Protein 1FMT (pdb70)

GO terms:
  GO:0004479 methionyl-tRNA formyltransferase activity (F, EXP)
  GO:0005829 cytosol (C, IDA)
  GO:0004479 methionyl-tRNA formyltransferase activity (F, IDA)
  GO:0019988 charged-tRNA amino acid modification (P, IDA)
  GO:0071951 conversion of methionyl-tRNA to N-formyl-methionyl-tRNA (P, IMP)

Organism: Escherichia coli (strain K12) (NCBI:txid83333)

InterPro domains:
  IPR001555 Phosphoribosylglycinamide formyltransferase, active site [PS00373] (136-159)
  IPR002376 Formyl transferase, N-terminal [PF00551] (6-183)
  IPR005793 Formyl transferase, C-terminal [PF02911] (207-304)
  IPR005794 Methionyl-tRNA formyltransferase [MF_00182] (5-307)
  IPR005794 Methionyl-tRNA formyltransferase [TIGR00460] (5-312)
  IPR011034 Formyl transferase-like, C-terminal domain superfamily [SSF50486] (208-309)
  IPR036477 Formyl transferase, N-terminal domain superfamily [SSF53328] (5-207)
  IPR037022 Formyl transferase, C-terminal domain superfamily [G3DSA:3.10.25.10] (210-315)
  IPR041711 Methionyl-tRNA formyltransferase, N-terminal domain [cd08646] (5-208)
  IPR044135 Methionyl-tRNA formyltransferase, C-terminal domain [cd08704] (211-297)

Nearest PDB structures (foldseek):
  1fmt-assembly2_B  TM=1.003E+00  e=1.936E-70  Escherichia coli
  2fmt-assembly2_B  TM=9.522E-01  e=3.456E-62  Escherichia coli
  3r8x-assembly1_A  TM=9.916E-01  e=2.375E-56  Yersinia pestis
  3q0i-assembly1_A  TM=9.857E-01  e=8.146E-49  Vibrio cholerae
  3tqq-assembly1_A  TM=9.354E-01  e=5.168E-44  Coxiella burnetii

Structure (mmCIF, N/CA/C/O backbone):
data_1FMT
#
_entry.id   1FMT
#
_cell.length_a   151.040
_cell.length_b   151.040
_cell.length_c   81.800
_cell.angle_alpha   90.00
_cell.angle_beta   90.00
_cell.angle_gamma   120.00
#
_symmetry.space_group_name_H-M   'P 32 2 1'
#
loop_
_entity.id
_entity.type
_entity.pdbx_description
1 polymer 'METHIONYL-TRNA FMET FORMYLTRANSFERASE'
2 water water
#
loop_
_atom_site.group_PDB
_atom_site.id
_atom_site.type_symbol
_atom_site.label_atom_id
_atom_site.label_alt_id
_atom_site.label_comp_id
_atom_site.label_asym_id
_atom_site.label_entity_id
_atom_site.label_seq_id
_atom_site.pdbx_PDB_ins_code
_atom_site.Cartn_x
_atom_site.Cartn_y
_atom_site.Cartn_z
_atom_site.occupancy
_atom_site.B_iso_or_equiv
_atom_site.auth_seq_id
_atom_site.auth_comp_id
_atom_site.auth_asym_id
_atom_site.auth_atom_id
_atom_site.pdbx_PDB_model_num
ATOM 1 N N . SER A 1 1 ? 22.427 23.573 54.868 1.00 94.93 1 SER A N 1
ATOM 2 C CA . SER A 1 1 ? 21.680 23.667 53.580 1.00 94.62 1 SER A CA 1
ATOM 3 C C . SER A 1 1 ? 20.264 24.264 53.706 1.00 92.63 1 SER A C 1
ATOM 4 O O . SER A 1 1 ? 19.556 24.408 52.699 1.00 93.56 1 SER A O 1
ATOM 7 N N . GLU A 1 2 ? 19.868 24.633 54.927 1.00 88.76 2 GLU A N 1
ATOM 8 C CA . GLU A 1 2 ? 18.554 25.233 55.149 1.00 84.17 2 GLU A CA 1
ATOM 9 C C . GLU A 1 2 ? 18.697 26.738 54.916 1.00 78.53 2 GLU A C 1
ATOM 10 O O . GLU A 1 2 ? 19.556 27.386 55.528 1.00 78.95 2 GLU A O 1
ATOM 16 N N . SER A 1 3 ? 17.888 27.275 54.006 1.00 71.29 3 SER A N 1
ATOM 17 C CA . SER A 1 3 ? 17.926 28.696 53.704 1.00 62.15 3 SER A CA 1
ATOM 18 C C . SER A 1 3 ? 17.057 29.262 54.789 1.00 54.45 3 SER A C 1
ATOM 19 O O . SER A 1 3 ? 15.899 28.884 54.951 1.00 54.02 3 SER A O 1
ATOM 22 N N . LEU A 1 4 ? 17.675 30.097 55.594 1.00 45.82 4 LEU A N 1
ATOM 23 C CA . LEU A 1 4 ? 17.016 30.705 56.720 1.00 37.56 4 LEU A CA 1
ATOM 24 C C . LEU A 1 4 ? 16.415 32.043 56.310 1.00 33.65 4 LEU A C 1
ATOM 25 O O . LEU A 1 4 ? 16.959 32.722 55.430 1.00 32.86 4 LEU A O 1
ATOM 30 N N . ARG A 1 5 ? 15.247 32.369 56.861 1.00 29.66 5 ARG A N 1
ATOM 31 C CA . ARG A 1 5 ? 14.624 33.657 56.595 1.00 27.49 5 ARG A CA 1
ATOM 32 C C . ARG A 1 5 ? 15.295 34.464 57.686 1.00 24.52 5 ARG A C 1
ATOM 33 O O . ARG A 1 5 ? 15.171 34.172 58.872 1.00 23.47 5 ARG A O 1
ATOM 41 N N . ILE A 1 6 ? 15.989 35.494 57.286 1.00 22.47 6 ILE A N 1
ATOM 42 C CA . ILE A 1 6 ? 16.725 36.290 58.225 1.00 21.85 6 ILE A CA 1
ATOM 43 C C . ILE A 1 6 ? 16.197 37.700 58.348 1.00 20.89 6 ILE A C 1
ATOM 44 O O . ILE A 1 6 ? 15.840 38.318 57.352 1.00 20.07 6 ILE A O 1
ATOM 49 N N . ILE A 1 7 ? 16.094 38.192 59.573 1.00 18.83 7 ILE A N 1
ATOM 50 C CA . ILE A 1 7 ? 15.727 39.578 59.758 1.00 18.15 7 ILE A CA 1
ATOM 51 C C . ILE A 1 7 ? 17.086 40.147 60.119 1.00 17.69 7 ILE A C 1
ATOM 52 O O . ILE A 1 7 ? 17.795 39.553 60.914 1.00 16.87 7 ILE A O 1
ATOM 57 N N . PHE A 1 8 ? 17.494 41.228 59.483 1.00 16.79 8 PHE A N 1
ATOM 58 C CA . PHE A 1 8 ? 18.767 41.829 59.820 1.00 17.00 8 PHE A CA 1
ATOM 59 C C . PHE A 1 8 ? 18.473 43.132 60.552 1.00 17.37 8 PHE A C 1
ATOM 60 O O . PHE A 1 8 ? 17.678 43.931 60.081 1.00 19.52 8 PHE A O 1
ATOM 68 N N . ALA A 1 9 ? 19.073 43.338 61.721 1.00 17.74 9 ALA A N 1
ATOM 69 C CA . ALA A 1 9 ? 18.853 44.561 62.487 1.00 14.92 9 ALA A CA 1
ATOM 70 C C . ALA A 1 9 ? 20.209 45.192 62.684 1.00 15.04 9 ALA A C 1
ATOM 71 O O . ALA A 1 9 ? 21.089 44.581 63.252 1.00 17.89 9 ALA A O 1
ATOM 73 N N . GLY A 1 10 ? 20.410 46.399 62.194 1.00 14.18 10 GLY A N 1
ATOM 74 C CA . GLY A 1 10 ? 21.709 47.002 62.368 1.00 16.68 10 GLY A CA 1
ATOM 75 C C . GLY A 1 10 ? 21.648 48.422 61.923 1.00 17.62 10 GLY A C 1
ATOM 76 O O . GLY A 1 10 ? 20.731 48.792 61.222 1.00 18.25 10 GLY A O 1
ATOM 77 N N . THR A 1 11 ? 22.647 49.208 62.258 1.00 18.00 11 THR A N 1
ATOM 78 C CA . THR A 1 11 ? 22.596 50.591 61.877 1.00 18.64 11 THR A CA 1
ATOM 79 C C . THR A 1 11 ? 23.812 51.168 61.145 1.00 20.50 11 THR A C 1
ATOM 80 O O . THR A 1 11 ? 23.706 51.568 59.991 1.00 21.11 11 THR A O 1
ATOM 84 N N . PRO A 1 12 ? 25.000 51.132 61.758 1.00 23.23 12 PRO A N 1
ATOM 85 C CA . PRO A 1 12 ? 26.167 51.697 61.086 1.00 23.02 12 PRO A CA 1
ATOM 86 C C . PRO A 1 12 ? 26.732 50.921 59.924 1.00 23.11 12 PRO A C 1
ATOM 87 O O . PRO A 1 12 ? 26.300 49.820 59.610 1.00 22.93 12 PRO A O 1
ATOM 91 N N . ASP A 1 13 ? 27.775 51.500 59.352 1.00 24.12 13 ASP A N 1
ATOM 92 C CA . ASP A 1 13 ? 28.490 50.927 58.227 1.00 28.90 13 ASP A CA 1
ATOM 93 C C . ASP A 1 13 ? 29.004 49.522 58.574 1.00 25.89 13 ASP A C 1
ATOM 94 O O . ASP A 1 13 ? 28.971 48.609 57.762 1.00 26.59 13 ASP A O 1
ATOM 99 N N . PHE A 1 14 ? 29.433 49.355 59.815 1.00 24.19 14 PHE A N 1
ATOM 100 C CA . PHE A 1 14 ? 29.934 48.084 60.290 1.00 23.63 14 PHE A CA 1
ATOM 101 C C . PHE A 1 14 ? 28.823 47.056 60.086 1.00 22.33 14 PHE A C 1
ATOM 102 O O . PHE A 1 14 ? 29.074 45.943 59.638 1.00 22.96 14 PHE A O 1
ATOM 110 N N . ALA A 1 15 ? 27.600 47.441 60.440 1.00 22.25 15 ALA A N 1
ATOM 111 C CA . ALA A 1 15 ? 26.428 46.589 60.291 1.00 20.47 15 ALA A CA 1
ATOM 112 C C . ALA A 1 15 ? 26.143 46.369 58.800 1.00 21.82 15 ALA A C 1
ATOM 113 O O . ALA A 1 15 ? 25.887 45.239 58.385 1.00 22.33 15 ALA A O 1
ATOM 115 N N . ALA A 1 16 ? 26.245 47.434 57.993 1.00 23.29 16 ALA A N 1
ATOM 116 C CA . ALA A 1 16 ? 26.009 47.354 56.542 1.00 22.14 16 ALA A CA 1
ATOM 117 C C . ALA A 1 16 ? 26.961 46.370 55.866 1.00 22.75 16 ALA A C 1
ATOM 118 O O . ALA A 1 16 ? 26.576 45.663 54.937 1.00 25.09 16 ALA A O 1
ATOM 120 N N . ARG A 1 17 ? 28.201 46.308 56.332 1.00 21.32 17 ARG A N 1
ATOM 121 C CA . ARG A 1 17 ? 29.155 45.368 55.773 1.00 20.38 17 ARG A CA 1
ATOM 122 C C . ARG A 1 17 ? 28.655 43.972 55.976 1.00 17.81 17 ARG A C 1
ATOM 123 O O . ARG A 1 17 ? 28.938 43.115 55.177 1.00 19.30 17 ARG A O 1
ATOM 131 N N . HIS A 1 18 ? 27.978 43.716 57.089 1.00 17.94 18 HIS A N 1
ATOM 132 C CA . HIS A 1 18 ? 27.449 42.387 57.365 1.00 16.25 18 HIS A CA 1
ATOM 133 C C . HIS A 1 18 ? 26.219 42.104 56.544 1.00 17.12 18 HIS A C 1
ATOM 134 O O . HIS A 1 18 ? 26.027 40.981 56.109 1.00 21.22 18 HIS A O 1
ATOM 141 N N . LEU A 1 19 ? 25.366 43.095 56.337 1.00 16.98 19 LEU A N 1
ATOM 142 C CA . LEU A 1 19 ? 24.182 42.860 55.512 1.00 17.29 19 LEU A CA 1
ATOM 143 C C . LEU A 1 19 ? 24.637 42.598 54.094 1.00 17.47 19 LEU A C 1
ATOM 144 O O . LEU A 1 19 ? 24.178 41.683 53.448 1.00 19.48 19 LEU A O 1
ATOM 149 N N . ASP A 1 20 ? 25.558 43.399 53.615 1.00 19.68 20 ASP A N 1
ATOM 150 C CA . ASP A 1 20 ? 26.027 43.208 52.270 1.00 24.62 20 ASP A CA 1
ATOM 151 C C . ASP A 1 20 ? 26.569 41.801 52.075 1.00 24.33 20 ASP A C 1
ATOM 152 O O . ASP A 1 20 ? 26.334 41.171 51.046 1.00 23.54 20 ASP A O 1
ATOM 157 N N . ALA A 1 21 ? 27.236 41.276 53.091 1.00 23.37 21 ALA A N 1
ATOM 158 C CA . ALA A 1 21 ? 27.791 39.934 53.005 1.00 24.18 21 ALA A CA 1
ATOM 159 C C . ALA A 1 21 ? 26.722 38.852 52.958 1.00 24.16 21 ALA A C 1
ATOM 160 O O . ALA A 1 21 ? 26.885 37.832 52.270 1.00 24.60 21 ALA A O 1
ATOM 162 N N . LEU A 1 22 ? 25.658 39.043 53.728 1.00 22.67 22 LEU A N 1
ATOM 163 C CA . LEU A 1 22 ? 24.570 38.087 53.763 1.00 22.41 22 LEU A CA 1
ATOM 164 C C . LEU A 1 22 ? 23.867 38.027 52.429 1.00 23.73 22 LEU A C 1
ATOM 165 O O . LEU A 1 22 ? 23.512 36.954 51.954 1.00 25.02 22 LEU A O 1
ATOM 170 N N . LEU A 1 23 ? 23.664 39.181 51.818 1.00 22.57 23 LEU A N 1
ATOM 171 C CA . LEU A 1 23 ? 22.966 39.215 50.542 1.00 26.67 23 LEU A CA 1
ATOM 172 C C . LEU A 1 23 ? 23.831 38.563 49.482 1.00 31.85 23 LEU A C 1
ATOM 173 O O . LEU A 1 23 ? 23.395 37.625 48.806 1.00 33.72 23 LEU A O 1
ATOM 178 N N . SER A 1 24 ? 25.079 39.032 49.396 1.00 35.77 24 SER A N 1
ATOM 179 C CA . SER A 1 24 ? 26.061 38.542 48.437 1.00 36.04 24 SER A CA 1
ATOM 180 C C . SER A 1 24 ? 26.255 37.049 48.503 1.00 34.88 24 SER A C 1
ATOM 181 O O . SER A 1 24 ? 26.694 36.459 47.535 1.00 39.39 24 SER A O 1
ATOM 184 N N . SER A 1 25 ? 25.995 36.440 49.649 1.00 34.88 25 SER A N 1
ATOM 185 C CA . SER A 1 25 ? 26.158 35.008 49.768 1.00 34.04 25 SER A CA 1
ATOM 186 C C . SER A 1 25 ? 24.816 34.325 49.650 1.00 33.20 25 SER A C 1
ATOM 187 O O . SER A 1 25 ? 24.583 33.263 50.223 1.00 34.83 25 SER A O 1
ATOM 190 N N . GLY A 1 26 ? 23.923 34.982 48.927 1.00 35.04 26 GLY A N 1
ATOM 191 C CA . GLY A 1 26 ? 22.591 34.458 48.686 1.00 37.20 26 GLY A CA 1
ATOM 192 C C . GLY A 1 26 ? 21.734 34.134 49.898 1.00 38.95 26 GLY A C 1
ATOM 193 O O . GLY A 1 26 ? 21.029 33.115 49.911 1.00 41.87 26 GLY A O 1
ATOM 194 N N . HIS A 1 27 ? 21.766 34.986 50.919 1.00 37.68 27 HIS A N 1
ATOM 195 C CA . HIS A 1 27 ? 20.950 34.733 52.103 1.00 34.70 27 HIS A CA 1
ATOM 196 C C . HIS A 1 27 ? 19.573 35.313 51.949 1.00 32.78 27 HIS A C 1
ATOM 197 O O . HIS A 1 27 ? 19.397 36.345 51.290 1.00 32.50 27 HIS A O 1
ATOM 204 N N . ASN A 1 28 ? 18.597 34.655 52.562 1.00 30.81 28 ASN A N 1
ATOM 205 C CA . ASN A 1 28 ? 17.232 35.133 52.501 1.00 31.27 28 ASN A CA 1
ATOM 206 C C . ASN A 1 28 ? 16.893 36.120 53.615 1.00 27.39 28 ASN A C 1
ATOM 207 O O . ASN A 1 28 ? 16.348 35.751 54.648 1.00 26.51 28 ASN A O 1
ATOM 212 N N . VAL A 1 29 ? 17.253 37.374 53.386 1.00 26.22 29 VAL A N 1
ATOM 213 C CA . VAL A 1 29 ? 17.006 38.448 54.326 1.00 25.50 29 VAL A CA 1
ATOM 214 C C . VAL A 1 29 ? 15.602 38.955 54.024 1.00 26.16 29 VAL A C 1
ATOM 215 O O . VAL A 1 29 ? 15.369 39.611 53.006 1.00 28.07 29 VAL A O 1
ATOM 219 N N . VAL A 1 30 ? 14.673 38.614 54.913 1.00 27.36 30 VAL A N 1
ATOM 220 C CA . VAL A 1 30 ? 13.267 38.964 54.777 1.00 27.18 30 VAL A CA 1
ATOM 221 C C . VAL A 1 30 ? 12.859 40.375 55.235 1.00 27.68 30 VAL A C 1
ATOM 222 O O . VAL A 1 30 ? 11.779 40.851 54.918 1.00 29.34 30 VAL A O 1
ATOM 226 N N . GLY A 1 31 ? 13.715 41.050 55.980 1.00 26.18 31 GLY A N 1
ATOM 227 C CA . GLY A 1 31 ? 13.370 42.388 56.432 1.00 23.33 31 GLY A CA 1
ATOM 228 C C . GLY A 1 31 ? 14.571 43.004 57.089 1.00 20.78 31 GLY A C 1
ATOM 229 O O . GLY A 1 31 ? 15.444 42.279 57.555 1.00 19.92 31 GLY A O 1
ATOM 230 N N . VAL A 1 32 ? 14.630 44.324 57.118 1.00 19.53 32 VAL A N 1
ATOM 231 C CA . VAL A 1 32 ? 15.751 44.989 57.724 1.00 18.80 32 VAL A CA 1
ATOM 232 C C . VAL A 1 32 ? 15.255 46.010 58.715 1.00 21.38 32 VAL A C 1
ATOM 233 O O . VAL A 1 32 ? 14.368 46.791 58.400 1.00 22.52 32 VAL A O 1
ATOM 237 N N . PHE A 1 33 ? 15.775 45.957 59.938 1.00 20.43 33 PHE A N 1
ATOM 238 C CA . PHE A 1 33 ? 15.415 46.912 60.979 1.00 19.80 33 PHE A CA 1
ATOM 239 C C . PHE A 1 33 ? 16.613 47.821 61.218 1.00 23.44 33 PHE A C 1
ATOM 240 O O . PHE A 1 33 ? 17.732 47.324 61.362 1.00 25.67 33 PHE A O 1
ATOM 248 N N . THR A 1 34 ? 16.406 49.135 61.176 1.00 23.52 34 THR A N 1
ATOM 249 C CA . THR A 1 34 ? 17.463 50.103 61.449 1.00 24.47 34 THR A CA 1
ATOM 250 C C . THR A 1 34 ? 16.865 51.135 62.371 1.00 28.58 34 THR A C 1
ATOM 251 O O . THR A 1 34 ? 15.646 51.196 62.560 1.00 29.29 34 THR A O 1
ATOM 255 N N . GLN A 1 35 ? 17.722 51.995 62.898 1.00 32.07 35 GLN A N 1
ATOM 256 C CA . GLN A 1 35 ? 17.266 53.056 63.767 1.00 36.77 35 GLN A CA 1
ATOM 257 C C . GLN A 1 35 ? 16.577 54.087 62.863 1.00 38.00 35 GLN A C 1
ATOM 258 O O . GLN A 1 35 ? 16.953 54.233 61.684 1.00 37.41 35 GLN A O 1
ATOM 264 N N . PRO A 1 36 ? 15.543 54.761 63.391 1.00 38.94 36 PRO A N 1
ATOM 265 C CA . PRO A 1 36 ? 14.761 55.797 62.680 1.00 41.25 36 PRO A CA 1
ATOM 266 C C . PRO A 1 36 ? 15.720 56.827 62.057 1.00 44.40 36 PRO A C 1
ATOM 267 O O . PRO A 1 36 ? 16.842 56.950 62.519 1.00 45.21 36 PRO A O 1
ATOM 271 N N . ASP A 1 37 ? 15.306 57.547 61.023 1.00 50.00 37 ASP A N 1
ATOM 272 C CA . ASP A 1 37 ? 16.215 58.534 60.389 1.00 55.72 37 ASP A CA 1
ATOM 273 C C . ASP A 1 37 ? 16.731 59.641 61.338 1.00 59.61 37 ASP A C 1
ATOM 274 O O . ASP A 1 37 ? 15.959 60.225 62.122 1.00 59.97 37 ASP A O 1
ATOM 279 N N . ARG A 1 38 ? 18.015 59.957 61.226 1.00 63.94 38 ARG A N 1
ATOM 280 C CA . ARG A 1 38 ? 18.650 60.925 62.093 1.00 69.10 38 ARG A CA 1
ATOM 281 C C . ARG A 1 38 ? 18.819 62.300 61.481 1.00 71.87 38 ARG A C 1
ATOM 282 O O . ARG A 1 38 ? 18.935 62.402 60.270 1.00 71.43 38 ARG A O 1
ATOM 290 N N . PRO A 1 39 ? 18.809 63.365 62.305 1.00 74.97 39 PRO A N 1
ATOM 291 C CA . PRO A 1 39 ? 19.002 64.695 61.722 1.00 76.66 39 PRO A CA 1
ATOM 292 C C . PRO A 1 39 ? 20.333 64.648 60.951 1.00 78.20 39 PRO A C 1
ATOM 293 O O . PRO A 1 39 ? 21.375 64.312 61.553 1.00 77.47 39 PRO A O 1
ATOM 297 N N . LEU A 1 46 ? 17.857 65.187 57.710 1.00 64.25 46 LEU A N 1
ATOM 298 C CA . LEU A 1 46 ? 17.419 63.862 58.229 1.00 62.65 46 LEU A CA 1
ATOM 299 C C . LEU A 1 46 ? 18.071 62.733 57.433 1.00 61.48 46 LEU A C 1
ATOM 300 O O . LEU A 1 46 ? 17.593 62.342 56.365 1.00 62.38 46 LEU A O 1
ATOM 305 N N . MET A 1 47 ? 19.208 62.285 57.947 1.00 58.84 47 MET A N 1
ATOM 306 C CA . MET A 1 47 ? 20.029 61.230 57.388 1.00 55.58 47 MET A CA 1
ATOM 307 C C . MET A 1 47 ? 19.616 59.784 57.611 1.00 50.74 47 MET A C 1
ATOM 308 O O . MET A 1 47 ? 19.301 59.383 58.734 1.00 50.00 47 MET A O 1
ATOM 313 N N . PRO A 1 48 ? 19.605 58.987 56.527 1.00 46.19 48 PRO A N 1
ATOM 314 C CA . PRO A 1 48 ? 19.264 57.559 56.528 1.00 43.50 48 PRO A CA 1
ATOM 315 C C . PRO A 1 48 ? 20.562 56.785 56.848 1.00 40.44 48 PRO A C 1
ATOM 316 O O . PRO A 1 48 ? 21.661 57.181 56.433 1.00 38.78 48 PRO A O 1
ATOM 320 N N . SER A 1 49 ? 20.440 55.687 57.578 1.00 36.14 49 SER A N 1
ATOM 321 C CA . SER A 1 49 ? 21.611 54.906 57.954 1.00 32.07 49 SER A CA 1
ATOM 322 C C . SER A 1 49 ? 22.213 54.111 56.797 1.00 28.85 49 SER A C 1
ATOM 323 O O . SER A 1 49 ? 21.533 53.820 55.813 1.00 31.54 49 SER A O 1
ATOM 326 N N . PRO A 1 50 ? 23.492 53.725 56.917 1.00 25.29 50 PRO A N 1
ATOM 327 C CA . PRO A 1 50 ? 24.177 52.946 55.882 1.00 22.46 50 PRO A CA 1
ATOM 328 C C . PRO A 1 50 ? 23.454 51.636 55.640 1.00 21.73 50 PRO A C 1
ATOM 329 O O . PRO A 1 50 ? 23.568 51.048 54.573 1.00 23.20 50 PRO A O 1
ATOM 333 N N . VAL A 1 51 ? 22.771 51.133 56.662 1.00 21.90 51 VAL A N 1
ATOM 334 C CA . VAL A 1 51 ? 22.033 49.886 56.528 1.00 19.96 51 VAL A CA 1
ATOM 335 C C . VAL A 1 51 ? 20.756 50.151 55.738 1.00 20.49 51 VAL A C 1
ATOM 336 O O . VAL A 1 51 ? 20.408 49.393 54.845 1.00 20.29 51 VAL A O 1
ATOM 340 N N . LYS A 1 52 ? 20.100 51.269 56.028 1.00 23.06 52 LYS A N 1
ATOM 341 C CA . LYS A 1 52 ? 18.854 51.618 55.354 1.00 25.62 52 LYS A CA 1
ATOM 342 C C . LYS A 1 52 ? 19.133 51.866 53.880 1.00 26.58 52 LYS A C 1
ATOM 343 O O . LYS A 1 52 ? 18.440 51.360 53.002 1.00 29.33 52 LYS A O 1
ATOM 349 N N . VAL A 1 53 ? 20.191 52.607 53.609 1.00 25.99 53 VAL A N 1
ATOM 350 C CA . VAL A 1 53 ? 20.577 52.897 52.243 1.00 26.84 53 VAL A CA 1
ATOM 351 C C . VAL A 1 53 ? 20.801 51.594 51.439 1.00 27.99 53 VAL A C 1
ATOM 352 O O . VAL A 1 53 ? 20.242 51.415 50.351 1.00 29.56 53 VAL A O 1
ATOM 356 N N . LEU A 1 54 ? 21.579 50.666 51.988 1.00 26.88 54 LEU A N 1
ATOM 357 C CA . LEU A 1 54 ? 21.855 49.390 51.325 1.00 25.78 54 LEU A CA 1
ATOM 358 C C . LEU A 1 54 ? 20.596 48.513 51.166 1.00 26.48 54 LEU A C 1
ATOM 359 O O . LEU A 1 54 ? 20.413 47.863 50.141 1.00 27.34 54 LEU A O 1
ATOM 364 N N . ALA A 1 55 ? 19.764 48.440 52.205 1.00 26.21 55 ALA A N 1
ATOM 365 C CA . ALA A 1 55 ? 18.536 47.646 52.144 1.00 25.17 55 ALA A CA 1
ATOM 366 C C . ALA A 1 55 ? 17.709 48.161 50.970 1.00 25.82 55 ALA A C 1
ATOM 367 O O . ALA A 1 55 ? 17.237 47.386 50.148 1.00 26.08 55 ALA A O 1
ATOM 369 N N . GLU A 1 56 ? 17.561 49.480 50.895 1.00 28.17 56 GLU A N 1
ATOM 370 C CA . GLU A 1 56 ? 16.812 50.131 49.828 1.00 30.09 56 GLU A CA 1
ATOM 371 C C . GLU A 1 56 ? 17.372 49.818 48.446 1.00 32.07 56 GLU A C 1
ATOM 372 O O . GLU A 1 56 ? 16.644 49.377 47.557 1.00 34.47 56 GLU A O 1
ATOM 378 N N . GLU A 1 57 ? 18.666 50.041 48.266 1.00 30.96 57 GLU A N 1
ATOM 379 C CA . GLU A 1 57 ? 19.323 49.763 47.003 1.00 29.51 57 GLU A CA 1
ATOM 380 C C . GLU A 1 57 ? 19.075 48.314 46.567 1.00 27.18 57 GLU A C 1
ATOM 381 O O . GLU A 1 57 ? 19.033 48.013 45.378 1.00 28.46 57 GLU A O 1
ATOM 387 N N . LYS A 1 58 ? 18.820 47.439 47.529 1.00 25.46 58 LYS A N 1
ATOM 388 C CA . LYS A 1 58 ? 18.601 46.023 47.262 1.00 25.51 58 LYS A CA 1
ATOM 389 C C . LYS A 1 58 ? 17.134 45.621 47.202 1.00 23.04 58 LYS A C 1
ATOM 390 O O . LYS A 1 58 ? 16.811 44.447 46.994 1.00 22.91 58 LYS A O 1
ATOM 396 N N . GLY A 1 59 ? 16.256 46.593 47.429 1.00 22.11 59 GLY A N 1
ATOM 397 C CA . GLY A 1 59 ? 14.822 46.361 47.387 1.00 19.28 59 GLY A CA 1
ATOM 398 C C . GLY A 1 59 ? 14.290 45.553 48.541 1.00 20.07 59 GLY A C 1
ATOM 399 O O . GLY A 1 59 ? 13.397 44.732 48.352 1.00 20.65 59 GLY A O 1
ATOM 400 N N . LEU A 1 60 ? 14.825 45.786 49.736 1.00 19.36 60 LEU A N 1
ATOM 401 C CA . LEU A 1 60 ? 14.406 45.049 50.925 1.00 18.00 60 LEU A CA 1
ATOM 402 C C . LEU A 1 60 ? 13.482 45.924 51.764 1.00 19.34 60 LEU A C 1
ATOM 403 O O . LEU A 1 60 ? 13.596 47.156 51.754 1.00 21.30 60 LEU A O 1
ATOM 408 N N . PRO A 1 61 ? 12.536 45.305 52.488 1.00 19.36 61 PRO A N 1
ATOM 409 C CA . PRO A 1 61 ? 11.649 46.123 53.303 1.00 20.07 61 PRO A CA 1
ATOM 410 C C . PRO A 1 61 ? 12.419 46.558 54.524 1.00 22.11 61 PRO A C 1
ATOM 411 O O . PRO A 1 61 ? 13.159 45.780 55.126 1.00 22.91 61 PRO A O 1
ATOM 415 N N . VAL A 1 62 ? 12.294 47.832 54.840 1.00 23.76 62 VAL A N 1
ATOM 416 C CA . VAL A 1 62 ? 12.974 48.406 55.969 1.00 23.59 62 VAL A CA 1
ATOM 417 C C . VAL A 1 62 ? 11.942 48.732 57.032 1.00 26.82 62 VAL A C 1
ATOM 418 O O . VAL A 1 62 ? 10.798 49.073 56.716 1.00 29.16 62 VAL A O 1
ATOM 422 N N . PHE A 1 63 ? 12.331 48.559 58.290 1.00 26.95 63 PHE A N 1
ATOM 423 C CA . PHE A 1 63 ? 11.480 48.849 59.433 1.00 25.95 63 PHE A CA 1
ATOM 424 C C . PHE A 1 63 ? 12.331 49.648 60.393 1.00 25.73 63 PHE A C 1
ATOM 425 O O . PHE A 1 63 ? 13.467 49.285 60.686 1.00 25.08 63 PHE A O 1
ATOM 433 N N . GLN A 1 64 ? 11.802 50.769 60.853 1.00 24.96 64 GLN A N 1
ATOM 434 C CA . GLN A 1 64 ? 12.555 51.609 61.751 1.00 24.92 64 GLN A CA 1
ATOM 435 C C . GLN A 1 64 ? 11.801 52.004 63.012 1.00 25.95 64 GLN A C 1
ATOM 436 O O . GLN A 1 64 ? 11.660 53.195 63.300 1.00 27.31 64 GLN A O 1
ATOM 442 N N . PRO A 1 65 ? 11.287 51.019 63.776 1.00 26.99 65 PRO A N 1
ATOM 443 C CA . PRO A 1 65 ? 10.564 51.388 64.994 1.00 27.70 65 PRO A CA 1
ATOM 444 C C . PRO A 1 65 ? 11.471 52.189 65.903 1.00 30.64 65 PRO A C 1
ATOM 445 O O . PRO A 1 65 ? 12.680 51.955 65.963 1.00 32.67 65 PRO A O 1
ATOM 449 N N . VAL A 1 66 ? 10.916 53.203 66.546 1.00 31.51 66 VAL A N 1
ATOM 450 C CA . VAL A 1 66 ? 11.742 53.990 67.432 1.00 33.22 66 VAL A CA 1
ATOM 451 C C . VAL A 1 66 ? 11.971 53.140 68.685 1.00 33.32 66 VAL A C 1
ATOM 452 O O . VAL A 1 66 ? 12.958 53.330 69.389 1.00 34.32 66 VAL A O 1
ATOM 456 N N . SER A 1 67 ? 11.094 52.158 68.915 1.00 32.50 67 SER A N 1
ATOM 457 C CA . SER A 1 67 ? 11.210 51.267 70.063 1.00 31.42 67 SER A CA 1
ATOM 458 C C . SER A 1 67 ? 10.542 49.934 69.802 1.00 31.58 67 SER A C 1
ATOM 459 O O . SER A 1 67 ? 9.627 49.840 68.990 1.00 32.34 67 SER A O 1
ATOM 462 N N . LEU A 1 68 ? 11.038 48.895 70.460 1.00 30.15 68 LEU A N 1
ATOM 463 C CA . LEU A 1 68 ? 10.476 47.562 70.315 1.00 32.51 68 LEU A CA 1
ATOM 464 C C . LEU A 1 68 ? 9.662 47.221 71.553 1.00 34.35 68 LEU A C 1
ATOM 465 O O . LEU A 1 68 ? 9.156 46.113 71.702 1.00 34.31 68 LEU A O 1
ATOM 470 N N . ARG A 1 69 ? 9.549 48.194 72.445 1.00 36.60 69 ARG A N 1
ATOM 471 C CA . ARG A 1 69 ? 8.767 48.042 73.656 1.00 41.13 69 ARG A CA 1
ATOM 472 C C . ARG A 1 69 ? 7.286 47.870 73.245 1.00 41.19 69 ARG A C 1
ATOM 473 O O . ARG A 1 69 ? 6.625 46.909 73.675 1.00 38.86 69 ARG A O 1
ATOM 481 N N . PRO A 1 70 ? 6.773 48.748 72.345 1.00 41.12 70 PRO A N 1
ATOM 482 C CA . PRO A 1 70 ? 5.386 48.657 71.896 1.00 42.95 70 PRO A CA 1
ATOM 483 C C . PRO A 1 70 ? 5.118 47.311 71.267 1.00 46.20 70 PRO A C 1
ATOM 484 O O . PRO A 1 70 ? 5.852 46.909 70.369 1.00 47.03 70 PRO A O 1
ATOM 488 N N . GLN A 1 71 ? 4.044 46.642 71.676 1.00 48.93 71 GLN A N 1
ATOM 489 C CA . GLN A 1 71 ? 3.735 45.333 71.108 1.00 52.89 71 GLN A CA 1
ATOM 490 C C . GLN A 1 71 ? 3.434 45.399 69.624 1.00 51.60 71 GLN A C 1
ATOM 491 O O . GLN A 1 71 ? 3.506 44.393 68.919 1.00 51.25 71 GLN A O 1
ATOM 497 N N . GLU A 1 72 ? 3.104 46.597 69.163 1.00 51.82 72 GLU A N 1
ATOM 498 C CA . GLU A 1 72 ? 2.823 46.849 67.760 1.00 53.34 72 GLU A CA 1
ATOM 499 C C . GLU A 1 72 ? 4.125 46.654 66.965 1.00 50.47 72 GLU A C 1
ATOM 500 O O . GLU A 1 72 ? 4.136 46.046 65.888 1.00 49.86 72 GLU A O 1
ATOM 506 N N . ASN A 1 73 ? 5.215 47.161 67.536 1.00 46.08 73 ASN A N 1
ATOM 507 C CA . ASN A 1 73 ? 6.543 47.085 66.944 1.00 41.57 73 ASN A CA 1
ATOM 508 C C . ASN A 1 73 ? 7.145 45.684 67.057 1.00 39.09 73 ASN A C 1
ATOM 509 O O . ASN A 1 73 ? 7.821 45.220 66.145 1.00 38.65 73 ASN A O 1
ATOM 514 N N . GLN A 1 74 ? 6.895 45.015 68.177 1.00 36.12 74 GLN A N 1
ATOM 515 C CA . GLN A 1 74 ? 7.380 43.656 68.397 1.00 35.84 74 GLN A CA 1
ATOM 516 C C . GLN A 1 74 ? 6.776 42.725 67.373 1.00 36.84 74 GLN A C 1
ATOM 517 O O . GLN A 1 74 ? 7.422 41.808 66.894 1.00 39.21 74 GLN A O 1
ATOM 523 N N . GLN A 1 75 ? 5.522 42.985 67.041 1.00 38.57 75 GLN A N 1
ATOM 524 C CA . GLN A 1 75 ? 4.770 42.204 66.076 1.00 40.71 75 GLN A CA 1
ATOM 525 C C . GLN A 1 75 ? 5.357 42.281 64.664 1.00 36.46 75 GLN A C 1
ATOM 526 O O . GLN A 1 75 ? 5.155 41.373 63.868 1.00 34.38 75 GLN A O 1
ATOM 532 N N . LEU A 1 76 ? 6.066 43.363 64.348 1.00 34.03 76 LEU A N 1
ATOM 533 C CA . LEU A 1 76 ? 6.683 43.507 63.025 1.00 33.28 76 LEU A CA 1
ATOM 534 C C . LEU A 1 76 ? 7.700 42.402 62.804 1.00 32.48 76 LEU A C 1
ATOM 535 O O . LEU A 1 76 ? 7.983 42.018 61.669 1.00 32.87 76 LEU A O 1
ATOM 540 N N . VAL A 1 77 ? 8.300 41.968 63.910 1.00 31.06 77 VAL A N 1
ATOM 541 C CA . VAL A 1 77 ? 9.304 40.914 63.925 1.00 30.53 77 VAL A CA 1
ATOM 542 C C . VAL A 1 77 ? 8.582 39.579 63.777 1.00 32.05 77 VAL A C 1
ATOM 543 O O . VAL A 1 77 ? 9.016 38.706 63.026 1.00 34.01 77 VAL A O 1
ATOM 547 N N . ALA A 1 78 ? 7.461 39.451 64.486 1.00 33.25 78 ALA A N 1
ATOM 548 C CA . ALA A 1 78 ? 6.649 38.237 64.476 1.00 33.80 78 ALA A CA 1
ATOM 549 C C . ALA A 1 78 ? 6.098 37.963 63.092 1.00 32.26 78 ALA A C 1
ATOM 550 O O . ALA A 1 78 ? 6.188 36.851 62.578 1.00 32.76 78 ALA A O 1
ATOM 552 N N . GLU A 1 79 ? 5.548 39.001 62.489 1.00 34.06 79 GLU A N 1
ATOM 553 C CA . GLU A 1 79 ? 4.963 38.911 61.166 1.00 38.84 79 GLU A CA 1
ATOM 554 C C . GLU A 1 79 ? 5.919 38.361 60.107 1.00 38.40 79 GLU A C 1
ATOM 555 O O . GLU A 1 79 ? 5.521 37.547 59.280 1.00 38.92 79 GLU A O 1
ATOM 561 N N . LEU A 1 80 ? 7.181 38.787 60.149 1.00 37.54 80 LEU A N 1
ATOM 562 C CA . LEU A 1 80 ? 8.169 38.353 59.168 1.00 34.64 80 LEU A CA 1
ATOM 563 C C . LEU A 1 80 ? 8.488 36.878 59.231 1.00 34.34 80 LEU A C 1
ATOM 564 O O . LEU A 1 80 ? 9.253 36.397 58.411 1.00 34.18 80 LEU A O 1
ATOM 569 N N . GLN A 1 81 ? 7.969 36.188 60.247 1.00 34.44 81 GLN A N 1
ATOM 570 C CA . GLN A 1 81 ? 8.165 34.754 60.404 1.00 37.59 81 GLN A CA 1
ATOM 571 C C . GLN A 1 81 ? 9.593 34.296 60.102 1.00 36.44 81 GLN A C 1
ATOM 572 O O . GLN A 1 81 ? 9.818 33.340 59.338 1.00 35.65 81 GLN A O 1
ATOM 578 N N . ALA A 1 82 ? 10.544 34.954 60.754 1.00 33.87 82 ALA A N 1
ATOM 579 C CA . ALA A 1 82 ? 11.965 34.663 60.583 1.00 30.49 82 ALA A CA 1
ATOM 580 C C . ALA A 1 82 ? 12.509 33.442 61.330 1.00 27.38 82 ALA A C 1
ATOM 581 O O . ALA A 1 82 ? 12.001 33.049 62.387 1.00 27.58 82 ALA A O 1
ATOM 583 N N . ASP A 1 83 ? 13.566 32.857 60.781 1.00 26.62 83 ASP A N 1
ATOM 584 C CA . ASP A 1 83 ? 14.234 31.720 61.423 1.00 26.22 83 ASP A CA 1
ATOM 585 C C . ASP A 1 83 ? 15.234 32.247 62.431 1.00 23.38 83 ASP A C 1
ATOM 586 O O . ASP A 1 83 ? 15.413 31.672 63.476 1.00 24.08 83 ASP A O 1
ATOM 591 N N . VAL A 1 84 ? 15.833 33.386 62.139 1.00 23.10 84 VAL A N 1
ATOM 592 C CA . VAL A 1 84 ? 16.804 33.954 63.049 1.00 21.03 84 VAL A CA 1
ATOM 593 C C . VAL A 1 84 ? 16.899 35.469 62.793 1.00 21.88 84 VAL A C 1
ATOM 594 O O . VAL A 1 84 ? 16.596 35.954 61.692 1.00 22.14 84 VAL A O 1
ATOM 598 N N . MET A 1 85 ? 17.177 36.231 63.841 1.00 20.84 85 MET A N 1
ATOM 599 C CA . MET A 1 85 ? 17.347 37.655 63.670 1.00 18.67 85 MET A CA 1
ATOM 600 C C . MET A 1 85 ? 18.803 37.935 63.963 1.00 18.67 85 MET A C 1
ATOM 601 O O . MET A 1 85 ? 19.307 37.537 65.005 1.00 20.39 85 MET A O 1
ATOM 606 N N . VAL A 1 86 ? 19.483 38.536 62.994 1.00 17.93 86 VAL A N 1
ATOM 607 C CA . VAL A 1 86 ? 20.889 38.899 63.104 1.00 16.23 86 VAL A CA 1
ATOM 608 C C . VAL A 1 86 ? 20.947 40.360 63.508 1.00 17.45 86 VAL A C 1
ATOM 609 O O . VAL A 1 86 ? 20.429 41.241 62.820 1.00 18.26 86 VAL A O 1
ATOM 613 N N . VAL A 1 87 ? 21.606 40.610 64.623 1.00 16.47 87 VAL A N 1
ATOM 614 C CA . VAL A 1 87 ? 21.720 41.940 65.157 1.00 15.51 87 VAL A CA 1
ATOM 615 C C . VAL A 1 87 ? 23.171 42.379 65.163 1.00 16.21 87 VAL A C 1
ATOM 616 O O . VAL A 1 87 ? 24.016 41.759 65.799 1.00 19.03 87 VAL A O 1
ATOM 620 N N . VAL A 1 88 ? 23.466 43.441 64.434 1.00 15.87 88 VAL A N 1
ATOM 621 C CA . VAL A 1 88 ? 24.813 43.962 64.362 1.00 15.88 88 VAL A CA 1
ATOM 622 C C . VAL A 1 88 ? 24.721 45.465 64.522 1.00 17.50 88 VAL A C 1
ATOM 623 O O . VAL A 1 88 ? 24.184 46.149 63.672 1.00 19.83 88 VAL A O 1
ATOM 627 N N . ALA A 1 89 ? 25.221 45.970 65.638 1.00 18.99 89 ALA A N 1
ATOM 628 C CA . ALA A 1 89 ? 25.244 47.394 65.917 1.00 18.55 89 ALA A CA 1
ATOM 629 C C . ALA A 1 89 ? 23.902 48.078 65.687 1.00 20.77 89 ALA A C 1
ATOM 630 O O . ALA A 1 89 ? 23.821 49.096 65.007 1.00 22.84 89 ALA A O 1
ATOM 632 N N . TYR A 1 90 ? 22.846 47.470 66.216 1.00 20.89 90 TYR A N 1
ATOM 633 C CA . TYR A 1 90 ? 21.495 48.003 66.134 1.00 21.74 90 TYR A CA 1
ATOM 634 C C . TYR A 1 90 ? 21.355 48.694 67.476 1.00 26.65 90 TYR A C 1
ATOM 635 O O . TYR A 1 90 ? 21.578 48.079 68.532 1.00 34.02 90 TYR A O 1
ATOM 644 N N . GLY A 1 91 ? 20.951 49.944 67.473 1.00 27.35 91 GLY A N 1
ATOM 645 C CA . GLY A 1 91 ? 20.877 50.633 68.750 1.00 27.98 91 GLY A CA 1
ATOM 646 C C . GLY A 1 91 ? 19.684 50.443 69.667 1.00 28.10 91 GLY A C 1
ATOM 647 O O . GLY A 1 91 ? 19.574 51.161 70.650 1.00 32.82 91 GLY A O 1
ATOM 648 N N . LEU A 1 92 ? 18.800 49.496 69.396 1.00 24.80 92 LEU A N 1
ATOM 649 C CA . LEU A 1 92 ? 17.639 49.343 70.253 1.00 24.44 92 LEU A CA 1
ATOM 650 C C . LEU A 1 92 ? 17.744 48.099 71.096 1.00 25.55 92 LEU A C 1
ATOM 651 O O . LEU A 1 92 ? 18.350 47.103 70.685 1.00 26.15 92 LEU A O 1
ATOM 656 N N . ILE A 1 93 ? 17.157 48.158 72.284 1.00 24.35 93 ILE A N 1
ATOM 657 C CA . ILE A 1 93 ? 17.154 47.011 73.172 1.00 26.60 93 ILE A CA 1
ATOM 658 C C . ILE A 1 93 ? 16.076 46.057 72.700 1.00 27.10 93 ILE A C 1
ATOM 659 O O . ILE A 1 93 ? 14.968 46.475 72.358 1.00 31.55 93 ILE A O 1
ATOM 664 N N . LEU A 1 94 ? 16.390 44.772 72.669 1.00 26.39 94 LEU A N 1
ATOM 665 C CA . LEU A 1 94 ? 15.414 43.795 72.234 1.00 26.59 94 LEU A CA 1
ATOM 666 C C . LEU A 1 94 ? 14.793 43.208 73.481 1.00 26.29 94 LEU A C 1
ATOM 667 O O . LEU A 1 94 ? 15.507 42.816 74.402 1.00 28.52 94 LEU A O 1
ATOM 672 N N . PRO A 1 95 ? 13.462 43.273 73.584 1.00 26.03 95 PRO A N 1
ATOM 673 C CA . PRO A 1 95 ? 12.712 42.736 74.717 1.00 26.64 95 PRO A CA 1
ATOM 674 C C . PRO A 1 95 ? 12.773 41.202 74.609 1.00 28.06 95 PRO A C 1
ATOM 675 O 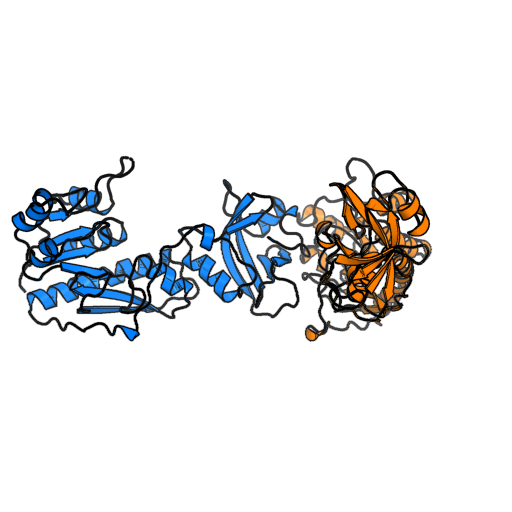O . PRO A 1 95 ? 12.832 40.667 73.501 1.00 29.42 95 PRO A O 1
ATOM 679 N N . LYS A 1 96 ? 12.701 40.489 75.728 1.00 30.13 96 LYS A N 1
ATOM 680 C CA . LYS A 1 96 ? 12.789 39.020 75.700 1.00 35.77 96 LYS A CA 1
ATOM 681 C C . LYS A 1 96 ? 11.811 38.422 74.709 1.00 34.20 96 LYS A C 1
ATOM 682 O O . LYS A 1 96 ? 12.088 37.413 74.068 1.00 34.80 96 LYS A O 1
ATOM 688 N N . ALA A 1 97 ? 10.674 39.078 74.565 1.00 32.41 97 ALA A N 1
ATOM 689 C CA . ALA A 1 97 ? 9.654 38.615 73.649 1.00 33.52 97 ALA A CA 1
ATOM 690 C C . ALA A 1 97 ? 10.184 38.533 72.225 1.00 31.96 97 ALA A C 1
ATOM 691 O O . ALA A 1 97 ? 9.912 37.559 71.530 1.00 34.21 97 ALA A O 1
ATOM 693 N N . VAL A 1 98 ? 10.920 39.562 71.799 1.00 29.20 98 VAL A N 1
ATOM 694 C CA . VAL A 1 98 ? 11.469 39.613 70.443 1.00 27.29 98 VAL A CA 1
ATOM 695 C C . VAL A 1 98 ? 12.595 38.599 70.313 1.00 26.34 98 VAL A C 1
ATOM 696 O O . VAL A 1 98 ? 12.700 37.914 69.306 1.00 26.91 98 VAL A O 1
ATOM 700 N N . LEU A 1 99 ? 13.347 38.421 71.392 1.00 26.66 99 LEU A N 1
ATOM 701 C CA . LEU A 1 99 ? 14.445 37.469 71.426 1.00 28.43 99 LEU A CA 1
ATOM 702 C C . LEU A 1 99 ? 13.933 36.070 71.121 1.00 30.36 99 LEU A C 1
ATOM 703 O O . LEU A 1 99 ? 14.600 35.291 70.445 1.00 29.85 99 LEU A O 1
ATOM 708 N N . GLU A 1 100 ? 12.739 35.770 71.611 1.00 33.43 100 GLU A N 1
ATOM 709 C CA . GLU A 1 100 ? 12.146 34.450 71.411 1.00 36.44 100 GLU A CA 1
ATOM 710 C C . GLU A 1 100 ? 11.438 34.259 70.103 1.00 34.32 100 GLU A C 1
ATOM 711 O O . GLU A 1 100 ? 11.166 33.147 69.707 1.00 37.87 100 GLU A O 1
ATOM 717 N N . MET A 1 101 ? 11.124 35.349 69.431 1.00 32.93 101 MET A N 1
ATOM 718 C CA . MET A 1 101 ? 10.396 35.265 68.181 1.00 30.99 101 MET A CA 1
ATOM 719 C C . MET A 1 101 ? 11.018 34.501 67.008 1.00 31.32 101 MET A C 1
ATOM 720 O O . MET A 1 101 ? 10.335 33.670 66.414 1.00 32.90 101 MET A O 1
ATOM 725 N N . PRO A 1 102 ? 12.266 34.830 66.578 1.00 29.99 102 PRO A N 1
ATOM 726 C CA . PRO A 1 102 ? 12.768 34.030 65.459 1.00 28.25 102 PRO A CA 1
ATOM 727 C C . PRO A 1 102 ? 12.961 32.597 65.936 1.00 28.07 102 PRO A C 1
ATOM 728 O O . PRO A 1 102 ? 13.249 32.366 67.110 1.00 27.27 102 PRO A O 1
ATOM 732 N N . ARG A 1 103 ? 12.821 31.643 65.027 1.00 28.89 103 ARG A N 1
ATOM 733 C CA . ARG A 1 103 ? 12.955 30.224 65.345 1.00 28.64 103 ARG A CA 1
ATOM 734 C C . ARG A 1 103 ? 14.227 29.860 66.096 1.00 27.84 103 ARG A C 1
ATOM 735 O O . ARG A 1 103 ? 14.201 29.158 67.109 1.00 29.95 103 ARG A O 1
ATOM 743 N N . LEU A 1 104 ? 15.343 30.374 65.625 1.00 24.75 104 LEU A N 1
ATOM 744 C CA . LEU A 1 104 ? 16.624 30.070 66.224 1.00 23.64 104 LEU A CA 1
ATOM 745 C C . LEU A 1 104 ? 17.082 31.232 67.095 1.00 23.76 104 LEU A C 1
ATOM 746 O O . LEU A 1 104 ? 18.246 31.317 67.469 1.00 25.68 104 LEU A O 1
ATOM 751 N N . GLY A 1 105 ? 16.155 32.139 67.381 1.00 23.48 105 GLY A N 1
ATOM 752 C CA . GLY A 1 105 ? 16.444 33.284 68.208 1.00 19.11 105 GLY A CA 1
ATOM 753 C C . GLY A 1 105 ? 17.152 34.395 67.486 1.00 19.07 105 GLY A C 1
ATOM 754 O O . GLY A 1 105 ? 17.005 34.572 66.280 1.00 19.70 105 GLY A O 1
ATOM 755 N N . CYS A 1 106 ? 17.914 35.160 68.256 1.00 21.19 106 CYS A N 1
ATOM 756 C CA . CYS A 1 106 ? 18.665 36.292 67.756 1.00 19.87 106 CYS A CA 1
ATOM 757 C C . CYS A 1 106 ? 20.142 36.063 67.977 1.00 18.32 106 CYS A C 1
ATOM 758 O O . CYS A 1 106 ? 20.579 35.683 69.049 1.00 18.26 106 CYS A O 1
ATOM 761 N N . ILE A 1 107 ? 20.903 36.394 66.955 1.00 17.92 107 ILE A N 1
ATOM 762 C CA . ILE A 1 107 ? 22.329 36.202 66.932 1.00 20.87 107 ILE A CA 1
ATOM 763 C C . ILE A 1 107 ? 22.952 37.604 66.800 1.00 20.60 107 ILE A C 1
ATOM 764 O O . ILE A 1 107 ? 22.478 38.432 66.014 1.00 20.13 107 ILE A O 1
ATOM 769 N N . ASN A 1 108 ? 23.972 37.891 67.605 1.00 17.33 108 ASN A N 1
ATOM 770 C CA . ASN A 1 108 ? 24.610 39.197 67.590 1.00 16.31 108 ASN A CA 1
ATOM 771 C C . ASN A 1 108 ? 26.081 39.095 67.239 1.00 14.75 108 ASN A C 1
ATOM 772 O O . ASN A 1 108 ? 26.723 38.131 67.579 1.00 14.88 108 ASN A O 1
ATOM 777 N N . VAL A 1 109 ? 26.587 40.056 66.484 1.00 14.83 109 VAL A N 1
ATOM 778 C CA . VAL A 1 109 ? 27.996 40.090 66.141 1.00 14.35 109 VAL A CA 1
ATOM 779 C C . VAL A 1 109 ? 28.582 41.143 67.068 1.00 14.18 109 VAL A C 1
ATOM 780 O O . VAL A 1 109 ? 28.319 42.326 66.893 1.00 16.82 109 VAL A O 1
ATOM 784 N N . HIS A 1 110 ? 29.376 40.720 68.041 1.00 13.44 110 HIS A N 1
ATOM 785 C CA . HIS A 1 110 ? 29.963 41.641 68.995 1.00 12.62 110 HIS A CA 1
ATOM 786 C C . HIS A 1 110 ? 31.436 41.837 68.705 1.00 11.34 110 HIS A C 1
ATOM 787 O O . HIS A 1 110 ? 32.158 40.876 68.504 1.00 12.43 110 HIS A O 1
ATOM 794 N N . GLY A 1 111 ? 31.886 43.081 68.767 1.00 11.08 111 GLY A N 1
ATOM 795 C CA . GLY A 1 111 ? 33.263 43.408 68.457 1.00 10.95 111 GLY A CA 1
ATOM 796 C C . GLY A 1 111 ? 34.349 43.161 69.490 1.00 12.25 111 GLY A C 1
ATOM 797 O O . GLY A 1 111 ? 35.185 44.024 69.715 1.00 13.82 111 GLY A O 1
ATOM 798 N N . SER A 1 112 ? 34.359 41.994 70.112 1.00 11.98 112 SER A N 1
ATOM 799 C CA . SER A 1 112 ? 35.404 41.656 71.067 1.00 12.23 112 SER A CA 1
ATOM 800 C C . SER A 1 112 ? 35.417 40.154 71.192 1.00 14.01 112 SER A C 1
ATOM 801 O O . SER A 1 112 ? 34.564 39.461 70.631 1.00 14.87 112 SER A O 1
ATOM 804 N N . LEU A 1 113 ? 36.409 39.651 71.912 1.00 14.87 113 LEU A N 1
ATOM 805 C CA . LEU A 1 113 ? 36.528 38.233 72.186 1.00 15.10 113 LEU A CA 1
ATOM 806 C C . LEU A 1 113 ? 35.930 38.112 73.573 1.00 13.72 113 LEU A C 1
ATOM 807 O O . LEU A 1 113 ? 36.590 38.390 74.550 1.00 16.21 113 LEU A O 1
ATOM 812 N N . LEU A 1 114 ? 34.627 37.868 73.619 1.00 14.32 114 LEU A N 1
ATOM 813 C CA . LEU A 1 114 ? 33.884 37.732 74.863 1.00 15.12 114 LEU A CA 1
ATOM 814 C C . LEU A 1 114 ? 34.488 36.587 75.697 1.00 16.74 114 LEU A C 1
ATOM 815 O O . LEU A 1 114 ? 35.070 35.670 75.154 1.00 16.99 114 LEU A O 1
ATOM 820 N N . PRO A 1 115 ? 34.284 36.589 77.020 1.00 18.09 115 PRO A N 1
ATOM 821 C CA . PRO A 1 115 ? 33.528 37.574 77.789 1.00 17.58 115 PRO A CA 1
ATOM 822 C C . PRO A 1 115 ? 34.196 38.925 78.009 1.00 19.00 115 PRO A C 1
ATOM 823 O O . PRO A 1 115 ? 33.619 39.799 78.646 1.00 19.56 115 PRO A O 1
ATOM 827 N N . ARG A 1 116 ? 35.380 39.119 77.443 1.00 17.85 116 ARG A N 1
ATOM 828 C CA . ARG A 1 116 ? 36.083 40.384 77.568 1.00 16.69 116 ARG A CA 1
ATOM 829 C C . ARG A 1 116 ? 35.422 41.464 76.720 1.00 16.65 116 ARG A C 1
ATOM 830 O O . ARG A 1 116 ? 34.996 41.205 75.598 1.00 17.09 116 ARG A O 1
ATOM 838 N N . TRP A 1 117 ? 35.333 42.669 77.278 1.00 15.13 117 TRP A N 1
ATOM 839 C CA . TRP A 1 117 ? 34.749 43.837 76.630 1.00 13.37 117 TRP A CA 1
ATOM 840 C C . TRP A 1 117 ? 33.292 43.743 76.246 1.00 14.91 117 TRP A C 1
ATOM 841 O O . TRP A 1 117 ? 32.915 44.024 75.097 1.00 16.94 117 TRP A O 1
ATOM 852 N N . ARG A 1 118 ? 32.482 43.297 77.198 1.00 15.12 118 ARG A N 1
ATOM 853 C CA . ARG A 1 118 ? 31.054 43.262 77.009 1.00 14.54 118 ARG A CA 1
ATOM 854 C C . ARG A 1 118 ? 30.731 44.758 76.970 1.00 14.88 118 ARG A C 1
ATOM 855 O O . ARG A 1 118 ? 31.517 45.575 77.417 1.00 17.22 118 ARG A O 1
ATOM 863 N N . GLY A 1 119 ? 29.644 45.156 76.355 1.00 16.18 119 GLY A N 1
ATOM 864 C CA . GLY A 1 119 ? 29.372 46.567 76.354 1.00 15.49 119 GLY A CA 1
ATOM 865 C C . GLY A 1 119 ? 29.510 47.316 75.049 1.00 16.16 119 GLY A C 1
ATOM 866 O O . GLY A 1 119 ? 29.753 46.742 73.989 1.00 17.99 119 GLY A O 1
ATOM 867 N N . ALA A 1 120 ? 29.501 48.633 75.188 1.00 16.69 120 ALA A N 1
ATOM 868 C CA . ALA A 1 120 ? 29.479 49.565 74.076 1.00 16.82 120 ALA A CA 1
ATOM 869 C C . ALA A 1 120 ? 30.689 49.931 73.271 1.00 16.79 120 ALA A C 1
ATOM 870 O O . ALA A 1 120 ? 30.543 50.278 72.105 1.00 18.84 120 ALA A O 1
ATOM 872 N N . ALA A 1 121 ? 31.871 49.922 73.864 1.00 16.51 121 ALA A N 1
ATOM 873 C CA . ALA A 1 121 ? 33.021 50.317 73.089 1.00 15.91 121 ALA A CA 1
ATOM 874 C C . ALA A 1 121 ? 34.111 49.247 73.146 1.00 15.16 121 ALA A C 1
ATOM 875 O O . ALA A 1 121 ? 35.239 49.538 73.471 1.00 16.56 121 ALA A O 1
ATOM 877 N N . PRO A 1 122 ? 33.794 48.003 72.755 1.00 13.91 122 PRO A N 1
ATOM 878 C CA . PRO A 1 122 ? 34.793 46.938 72.802 1.00 13.19 122 PRO A CA 1
ATOM 879 C C . PRO A 1 122 ? 36.018 47.146 71.934 1.00 14.13 122 PRO A C 1
ATOM 880 O O . PRO A 1 122 ? 37.122 46.863 72.382 1.00 15.49 122 PRO A O 1
ATOM 884 N N . ILE A 1 123 ? 35.837 47.649 70.714 1.00 14.60 123 ILE A N 1
ATOM 885 C CA . ILE A 1 123 ? 36.954 47.872 69.792 1.00 15.41 123 ILE A CA 1
ATOM 886 C C . ILE A 1 123 ? 37.949 48.908 70.324 1.00 16.50 123 ILE A C 1
ATOM 887 O O . ILE A 1 123 ? 39.138 48.648 70.424 1.00 17.62 123 ILE A O 1
ATOM 892 N N . GLN A 1 124 ? 37.444 50.059 70.730 1.00 16.58 124 GLN A N 1
ATOM 893 C CA . GLN A 1 124 ? 38.280 51.128 71.247 1.00 16.96 124 GLN A CA 1
ATOM 894 C C . GLN A 1 124 ? 38.933 50.760 72.579 1.00 16.46 124 GLN A C 1
ATOM 895 O O . GLN A 1 124 ? 40.098 51.046 72.839 1.00 17.62 124 GLN A O 1
ATOM 901 N N . ARG A 1 125 ? 38.185 50.084 73.419 1.00 17.49 125 ARG A N 1
ATOM 902 C CA . ARG A 1 125 ? 38.693 49.692 74.703 1.00 16.93 125 ARG A CA 1
ATOM 903 C C . ARG A 1 125 ? 39.762 48.599 74.635 1.00 18.00 125 ARG A C 1
ATOM 904 O O . ARG A 1 125 ? 40.686 48.594 75.450 1.00 20.19 125 ARG A O 1
ATOM 912 N N . SER A 1 126 ? 39.665 47.672 73.689 1.00 15.83 126 SER A N 1
ATOM 913 C CA . SER A 1 126 ? 40.688 46.642 73.614 1.00 16.94 126 SER A CA 1
ATOM 914 C C . SER A 1 126 ? 42.001 47.303 73.178 1.00 17.32 126 SER A C 1
ATOM 915 O O . SER A 1 126 ? 43.072 46.940 73.640 1.00 18.23 126 SER A O 1
ATOM 918 N N . LEU A 1 127 ? 41.918 48.286 72.293 1.00 17.61 127 LEU A N 1
ATOM 919 C CA . LEU A 1 127 ? 43.112 48.973 71.837 1.00 18.85 127 LEU A CA 1
ATOM 920 C C . LEU A 1 127 ? 43.667 49.798 72.994 1.00 21.37 127 LEU A C 1
ATOM 921 O O . LEU A 1 127 ? 44.840 49.702 73.340 1.00 23.60 127 LEU A O 1
ATOM 926 N N . TRP A 1 128 ? 42.797 50.578 73.614 1.00 21.12 128 TRP A N 1
ATOM 927 C CA . TRP A 1 128 ? 43.142 51.420 74.753 1.00 20.20 128 TRP A CA 1
ATOM 928 C C . TRP A 1 128 ? 43.733 50.632 75.922 1.00 18.64 128 TRP A C 1
ATOM 929 O O . TRP A 1 128 ? 44.656 51.088 76.578 1.00 20.55 128 TRP A O 1
ATOM 940 N N . ALA A 1 129 ? 43.161 49.472 76.207 1.00 18.27 129 ALA A N 1
ATOM 941 C CA . ALA A 1 129 ? 43.614 48.635 77.300 1.00 17.55 129 ALA A CA 1
ATOM 942 C C . ALA A 1 129 ? 44.973 48.023 77.032 1.00 20.39 129 ALA A C 1
ATOM 943 O O . ALA A 1 129 ? 45.654 47.571 77.954 1.00 22.90 129 ALA A O 1
ATOM 945 N N . GLY A 1 130 ? 45.360 47.983 75.765 1.00 21.36 130 GLY A N 1
ATOM 946 C CA . GLY A 1 130 ? 46.634 47.401 75.412 1.00 22.71 130 GLY A CA 1
ATOM 947 C C . GLY A 1 130 ? 46.542 45.924 75.069 1.00 24.21 130 GLY A C 1
ATOM 948 O O . GLY A 1 130 ? 47.531 45.196 75.163 1.00 24.32 130 GLY A O 1
ATOM 949 N N . ASP A 1 131 ? 45.358 45.464 74.687 1.00 22.35 131 ASP A N 1
ATOM 950 C CA . ASP A 1 131 ? 45.185 44.066 74.336 1.00 21.56 131 ASP A CA 1
ATOM 951 C C . ASP A 1 131 ? 46.030 43.723 73.122 1.00 20.99 131 ASP A C 1
ATOM 952 O O . ASP A 1 131 ? 46.233 44.564 72.260 1.00 22.03 131 ASP A O 1
ATOM 957 N N . ALA A 1 132 ? 46.524 42.493 73.049 1.00 21.14 132 ALA A N 1
ATOM 958 C CA . ALA A 1 132 ? 47.363 42.110 71.923 1.00 22.54 132 ALA A CA 1
ATOM 959 C C . ALA A 1 132 ? 46.523 41.793 70.722 1.00 23.12 132 ALA A C 1
ATOM 960 O O . ALA A 1 132 ? 47.003 41.849 69.593 1.00 24.67 132 ALA A O 1
ATOM 962 N N . GLU A 1 133 ? 45.264 41.458 70.970 1.00 23.78 133 GLU A N 1
ATOM 963 C CA . GLU A 1 133 ? 44.338 41.149 69.896 1.00 24.62 133 GLU A CA 1
ATOM 964 C C . GLU A 1 133 ? 42.880 41.377 70.255 1.00 22.96 133 GLU A C 1
ATOM 965 O O . GLU A 1 133 ? 42.530 41.556 71.412 1.00 23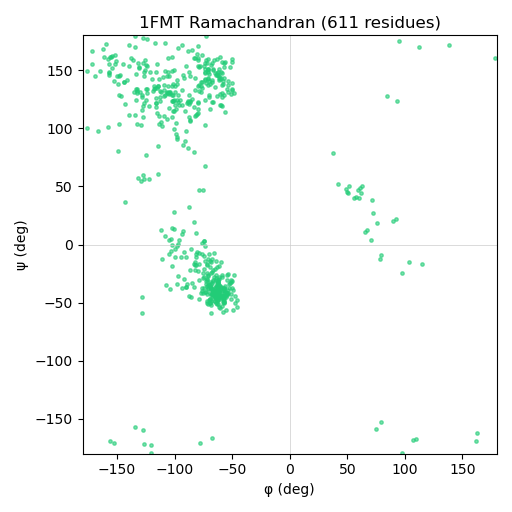.66 133 GLU A O 1
ATOM 971 N N . THR A 1 134 ? 42.056 41.476 69.228 1.00 22.31 134 THR A N 1
ATOM 972 C CA . THR A 1 134 ? 40.622 41.646 69.364 1.00 22.15 134 THR A CA 1
ATOM 973 C C . THR A 1 134 ? 40.022 40.555 68.521 1.00 19.16 134 THR A C 1
ATOM 974 O O . THR A 1 134 ? 40.686 39.601 68.158 1.00 19.60 134 THR A O 1
ATOM 978 N N . GLY A 1 135 ? 38.772 40.746 68.145 1.00 14.81 135 GLY A N 1
ATOM 979 C CA . GLY A 1 135 ? 38.134 39.785 67.302 1.00 13.55 135 GLY A CA 1
ATOM 980 C C . GLY A 1 135 ? 36.670 40.025 67.416 1.00 14.19 135 GLY A C 1
ATOM 981 O O . GLY A 1 135 ? 36.244 41.035 67.969 1.00 15.26 135 GLY A O 1
ATOM 982 N N . VAL A 1 136 ? 35.897 39.098 66.892 1.00 13.31 136 VAL A N 1
ATOM 983 C CA . VAL A 1 136 ? 34.466 39.208 66.951 1.00 14.18 136 VAL A CA 1
ATOM 984 C C . VAL A 1 136 ? 33.966 37.921 67.571 1.00 14.88 136 VAL A C 1
ATOM 985 O O . VAL A 1 136 ? 34.627 36.889 67.489 1.00 15.55 136 VAL A O 1
ATOM 989 N N . THR A 1 137 ? 32.841 38.020 68.273 1.00 15.33 137 THR A N 1
ATOM 990 C CA . THR A 1 137 ? 32.190 36.876 68.873 1.00 14.33 137 THR A CA 1
ATOM 991 C C . THR A 1 137 ? 30.789 36.909 68.320 1.00 14.52 137 THR A C 1
ATOM 992 O O . THR A 1 137 ? 30.188 37.970 68.226 1.00 14.67 137 THR A O 1
ATOM 996 N N . ILE A 1 138 ? 30.332 35.776 67.810 1.00 15.30 138 ILE A N 1
ATOM 997 C CA . ILE A 1 138 ? 28.986 35.671 67.302 1.00 15.40 138 ILE A CA 1
ATOM 998 C C . ILE A 1 138 ? 28.278 35.002 68.468 1.00 16.33 138 ILE A C 1
ATOM 999 O O . ILE A 1 138 ? 28.686 33.952 68.922 1.00 16.86 138 ILE A O 1
ATOM 1004 N N . MET A 1 139 ? 27.271 35.648 69.017 1.00 17.72 139 MET A N 1
ATOM 1005 C CA . MET A 1 139 ? 26.617 35.064 70.149 1.00 19.47 139 MET A CA 1
ATOM 1006 C C . MET A 1 139 ? 25.116 34.937 70.046 1.00 19.94 139 MET A C 1
ATOM 1007 O O . MET A 1 139 ? 24.458 35.628 69.278 1.00 20.89 139 MET A O 1
ATOM 1012 N N . GLN A 1 140 ? 24.594 33.995 70.805 1.00 21.22 140 GLN A N 1
ATOM 1013 C CA . GLN A 1 140 ? 23.179 33.753 70.876 1.00 22.19 140 GLN A CA 1
ATOM 1014 C C . GLN A 1 140 ? 22.733 34.810 71.887 1.00 22.78 140 GLN A C 1
ATOM 1015 O O . GLN A 1 140 ? 23.079 34.741 73.065 1.00 24.50 140 GLN A O 1
ATOM 1021 N N . MET A 1 141 ? 22.003 35.814 71.438 1.00 21.60 141 MET A N 1
ATOM 1022 C CA . MET A 1 141 ? 21.566 36.862 72.350 1.00 21.13 141 MET A CA 1
ATOM 1023 C C . MET A 1 141 ? 20.668 36.389 73.489 1.00 23.13 141 MET A C 1
ATOM 1024 O O . MET A 1 141 ? 19.808 35.536 73.325 1.00 22.97 141 MET A O 1
ATOM 1029 N N . ASP A 1 142 ? 20.887 36.988 74.646 1.00 27.23 142 ASP A N 1
ATOM 1030 C CA . ASP A 1 142 ? 20.156 36.700 75.860 1.00 32.00 142 ASP A CA 1
ATOM 1031 C C . ASP A 1 142 ? 19.807 38.065 76.431 1.00 32.95 142 ASP A C 1
ATOM 1032 O O . ASP A 1 142 ? 20.243 39.086 75.895 1.00 34.14 142 ASP A O 1
ATOM 1037 N N . VAL A 1 143 ? 19.109 38.092 77.563 1.00 35.47 143 VAL A N 1
ATOM 1038 C CA . VAL A 1 143 ? 18.696 39.366 78.157 1.00 37.49 143 VAL A CA 1
ATOM 1039 C C . VAL A 1 143 ? 19.710 40.340 78.750 1.00 38.15 143 VAL A C 1
ATOM 1040 O O . VAL A 1 143 ? 19.507 41.557 78.659 1.00 43.60 143 VAL A O 1
ATOM 1044 N N . GLY A 1 144 ? 20.791 39.862 79.342 1.00 34.07 144 GLY A N 1
ATOM 1045 C CA . GLY A 1 144 ? 21.724 40.833 79.893 1.00 34.18 144 GLY A CA 1
ATOM 1046 C C . GLY A 1 144 ? 22.457 41.687 78.857 1.00 32.16 144 GLY A C 1
ATOM 1047 O O . GLY A 1 144 ? 22.074 41.774 77.693 1.00 33.49 144 GLY A O 1
ATOM 1048 N N . LEU A 1 145 ? 23.506 42.366 79.304 1.00 30.41 145 LEU A N 1
ATOM 1049 C CA . LEU A 1 145 ? 24.328 43.163 78.411 1.00 26.15 145 LEU A CA 1
ATOM 1050 C C . LEU A 1 145 ? 25.431 42.201 77.913 1.00 25.12 145 LEU A C 1
ATOM 1051 O O . LEU A 1 145 ? 26.363 41.879 78.659 1.00 24.93 145 LEU A O 1
ATOM 1056 N N . ASP A 1 146 ? 25.224 41.638 76.721 1.00 20.25 146 ASP A N 1
ATOM 1057 C CA . ASP A 1 146 ? 26.184 40.749 76.079 1.00 18.55 146 ASP A CA 1
ATOM 1058 C C . ASP A 1 146 ? 26.524 39.505 76.880 1.00 19.38 146 ASP A C 1
ATOM 1059 O O . ASP A 1 146 ? 27.680 39.108 76.938 1.00 20.69 146 ASP A O 1
ATOM 1064 N N . THR A 1 147 ? 25.506 38.836 77.400 1.00 19.15 147 THR A N 1
ATOM 1065 C CA . THR A 1 147 ? 25.699 37.644 78.207 1.00 21.87 147 THR A CA 1
ATOM 1066 C C . THR A 1 147 ? 25.498 36.327 77.469 1.00 20.83 147 THR A C 1
ATOM 1067 O O . THR A 1 147 ? 25.756 35.253 78.027 1.00 24.00 147 THR A O 1
ATOM 1071 N N . GLY A 1 148 ? 24.967 36.411 76.258 1.00 19.16 148 GLY A N 1
ATOM 1072 C CA . GLY A 1 148 ? 24.668 35.222 75.486 1.00 17.73 148 GLY A CA 1
ATOM 1073 C C . GLY A 1 148 ? 25.801 34.264 75.219 1.00 19.08 148 GLY A C 1
ATOM 1074 O O . GLY A 1 148 ? 26.961 34.647 75.214 1.00 20.76 148 GLY A O 1
ATOM 1075 N N . ASP A 1 149 ? 25.460 33.011 74.956 1.00 18.55 149 ASP A N 1
ATOM 1076 C CA . ASP A 1 149 ? 26.459 32.010 74.673 1.00 17.08 149 ASP A CA 1
ATOM 1077 C C . ASP A 1 149 ? 27.183 32.36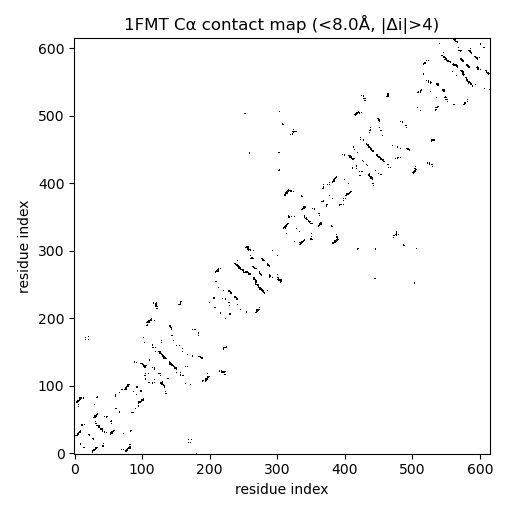2 73.417 1.00 16.32 149 ASP A C 1
ATOM 1078 O O . ASP A 1 149 ? 26.588 32.863 72.467 1.00 15.81 149 ASP A O 1
ATOM 1083 N N . MET A 1 150 ? 28.458 32.020 73.394 1.00 16.12 150 MET A N 1
ATOM 1084 C CA . MET A 1 150 ? 29.310 32.290 72.259 1.00 16.76 150 MET A CA 1
ATOM 1085 C C . MET A 1 150 ? 29.190 31.142 71.276 1.00 18.51 150 MET A C 1
ATOM 1086 O O . MET A 1 150 ? 29.356 29.995 71.642 1.00 21.79 150 MET A O 1
ATOM 1091 N N . LEU A 1 151 ? 28.810 31.451 70.052 1.00 16.27 151 LEU A N 1
ATOM 1092 C CA . LEU A 1 151 ? 28.654 30.447 69.020 1.00 17.75 151 LEU A CA 1
ATOM 1093 C C . LEU A 1 151 ? 29.906 30.376 68.148 1.00 20.29 151 LEU A C 1
ATOM 1094 O O . LEU A 1 151 ? 30.221 29.328 67.588 1.00 19.95 151 LEU A O 1
ATOM 1099 N N . TYR A 1 152 ? 30.641 31.482 68.058 1.00 19.08 152 TYR A N 1
ATOM 1100 C CA . TYR A 1 152 ? 31.810 31.526 67.205 1.00 18.27 152 TYR A CA 1
ATOM 1101 C C . TYR A 1 152 ? 32.642 32.730 67.587 1.00 18.70 152 TYR A C 1
ATOM 1102 O O . TYR A 1 152 ? 32.104 33.735 68.029 1.00 21.16 152 TYR A O 1
ATOM 1111 N N . LYS A 1 153 ? 33.954 32.622 67.419 1.00 19.14 153 LYS A N 1
ATOM 1112 C CA . LYS A 1 153 ? 34.888 33.699 67.724 1.00 20.41 153 LYS A CA 1
ATOM 1113 C C . LYS A 1 153 ? 36.018 33.698 66.715 1.00 22.28 153 LYS A C 1
ATOM 1114 O O . LYS A 1 153 ? 36.520 32.633 66.339 1.00 25.54 153 LYS A O 1
ATOM 1120 N N . LEU A 1 154 ? 36.430 34.880 66.286 1.00 20.32 154 LEU A N 1
ATOM 1121 C CA . LEU A 1 154 ? 37.527 35.017 65.343 1.00 19.61 154 LEU A CA 1
ATOM 1122 C C . LEU A 1 154 ? 38.372 36.115 65.948 1.00 20.57 154 LEU A C 1
ATOM 1123 O O . LEU A 1 154 ? 37.824 37.100 66.421 1.00 19.47 154 LEU A O 1
ATOM 1128 N N . SER A 1 155 ? 39.685 35.909 66.010 1.00 20.95 155 SER A N 1
ATOM 1129 C CA . SER A 1 155 ? 40.572 36.891 66.588 1.00 20.49 155 SER A CA 1
ATOM 1130 C C . SER A 1 155 ? 41.343 37.600 65.504 1.00 22.46 155 SER A C 1
ATOM 1131 O O . SER A 1 155 ? 41.443 37.117 64.376 1.00 22.31 155 SER A O 1
ATOM 1134 N N . CYS A 1 156 ? 41.862 38.767 65.852 1.00 22.50 156 CYS A N 1
ATOM 1135 C CA . CYS A 1 156 ? 42.616 39.584 64.939 1.00 23.15 156 CYS A CA 1
ATOM 1136 C C . CYS A 1 156 ? 43.603 40.289 65.839 1.00 25.11 156 CYS A C 1
ATOM 1137 O O . CYS A 1 156 ? 43.235 40.796 66.887 1.00 24.95 156 CYS A O 1
ATOM 1140 N N . PRO A 1 157 ? 44.891 40.249 65.504 1.00 25.48 157 PRO A N 1
ATOM 1141 C CA . PRO A 1 157 ? 45.816 40.947 66.394 1.00 24.18 157 PRO A CA 1
ATOM 1142 C C . PRO A 1 157 ? 45.739 42.454 66.223 1.00 22.28 157 PRO A C 1
ATOM 1143 O O . PRO A 1 157 ? 45.323 42.971 65.181 1.00 22.22 157 PRO A O 1
ATOM 1147 N N . ILE A 1 158 ? 46.079 43.148 67.291 1.00 20.79 158 ILE A N 1
ATOM 1148 C CA . ILE A 1 158 ? 46.089 44.590 67.301 1.00 23.21 158 ILE A CA 1
ATOM 1149 C C . ILE A 1 158 ? 47.557 44.962 67.088 1.00 24.66 158 ILE A C 1
ATOM 1150 O O . ILE A 1 158 ? 48.414 44.552 67.868 1.00 27.51 158 ILE A O 1
ATOM 1155 N N . THR A 1 159 ? 47.849 45.632 65.976 1.00 25.83 159 THR A N 1
ATOM 1156 C CA . THR A 1 159 ? 49.210 46.061 65.661 1.00 26.29 159 THR A CA 1
ATOM 1157 C C . THR A 1 159 ? 49.491 47.430 66.270 1.00 27.77 159 THR A C 1
ATOM 1158 O O . THR A 1 159 ? 48.581 48.162 66.652 1.00 28.49 159 THR A O 1
ATOM 1162 N N . ALA A 1 160 ? 50.760 47.801 66.298 1.00 30.29 160 ALA A N 1
ATOM 1163 C CA . ALA A 1 160 ? 51.160 49.073 66.868 1.00 30.53 160 ALA A CA 1
ATOM 1164 C C . ALA A 1 160 ? 50.700 50.255 66.038 1.00 29.78 160 ALA A C 1
ATOM 1165 O O . ALA A 1 160 ? 50.725 51.383 66.493 1.00 32.22 160 ALA A O 1
ATOM 1167 N N . GLU A 1 161 ? 50.286 50.008 64.814 1.00 30.79 161 GLU A N 1
ATOM 1168 C CA . GLU A 1 161 ? 49.849 51.106 63.986 1.00 34.86 161 GLU A CA 1
ATOM 1169 C C . GLU A 1 161 ? 48.330 51.180 63.918 1.00 32.65 161 GLU A C 1
ATOM 1170 O O . GLU A 1 161 ? 47.783 52.068 63.269 1.00 33.49 161 GLU A O 1
ATOM 1176 N N . ASP A 1 162 ? 47.645 50.264 64.594 1.00 30.10 162 ASP A N 1
ATOM 1177 C CA . ASP A 1 162 ? 46.188 50.238 64.542 1.00 26.18 162 ASP A CA 1
ATOM 1178 C C . ASP A 1 162 ? 45.541 51.336 65.334 1.00 25.02 162 ASP A C 1
ATOM 1179 O O . ASP A 1 162 ? 46.023 51.691 66.401 1.00 25.00 162 ASP A O 1
ATOM 1184 N N . THR A 1 163 ? 44.461 51.885 64.788 1.00 23.65 163 THR A N 1
ATOM 1185 C CA . THR A 1 163 ? 43.657 52.886 65.479 1.00 22.83 163 THR A CA 1
ATOM 1186 C C . THR A 1 163 ? 42.302 52.177 65.608 1.00 22.01 163 THR A C 1
ATOM 1187 O O . THR A 1 163 ? 42.123 51.090 65.063 1.00 22.17 163 THR A O 1
ATOM 1191 N N . SER A 1 164 ? 41.344 52.756 66.316 1.00 21.34 164 SER A N 1
ATOM 1192 C CA . SER A 1 164 ? 40.047 52.106 66.398 1.00 20.82 164 SER A CA 1
ATOM 1193 C C . SER A 1 164 ? 39.475 52.021 64.994 1.00 20.93 164 SER A C 1
ATOM 1194 O O . SER A 1 164 ? 38.793 51.070 64.653 1.00 22.24 164 SER A O 1
ATOM 1197 N N . GLY A 1 165 ? 39.844 52.980 64.153 1.00 22.75 165 GLY A N 1
ATOM 1198 C CA . GLY A 1 165 ? 39.357 53.009 62.787 1.00 21.61 165 GLY A CA 1
ATOM 1199 C C . GLY A 1 165 ? 39.830 51.837 61.954 1.00 22.05 165 GLY A C 1
ATOM 1200 O O . GLY A 1 165 ? 39.039 51.253 61.219 1.00 24.91 165 GLY A O 1
ATOM 1201 N N . THR A 1 166 ? 41.110 51.504 62.037 1.00 20.83 166 THR A N 1
ATOM 1202 C CA . THR A 1 166 ? 41.624 50.386 61.266 1.00 19.93 166 THR A CA 1
ATOM 1203 C C . THR A 1 166 ? 41.110 49.071 61.825 1.00 21.04 166 THR A C 1
ATOM 1204 O O . THR A 1 166 ? 40.837 48.148 61.069 1.00 22.27 166 THR A O 1
ATOM 1208 N N . LEU A 1 167 ? 40.990 48.971 63.149 1.00 20.41 167 LEU A N 1
ATOM 1209 C CA . LEU A 1 167 ? 40.457 47.749 63.749 1.00 19.21 167 LEU A CA 1
ATOM 1210 C C . LEU A 1 167 ? 39.016 47.542 63.300 1.00 19.73 167 LEU A C 1
ATOM 1211 O O . LEU A 1 167 ? 38.604 46.420 63.028 1.00 20.53 167 LEU A O 1
ATOM 1216 N N . TYR A 1 168 ? 38.249 48.624 63.212 1.00 21.94 168 TYR A N 1
ATOM 1217 C CA . TYR A 1 168 ? 36.872 48.524 62.744 1.00 25.89 168 TYR A CA 1
ATOM 1218 C C . TYR A 1 168 ? 36.881 47.876 61.383 1.00 25.85 168 TYR A C 1
ATOM 1219 O O . TYR A 1 168 ? 36.051 47.010 61.117 1.00 24.64 168 TYR A O 1
ATOM 1228 N N . ASP A 1 169 ? 37.811 48.328 60.531 1.00 26.86 169 ASP A N 1
ATOM 1229 C CA . ASP A 1 169 ? 37.988 47.821 59.160 1.00 28.23 169 ASP A CA 1
ATOM 1230 C C . ASP A 1 169 ? 38.255 46.339 59.194 1.00 25.46 169 ASP A C 1
ATOM 1231 O O . ASP A 1 169 ? 37.681 45.579 58.422 1.00 25.39 169 ASP A O 1
ATOM 1236 N N . LYS A 1 170 ? 39.201 45.961 60.046 1.00 22.24 170 LYS A N 1
ATOM 1237 C CA . LYS A 1 170 ? 39.612 44.586 60.187 1.00 23.06 170 LYS A CA 1
ATOM 1238 C C . LYS A 1 170 ? 38.467 43.701 60.650 1.00 22.81 170 LYS A C 1
ATOM 1239 O O . LYS A 1 170 ? 38.245 42.614 60.105 1.00 21.15 170 LYS A O 1
ATOM 1245 N N . LEU A 1 171 ? 37.736 44.171 61.655 1.00 20.93 171 LEU A N 1
ATOM 1246 C CA . LEU A 1 171 ? 36.631 43.408 62.193 1.00 19.55 171 LEU A CA 1
ATOM 1247 C C . LEU A 1 171 ? 35.441 43.354 61.251 1.00 18.66 171 LEU A C 1
ATOM 1248 O O . LEU A 1 171 ? 34.690 42.387 61.273 1.00 17.96 171 LEU A O 1
ATOM 1253 N N . ALA A 1 172 ? 35.274 44.395 60.435 1.00 19.46 172 ALA A N 1
ATOM 1254 C CA . ALA A 1 172 ? 34.188 44.475 59.454 1.00 20.28 172 ALA A CA 1
ATOM 1255 C C . ALA A 1 172 ? 34.410 43.429 58.384 1.00 19.98 172 ALA A C 1
ATOM 1256 O O . ALA A 1 172 ? 33.485 43.004 57.727 1.00 22.77 172 ALA A O 1
ATOM 1258 N N . GLU A 1 173 ? 35.657 43.025 58.218 1.00 22.85 173 GLU A N 1
ATOM 1259 C CA . GLU A 1 173 ? 36.029 41.992 57.261 1.00 22.05 173 GLU A CA 1
ATOM 1260 C C . GLU A 1 173 ? 35.970 40.609 57.916 1.00 19.63 173 GLU A C 1
ATOM 1261 O O . GLU A 1 173 ? 35.605 39.626 57.293 1.00 19.65 173 GLU A O 1
ATOM 1267 N N . LEU A 1 174 ? 36.354 40.529 59.178 1.00 18.72 174 LEU A N 1
ATOM 1268 C CA . LEU A 1 174 ? 36.285 39.269 59.896 1.00 19.50 174 LEU A CA 1
ATOM 1269 C C . LEU A 1 174 ? 34.834 38.871 60.229 1.00 17.77 174 LEU A C 1
ATOM 1270 O O . LEU A 1 174 ? 34.421 37.726 60.036 1.00 15.98 174 LEU A O 1
ATOM 1275 N N . GLY A 1 175 ? 34.097 39.812 60.810 1.00 16.86 175 GLY A N 1
ATOM 1276 C CA . GLY A 1 175 ? 32.733 39.554 61.227 1.00 15.51 175 GLY A CA 1
ATOM 1277 C C . GLY A 1 175 ? 31.817 38.828 60.254 1.00 17.42 175 GLY A C 1
ATOM 1278 O O . GLY A 1 175 ? 31.200 37.835 60.644 1.00 17.61 175 GLY A O 1
ATOM 1279 N N . PRO A 1 176 ? 31.675 39.313 58.999 1.00 17.65 176 PRO A N 1
ATOM 1280 C CA . PRO A 1 176 ? 30.797 38.663 58.026 1.00 18.32 176 PRO A CA 1
ATOM 1281 C C . PRO A 1 176 ? 31.083 37.202 57.810 1.00 20.18 176 PRO A C 1
ATOM 1282 O O . PRO A 1 176 ? 30.175 36.392 57.810 1.00 23.37 176 PRO A O 1
ATOM 1286 N N . GLN A 1 177 ? 32.349 36.841 57.701 1.00 24.59 177 GLN A N 1
ATOM 1287 C CA . GLN A 1 177 ? 32.673 35.438 57.495 1.00 25.47 177 GLN A CA 1
ATOM 1288 C C . GLN A 1 177 ? 32.282 34.605 58.717 1.00 22.74 177 GLN A C 1
ATOM 1289 O O . GLN A 1 177 ? 31.719 33.525 58.568 1.00 23.32 177 GLN A O 1
ATOM 1295 N N . GLY A 1 178 ? 32.545 35.121 59.919 1.00 21.08 178 GLY A N 1
ATOM 1296 C CA . GLY A 1 178 ? 32.189 34.401 61.134 1.00 17.84 178 GLY A CA 1
ATOM 1297 C C . GLY A 1 178 ? 30.681 34.229 61.217 1.00 17.52 178 GLY A C 1
ATOM 1298 O O . GLY A 1 178 ? 30.187 33.184 61.620 1.00 17.95 178 GLY A O 1
ATOM 1299 N N . LEU A 1 179 ? 29.950 35.271 60.828 1.00 18.78 179 LEU A N 1
ATOM 1300 C CA . LEU A 1 179 ? 28.490 35.261 60.827 1.00 18.65 179 LEU A CA 1
ATOM 1301 C C . LEU A 1 179 ? 27.940 34.227 59.829 1.00 19.38 179 LEU A C 1
ATOM 1302 O O . LEU A 1 179 ? 27.083 33.428 60.185 1.00 20.61 179 LEU A O 1
ATOM 1307 N N . ILE A 1 180 ? 28.421 34.254 58.589 1.00 17.63 180 ILE A N 1
ATOM 1308 C CA . ILE A 1 180 ? 27.975 33.303 57.576 1.00 17.37 180 ILE A CA 1
ATOM 1309 C C . ILE A 1 180 ? 28.241 31.866 58.071 1.00 18.36 180 ILE A C 1
ATOM 1310 O O . ILE A 1 180 ? 27.371 31.011 58.012 1.00 20.31 180 ILE A O 1
ATOM 1315 N N . THR A 1 181 ? 29.435 31.616 58.596 1.00 18.41 181 THR A N 1
ATOM 1316 C CA . THR A 1 181 ? 29.805 30.299 59.111 1.00 19.10 181 THR A CA 1
ATOM 1317 C C . THR A 1 181 ? 28.821 29.848 60.193 1.00 20.41 181 THR A C 1
ATOM 1318 O O . THR A 1 181 ? 28.299 28.725 60.171 1.00 22.47 181 THR A O 1
ATOM 1322 N N . THR A 1 182 ? 28.586 30.726 61.152 1.00 18.73 182 THR A N 1
ATOM 1323 C CA . THR A 1 182 ? 27.670 30.458 62.244 1.00 20.20 182 THR A CA 1
ATOM 1324 C C . THR A 1 182 ? 26.229 30.214 61.745 1.00 21.07 182 THR A C 1
ATOM 1325 O O . THR A 1 182 ? 25.544 29.331 62.252 1.00 21.18 182 THR A O 1
ATOM 1329 N N . LEU A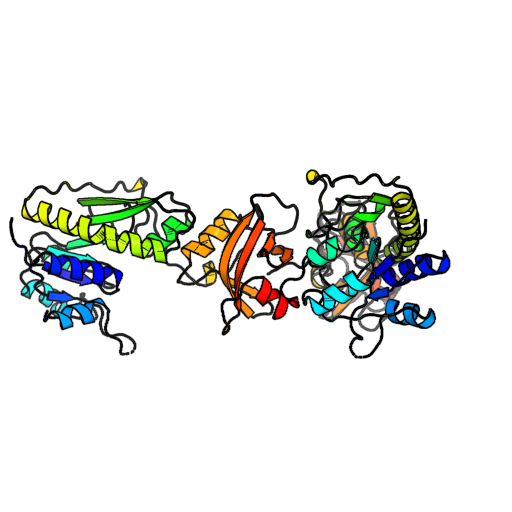 1 183 ? 25.783 30.979 60.748 1.00 20.51 183 LEU A N 1
ATOM 1330 C CA . LEU A 1 183 ? 24.443 30.812 60.190 1.00 22.40 183 LEU A CA 1
ATOM 1331 C C . LEU A 1 183 ? 24.331 29.420 59.588 1.00 24.78 183 LEU A C 1
ATOM 1332 O O . LEU A 1 183 ? 23.304 28.763 59.713 1.00 26.58 183 LEU A O 1
ATOM 1337 N N . LYS A 1 184 ? 25.410 28.968 58.960 1.00 28.09 184 LYS A N 1
ATOM 1338 C CA . LYS A 1 184 ? 25.479 27.644 58.354 1.00 28.81 184 LYS A CA 1
ATOM 1339 C C . LYS A 1 184 ? 25.305 26.576 59.442 1.00 27.86 184 LYS A C 1
ATOM 1340 O O . LYS A 1 184 ? 24.490 25.669 59.303 1.00 28.46 184 LYS A O 1
ATOM 1346 N N . GLN A 1 185 ? 26.029 26.724 60.549 1.00 28.21 185 GLN A N 1
ATOM 1347 C CA . GLN A 1 185 ? 25.950 25.791 61.669 1.00 28.64 185 GLN A CA 1
ATOM 1348 C C . GLN A 1 185 ? 24.562 25.730 62.276 1.00 30.21 185 GLN A C 1
ATOM 1349 O O . GLN A 1 185 ? 24.122 24.663 62.684 1.00 31.51 185 GLN A O 1
ATOM 1355 N N . LEU A 1 186 ? 23.901 26.880 62.405 1.00 30.87 186 LEU A N 1
ATOM 1356 C CA . LEU A 1 186 ? 22.539 26.947 62.964 1.00 31.63 186 LEU A CA 1
ATOM 1357 C C . LEU A 1 186 ? 21.543 26.251 62.034 1.00 32.34 186 LEU A C 1
ATOM 1358 O O . LEU A 1 186 ? 20.596 25.611 62.486 1.00 32.69 186 LEU A O 1
ATOM 1363 N N . ALA A 1 187 ? 21.743 26.438 60.734 1.00 33.09 187 ALA A N 1
ATOM 1364 C CA . ALA A 1 187 ? 20.913 25.818 59.725 1.00 33.74 187 ALA A CA 1
ATOM 1365 C C . ALA A 1 187 ? 21.222 24.319 59.701 1.00 35.06 187 ALA A C 1
ATOM 1366 O O . ALA A 1 187 ? 20.376 23.526 59.330 1.00 39.33 187 ALA A O 1
ATOM 1368 N N . ASP A 1 188 ? 22.432 23.932 60.082 1.00 35.22 188 ASP A N 1
ATOM 1369 C CA . ASP A 1 188 ? 22.815 22.519 60.082 1.00 36.59 188 ASP A CA 1
ATOM 1370 C C . ASP A 1 188 ? 22.630 21.812 61.414 1.00 38.16 188 ASP A C 1
ATOM 1371 O O . ASP A 1 188 ? 22.750 20.584 61.494 1.00 39.14 188 ASP A O 1
ATOM 1376 N N . GLY A 1 189 ? 22.358 22.583 62.461 1.00 38.65 189 GLY A N 1
ATOM 1377 C CA . GLY A 1 189 ? 22.202 22.011 63.784 1.00 37.20 189 GLY A CA 1
ATOM 1378 C C . GLY A 1 189 ? 23.556 21.576 64.317 1.00 37.30 189 GLY A C 1
ATOM 1379 O O . GLY A 1 189 ? 23.636 20.673 65.132 1.00 39.44 189 GLY A O 1
ATOM 1380 N N . THR A 1 190 ? 24.625 22.220 63.860 1.00 37.21 190 THR A N 1
ATOM 1381 C CA . THR A 1 190 ? 25.968 21.877 64.295 1.00 36.07 190 THR A CA 1
ATOM 1382 C C . THR A 1 190 ? 26.642 22.964 65.146 1.00 38.04 190 THR A C 1
ATOM 1383 O O . THR A 1 190 ? 27.853 22.910 65.381 1.00 39.60 190 THR A O 1
ATOM 1387 N N . ALA A 1 191 ? 25.874 23.953 65.594 1.00 36.65 191 ALA A N 1
ATOM 1388 C CA . ALA A 1 191 ? 26.434 25.022 66.408 1.00 36.34 191 ALA A CA 1
ATOM 1389 C C . ALA A 1 191 ? 26.803 24.498 67.794 1.00 38.18 191 ALA A C 1
ATOM 1390 O O . ALA A 1 191 ? 26.066 23.711 68.396 1.00 37.64 191 ALA A O 1
ATOM 1392 N N . LYS A 1 192 ? 27.970 24.907 68.282 1.00 39.65 192 LYS A N 1
ATOM 1393 C CA . LYS A 1 192 ? 28.437 24.498 69.605 1.00 41.67 192 LYS A CA 1
ATOM 1394 C C . LYS A 1 192 ? 28.520 25.707 70.545 1.00 39.24 192 LYS A C 1
ATOM 1395 O O . LYS A 1 192 ? 29.576 26.342 70.662 1.00 41.87 192 LYS A O 1
ATOM 1401 N N . PRO A 1 193 ? 27.396 26.069 71.190 1.00 34.85 193 PRO A N 1
ATOM 1402 C CA . PRO A 1 193 ? 27.318 27.197 72.123 1.00 31.79 193 PRO A CA 1
ATOM 1403 C C . PRO A 1 193 ? 28.243 27.045 73.304 1.00 29.26 193 PRO A C 1
ATOM 1404 O O . PRO A 1 193 ? 28.234 26.022 73.977 1.00 30.60 193 PRO A O 1
ATOM 1408 N N . GLU A 1 194 ? 29.027 28.076 73.567 1.00 27.70 194 GLU A N 1
ATOM 1409 C CA . GLU A 1 194 ? 29.925 28.063 74.697 1.00 29.38 194 GLU A CA 1
ATOM 1410 C C . GLU A 1 194 ? 29.448 29.106 75.703 1.00 27.31 194 GLU A C 1
ATOM 1411 O O . GLU A 1 194 ? 29.244 30.266 75.358 1.00 26.50 194 GLU A O 1
ATOM 1417 N N . VAL A 1 195 ? 29.270 28.692 76.947 1.00 25.74 195 VAL A N 1
ATOM 1418 C CA . VAL A 1 195 ? 28.811 29.602 77.974 1.00 27.40 195 VAL A CA 1
ATOM 1419 C C . VAL A 1 195 ? 29.931 30.532 78.343 1.00 27.23 195 VAL A C 1
ATOM 1420 O O . VAL A 1 195 ? 31.093 30.133 78.333 1.00 29.23 195 VAL A O 1
ATOM 1424 N N . GLN A 1 196 ? 29.586 31.785 78.610 1.00 24.50 196 GLN A N 1
ATOM 1425 C CA . GLN A 1 196 ? 30.578 32.766 78.990 1.00 23.08 196 GLN A CA 1
ATOM 1426 C C . GLN A 1 196 ? 30.996 32.557 80.432 1.00 23.28 196 GLN A C 1
ATOM 1427 O O . GLN A 1 196 ? 30.171 32.272 81.291 1.00 23.90 196 GLN A O 1
ATOM 1433 N N . ASP A 1 197 ? 32.285 32.711 80.694 1.00 25.39 197 ASP A N 1
ATOM 1434 C CA . ASP A 1 197 ? 32.816 32.601 82.048 1.00 24.96 197 ASP A CA 1
ATOM 1435 C C . ASP A 1 197 ? 32.677 33.987 82.634 1.00 22.74 197 ASP A C 1
ATOM 1436 O O . ASP A 1 197 ? 33.395 34.905 82.253 1.00 23.78 197 ASP A O 1
ATOM 1441 N N . GLU A 1 198 ? 31.734 34.136 83.547 1.00 22.43 198 GLU A N 1
ATOM 1442 C CA . GLU A 1 198 ? 31.477 35.421 84.179 1.00 24.75 198 GLU A CA 1
ATOM 1443 C C . GLU A 1 198 ? 32.693 36.132 84.734 1.00 25.75 198 GLU A C 1
ATOM 1444 O O . GLU A 1 198 ? 32.809 37.351 84.624 1.00 27.03 198 GLU A O 1
ATOM 1450 N N . THR A 1 199 ? 33.615 35.360 85.297 1.00 26.41 199 THR A N 1
ATOM 1451 C CA . THR A 1 199 ? 34.807 35.904 85.929 1.00 26.57 199 THR A CA 1
ATOM 1452 C C . THR A 1 199 ? 35.790 36.540 84.978 1.00 26.12 199 THR A C 1
ATOM 1453 O O . THR A 1 199 ? 36.676 37.248 85.417 1.00 28.11 199 THR A O 1
ATOM 1457 N N . LEU A 1 200 ? 35.657 36.281 83.682 1.00 24.38 200 LEU A N 1
ATOM 1458 C CA . LEU A 1 200 ? 36.579 36.867 82.713 1.00 24.24 200 LEU A CA 1
ATOM 1459 C C . LEU A 1 200 ? 35.995 38.126 82.086 1.00 24.24 200 LEU A C 1
ATOM 1460 O O . LEU A 1 200 ? 36.629 38.778 81.254 1.00 25.72 200 LEU A O 1
ATOM 1465 N N . VAL A 1 201 ? 34.791 38.478 82.503 1.00 20.98 201 VAL A N 1
ATOM 1466 C CA . VAL A 1 201 ? 34.115 39.641 81.972 1.00 20.81 201 VAL A CA 1
ATOM 1467 C C . VAL A 1 201 ? 34.737 41.008 82.319 1.00 22.14 201 VAL A C 1
ATOM 1468 O O . VAL A 1 201 ? 35.265 41.202 83.417 1.00 25.84 201 VAL A O 1
ATOM 1472 N N . THR A 1 202 ? 34.760 41.919 81.344 1.00 19.73 202 THR A N 1
ATOM 1473 C CA . THR A 1 202 ? 35.197 43.292 81.572 1.00 17.13 202 THR A CA 1
ATOM 1474 C C . THR A 1 202 ? 34.191 44.070 80.745 1.00 18.09 202 THR A C 1
ATOM 1475 O O . THR A 1 202 ? 33.617 43.536 79.800 1.00 18.11 202 THR A O 1
ATOM 1479 N N . TYR A 1 203 ? 33.933 45.313 81.109 1.00 19.07 203 TYR A N 1
ATOM 1480 C CA . TYR A 1 203 ? 32.977 46.093 80.372 1.00 17.78 203 TYR A CA 1
ATOM 1481 C C . TYR A 1 203 ? 33.663 47.212 79.652 1.00 17.61 203 TYR A C 1
ATOM 1482 O O . TYR A 1 203 ? 34.510 47.886 80.207 1.00 20.91 203 TYR A O 1
ATOM 1491 N N . ALA A 1 204 ? 33.353 47.353 78.376 1.00 18.35 204 ALA A N 1
ATOM 1492 C CA . ALA A 1 204 ? 33.951 48.377 77.555 1.00 19.66 204 ALA A CA 1
ATOM 1493 C C . ALA A 1 204 ? 33.070 49.609 77.583 1.00 22.67 204 ALA A C 1
ATOM 1494 O O . ALA A 1 204 ? 32.191 49.774 76.732 1.00 23.61 204 ALA A O 1
ATOM 1496 N N . GLU A 1 205 ? 33.278 50.452 78.591 1.00 27.33 205 GLU A N 1
ATOM 1497 C CA . GLU A 1 205 ? 32.517 51.697 78.759 1.00 31.28 205 GLU A CA 1
ATOM 1498 C C . GLU A 1 205 ? 32.706 52.679 77.618 1.00 28.16 205 GLU A C 1
ATOM 1499 O O . GLU A 1 205 ? 33.763 52.736 76.997 1.00 25.64 205 GLU A O 1
ATOM 1505 N N . LYS A 1 206 ? 31.655 53.438 77.355 1.00 27.59 206 LYS A N 1
ATOM 1506 C CA . LYS A 1 206 ? 31.644 54.449 76.312 1.00 30.20 206 LYS A CA 1
ATOM 1507 C C . LYS A 1 206 ? 32.830 55.374 76.454 1.00 27.14 206 LYS A C 1
ATOM 1508 O O . LYS A 1 206 ? 33.323 55.588 77.554 1.00 25.77 206 LYS A O 1
ATOM 1514 N N . LEU A 1 207 ? 33.264 55.952 75.344 1.00 28.17 207 LEU A N 1
ATOM 1515 C CA . LEU A 1 207 ? 34.360 56.918 75.370 1.00 29.43 207 LEU A CA 1
ATOM 1516 C C . LEU A 1 207 ? 33.729 58.317 75.566 1.00 30.21 207 LEU A C 1
ATOM 1517 O O . LEU A 1 207 ? 32.566 58.549 75.203 1.00 31.25 207 LEU A O 1
ATOM 1522 N N . SER A 1 208 ? 34.484 59.242 76.144 1.00 29.34 208 SER A N 1
ATOM 1523 C CA . SER A 1 208 ? 33.998 60.593 76.355 1.00 27.41 208 SER A CA 1
ATOM 1524 C C . SER A 1 208 ? 35.136 61.527 76.000 1.00 28.22 208 SER A C 1
ATOM 1525 O O . SER A 1 208 ? 36.302 61.115 75.971 1.00 26.62 208 SER A O 1
ATOM 1528 N N . LYS A 1 209 ? 34.805 62.781 75.728 1.00 27.51 209 LYS A N 1
ATOM 1529 C CA . LYS A 1 209 ? 35.821 63.757 75.362 1.00 30.50 209 LYS A CA 1
ATOM 1530 C C . LYS A 1 209 ? 36.589 64.138 76.623 1.00 29.62 209 LYS A C 1
ATOM 1531 O O . LYS A 1 209 ? 37.766 64.450 76.582 1.00 31.43 209 LYS A O 1
ATOM 1537 N N . GLU A 1 210 ? 35.920 64.034 77.758 1.00 30.16 210 GLU A N 1
ATOM 1538 C CA . GLU A 1 210 ? 36.523 64.350 79.039 1.00 33.35 210 GLU A CA 1
ATOM 1539 C C . GLU A 1 210 ? 37.680 63.376 79.255 1.00 31.86 210 GLU A C 1
ATOM 1540 O O . GLU A 1 210 ? 38.768 63.754 79.673 1.00 33.05 210 GLU A O 1
ATOM 1546 N N . GLU A 1 211 ? 37.432 62.111 78.963 1.00 28.39 211 GLU A N 1
ATOM 1547 C CA . GLU A 1 211 ? 38.447 61.093 79.126 1.00 25.54 211 GLU A CA 1
ATOM 1548 C C . GLU A 1 211 ? 39.565 61.202 78.097 1.00 22.47 211 GLU A C 1
ATOM 1549 O O . GLU A 1 211 ? 40.670 60.747 78.319 1.00 23.12 211 GLU A O 1
ATOM 1555 N N . ALA A 1 212 ? 39.266 61.775 76.948 1.00 21.12 212 ALA A N 1
ATOM 1556 C CA . ALA A 1 212 ? 40.263 61.890 75.909 1.00 21.49 212 ALA A CA 1
ATOM 1557 C C . ALA A 1 212 ? 41.248 63.024 76.134 1.00 22.88 212 ALA A C 1
ATOM 1558 O O . ALA A 1 212 ? 42.209 63.165 75.375 1.00 23.88 212 ALA A O 1
ATOM 1560 N N . ARG A 1 213 ? 41.008 63.863 77.137 1.00 22.31 213 ARG A N 1
ATOM 1561 C CA . ARG A 1 213 ? 41.927 64.957 77.365 1.00 23.71 213 ARG A CA 1
ATOM 1562 C C . ARG A 1 213 ? 43.206 64.358 77.893 1.00 22.64 213 ARG A C 1
ATOM 1563 O O . ARG A 1 213 ? 43.164 63.585 78.843 1.00 22.89 213 ARG A O 1
ATOM 1571 N N . ILE A 1 214 ? 44.339 64.700 77.283 1.00 22.63 214 ILE A N 1
ATOM 1572 C CA . ILE A 1 214 ? 45.631 64.167 77.713 1.00 22.18 214 ILE A CA 1
ATOM 1573 C C . ILE A 1 214 ? 46.041 64.438 79.165 1.00 23.30 214 ILE A C 1
ATOM 1574 O O . ILE A 1 214 ? 45.983 65.573 79.667 1.00 24.23 214 ILE A O 1
ATOM 1579 N N . ASP A 1 215 ? 46.380 63.352 79.849 1.00 22.77 215 ASP A N 1
ATOM 1580 C CA . ASP A 1 215 ? 46.846 63.396 81.220 1.00 23.93 215 ASP A CA 1
ATOM 1581 C C . ASP A 1 215 ? 48.317 63.012 81.117 1.00 22.20 215 ASP A C 1
ATOM 1582 O O . ASP A 1 215 ? 48.659 61.849 81.003 1.00 23.60 215 ASP A O 1
ATOM 1587 N N . TRP A 1 216 ? 49.180 64.010 81.192 1.00 22.09 216 TRP A N 1
ATOM 1588 C CA . TRP A 1 216 ? 50.607 63.810 81.080 1.00 20.59 216 TRP A CA 1
ATOM 1589 C C . TRP A 1 216 ? 51.213 62.926 82.145 1.00 20.78 216 TRP A C 1
ATOM 1590 O O . TRP A 1 216 ? 52.310 62.417 81.955 1.00 21.74 216 TRP A O 1
ATOM 1601 N N . SER A 1 217 ? 50.513 62.737 83.259 1.00 21.21 217 SER A N 1
ATOM 1602 C CA . SER A 1 217 ? 51.036 61.907 84.327 1.00 22.20 217 SER A CA 1
ATOM 1603 C C . SER A 1 217 ? 50.953 60.432 83.983 1.00 23.71 217 SER A C 1
ATOM 1604 O O . SER A 1 217 ? 51.491 59.595 84.694 1.00 26.58 217 SER A O 1
ATOM 1607 N N . LEU A 1 218 ? 50.263 60.093 82.910 1.00 22.74 218 LEU A N 1
ATOM 1608 C CA . LEU A 1 218 ? 50.174 58.693 82.526 1.00 22.98 218 LEU A CA 1
ATOM 1609 C C . LEU A 1 218 ? 51.469 58.328 81.797 1.00 23.19 218 LEU A C 1
ATOM 1610 O O . LEU A 1 218 ? 52.262 59.208 81.467 1.00 24.04 218 LEU A O 1
ATOM 1615 N N . SER A 1 219 ? 51.687 57.048 81.525 1.00 22.00 219 SER A N 1
ATOM 1616 C CA . SER A 1 219 ? 52.890 56.648 80.819 1.00 21.30 219 SER A CA 1
ATOM 1617 C C . SER A 1 219 ? 52.746 57.051 79.365 1.00 21.46 219 SER A C 1
ATOM 1618 O O . SER A 1 219 ? 51.631 57.166 78.864 1.00 23.74 219 SER A O 1
ATOM 1621 N N . ALA A 1 220 ? 53.863 57.231 78.673 1.00 20.83 220 ALA A N 1
ATOM 1622 C CA . ALA A 1 220 ? 53.833 57.606 77.274 1.00 20.81 220 ALA A CA 1
ATOM 1623 C C . ALA A 1 220 ? 53.157 56.497 76.458 1.00 23.07 220 ALA A C 1
ATOM 1624 O O . ALA A 1 220 ? 52.462 56.761 75.463 1.00 22.62 220 ALA A O 1
ATOM 1626 N N . ALA A 1 221 ? 53.352 55.256 76.893 1.00 23.70 221 ALA A N 1
ATOM 1627 C CA . ALA A 1 221 ? 52.764 54.091 76.214 1.00 24.92 221 ALA A CA 1
ATOM 1628 C C . ALA A 1 221 ? 51.233 54.124 76.222 1.00 23.84 221 ALA A C 1
ATOM 1629 O O . ALA A 1 221 ? 50.582 53.864 75.199 1.00 24.91 221 ALA A O 1
ATOM 1631 N N . GLN A 1 222 ? 50.662 54.437 77.382 1.00 23.14 222 GLN A N 1
ATOM 1632 C CA . GLN A 1 222 ? 49.217 54.521 77.502 1.00 23.97 222 GLN A CA 1
ATOM 1633 C C . GLN A 1 222 ? 48.691 55.749 76.760 1.00 24.59 222 GLN A C 1
ATOM 1634 O O . GLN A 1 222 ? 47.644 55.682 76.121 1.00 25.51 222 GLN A O 1
ATOM 1640 N N . LEU A 1 223 ? 49.411 56.867 76.822 1.00 22.18 223 LEU A N 1
ATOM 1641 C CA . LEU A 1 223 ? 48.959 58.055 76.134 1.00 20.91 223 LEU A CA 1
ATOM 1642 C C . LEU A 1 223 ? 48.958 57.759 74.637 1.00 22.26 223 LEU A C 1
ATOM 1643 O O . LEU A 1 223 ? 47.993 58.081 73.933 1.00 22.50 223 LEU A O 1
ATOM 1648 N N . GLU A 1 224 ? 50.008 57.098 74.157 1.00 21.67 224 GLU A N 1
ATOM 1649 C CA . GLU A 1 224 ? 50.114 56.765 72.744 1.00 19.94 224 GLU A CA 1
ATOM 1650 C C . GLU A 1 224 ? 48.958 55.829 72.359 1.00 20.63 224 GLU A C 1
ATOM 1651 O O . GLU A 1 224 ? 48.355 55.977 71.296 1.00 19.53 224 GLU A O 1
ATOM 1657 N N . ARG A 1 225 ? 48.637 54.884 73.236 1.00 19.18 225 ARG A N 1
ATOM 1658 C CA . ARG A 1 225 ? 47.517 53.995 72.995 1.00 21.20 225 ARG A CA 1
ATOM 1659 C C . ARG A 1 225 ? 46.195 54.750 72.961 1.00 21.20 225 ARG A C 1
ATOM 1660 O O . ARG A 1 225 ? 45.341 54.462 72.122 1.00 21.59 225 ARG A O 1
ATOM 1668 N N . CYS A 1 226 ? 46.010 55.705 73.869 1.00 20.14 226 CYS A N 1
ATOM 1669 C CA . CYS A 1 226 ? 44.787 56.497 73.874 1.00 19.94 226 CYS A CA 1
ATOM 1670 C C . CYS A 1 226 ? 44.696 57.253 72.569 1.00 19.04 226 CYS A C 1
ATOM 1671 O O . CYS A 1 226 ? 43.637 57.320 71.972 1.00 20.61 226 CYS A O 1
ATOM 1674 N N . ILE A 1 227 ? 45.809 57.813 72.109 1.00 18.84 227 ILE A N 1
ATOM 1675 C CA . ILE A 1 227 ? 45.817 58.575 70.861 1.00 19.26 227 ILE A CA 1
ATOM 1676 C C . ILE A 1 227 ? 45.305 57.721 69.710 1.00 20.26 227 ILE A C 1
ATOM 1677 O O . ILE A 1 227 ? 44.571 58.205 68.849 1.00 21.61 227 ILE A O 1
ATOM 1682 N N . ARG A 1 228 ? 45.664 56.439 69.712 1.00 21.59 228 ARG A N 1
ATOM 1683 C CA . ARG A 1 228 ? 45.204 55.534 68.669 1.00 19.53 228 ARG A CA 1
ATOM 1684 C C . ARG A 1 228 ? 43.781 55.056 68.886 1.00 17.84 228 ARG A C 1
ATOM 1685 O O . ARG A 1 228 ? 42.957 55.147 67.991 1.00 18.91 228 ARG A O 1
ATOM 1693 N N . ALA A 1 229 ? 43.470 54.635 70.100 1.00 16.96 229 ALA A N 1
ATOM 1694 C CA . ALA A 1 229 ? 42.135 54.139 70.419 1.00 15.96 229 ALA A CA 1
ATOM 1695 C C . ALA A 1 229 ? 41.037 55.183 70.285 1.00 17.43 229 ALA A C 1
ATOM 1696 O O . ALA A 1 229 ? 39.884 54.867 70.011 1.00 17.27 229 ALA A O 1
ATOM 1698 N N . PHE A 1 230 ? 41.395 56.437 70.491 1.00 18.26 230 PHE A N 1
ATOM 1699 C CA . PHE A 1 230 ? 40.420 57.505 70.444 1.00 17.65 230 PHE A CA 1
ATOM 1700 C C . PHE A 1 230 ? 40.358 58.114 69.091 1.00 18.23 230 PHE A C 1
ATOM 1701 O O . PHE A 1 230 ? 39.755 59.139 68.907 1.00 19.37 230 PHE A O 1
ATOM 1709 N N . ASN A 1 231 ? 41.025 57.497 68.138 1.00 20.06 231 ASN A N 1
ATOM 1710 C CA . ASN A 1 231 ? 40.979 57.966 66.768 1.00 20.84 231 ASN A CA 1
ATOM 1711 C C . ASN A 1 231 ? 40.052 56.934 66.111 1.00 25.07 231 ASN A C 1
ATOM 1712 O O . ASN A 1 231 ? 40.354 55.730 66.134 1.00 24.07 231 ASN A O 1
ATOM 1717 N N . PRO A 1 232 ? 39.013 57.378 65.377 1.00 25.57 232 PRO A N 1
ATOM 1718 C CA . PRO A 1 232 ? 38.518 58.723 65.050 1.00 25.51 232 PRO A CA 1
ATOM 1719 C C . PRO A 1 232 ? 37.667 59.532 66.015 1.00 25.10 232 PRO A C 1
ATOM 1720 O O . PRO A 1 232 ? 37.380 60.697 65.735 1.00 29.14 232 PRO A O 1
ATOM 1724 N N . TRP A 1 233 ? 37.253 58.954 67.134 1.00 23.71 233 TRP A N 1
ATOM 1725 C CA . TRP A 1 233 ? 36.426 59.696 68.070 1.00 26.27 233 TRP A CA 1
ATOM 1726 C C . TRP A 1 233 ? 36.721 59.194 69.482 1.00 24.93 233 TRP A C 1
ATOM 1727 O O . TRP A 1 233 ? 36.785 57.994 69.704 1.00 28.67 233 TRP A O 1
ATOM 1738 N N . PRO A 1 234 ? 36.827 60.104 70.473 1.00 25.46 234 PRO A N 1
ATOM 1739 C CA . PRO A 1 234 ? 36.684 61.537 70.321 1.00 25.08 234 PRO A CA 1
ATOM 1740 C C . PRO A 1 234 ? 37.935 62.268 69.906 1.00 27.18 234 PRO A C 1
ATOM 1741 O O . PRO A 1 234 ? 37.870 63.443 69.614 1.00 29.99 234 PRO A O 1
ATOM 1745 N N . MET A 1 235 ? 39.049 61.542 69.809 1.00 27.20 235 MET A N 1
ATOM 1746 C CA . MET A 1 235 ? 40.375 62.076 69.454 1.00 27.45 235 MET A CA 1
ATOM 1747 C C . MET A 1 235 ? 41.002 62.601 70.755 1.00 26.50 235 MET A C 1
ATOM 1748 O O . MET A 1 235 ? 40.318 63.279 71.529 1.00 27.86 235 MET A O 1
ATOM 1753 N N . SER A 1 236 ? 42.226 62.182 71.072 1.00 25.24 236 SER A N 1
ATOM 1754 C CA . SER A 1 236 ? 42.890 62.681 72.280 1.00 24.90 236 SER A CA 1
ATOM 1755 C C . SER A 1 236 ? 43.152 64.159 72.037 1.00 22.94 236 SER A C 1
ATOM 1756 O O . SER A 1 236 ? 43.372 64.575 70.904 1.00 20.41 236 SER A O 1
ATOM 1759 N N . TRP A 1 237 ? 43.172 64.943 73.098 1.00 22.09 237 TRP A N 1
ATOM 1760 C CA . TRP A 1 237 ? 43.389 66.345 72.926 1.00 21.69 237 TRP A CA 1
ATOM 1761 C C . TRP A 1 237 ? 43.952 66.948 74.193 1.00 24.53 237 TRP A C 1
ATOM 1762 O O . TRP A 1 237 ? 43.924 66.336 75.259 1.00 24.96 237 TRP A O 1
ATOM 1773 N N . LEU A 1 238 ? 44.548 68.118 74.055 1.00 27.98 238 LEU A N 1
ATOM 1774 C CA . LEU A 1 238 ? 45.084 68.848 75.201 1.00 30.31 238 LEU A CA 1
ATOM 1775 C C . LEU A 1 238 ? 44.643 70.301 74.983 1.00 31.98 238 LEU A C 1
ATOM 1776 O O . LEU A 1 238 ? 44.231 70.678 73.868 1.00 30.40 238 LEU A O 1
ATOM 1781 N N . GLU A 1 239 ? 44.617 71.097 76.044 1.00 33.99 239 GLU A N 1
ATOM 1782 C CA . GLU A 1 239 ? 44.236 72.484 75.862 1.00 35.62 239 GLU A CA 1
ATOM 1783 C C . GLU A 1 239 ? 45.490 73.365 75.983 1.00 34.12 239 GLU A C 1
ATOM 1784 O O . GLU A 1 239 ? 46.337 73.137 76.853 1.00 33.43 239 GLU A O 1
ATOM 1790 N N . ILE A 1 240 ? 45.675 74.255 75.009 1.00 33.27 240 ILE A N 1
ATOM 1791 C CA . ILE A 1 240 ? 46.805 75.189 74.982 1.00 33.32 240 ILE A CA 1
ATOM 1792 C C . ILE A 1 240 ? 46.203 76.568 74.776 1.00 34.66 240 ILE A C 1
ATOM 1793 O O . ILE A 1 240 ? 45.561 76.816 73.753 1.00 32.47 240 ILE A O 1
ATOM 1798 N N . GLU A 1 241 ? 46.361 77.449 75.761 1.00 36.89 241 GLU A N 1
ATOM 1799 C CA . GLU A 1 241 ? 45.812 78.800 75.655 1.00 40.73 241 GLU A CA 1
ATOM 1800 C C . GLU A 1 241 ? 44.303 78.733 75.500 1.00 41.71 241 GLU A C 1
ATOM 1801 O O . GLU A 1 241 ? 43.729 79.480 74.694 1.00 43.13 241 GLU A O 1
ATOM 1807 N N . GLY A 1 242 ? 43.671 77.817 76.238 1.00 41.19 242 GLY A N 1
ATOM 1808 C CA . GLY A 1 242 ? 42.230 77.646 76.139 1.00 40.74 242 GLY A CA 1
ATOM 1809 C C . GLY A 1 242 ? 41.804 77.132 74.766 1.00 40.44 242 GLY A C 1
ATOM 1810 O O . GLY A 1 242 ? 40.621 77.123 74.443 1.00 39.73 242 GLY A O 1
ATOM 1811 N N . GLN A 1 243 ? 42.775 76.705 73.959 1.00 39.86 243 GLN A N 1
ATOM 1812 C CA . GLN A 1 243 ? 42.523 76.184 72.625 1.00 38.66 243 GLN A CA 1
ATOM 1813 C C . GLN A 1 243 ? 42.614 74.684 72.661 1.00 36.34 243 GLN A C 1
ATOM 1814 O O . GLN A 1 243 ? 43.596 74.139 73.131 1.00 33.16 243 GLN A O 1
ATOM 1820 N N . PRO A 1 244 ? 41.552 73.995 72.247 1.00 36.27 244 PRO A N 1
ATOM 1821 C CA . PRO A 1 244 ? 41.573 72.533 72.244 1.00 34.93 244 PRO A CA 1
ATOM 1822 C C . PRO A 1 244 ? 42.402 72.149 71.032 1.00 33.24 244 PRO A C 1
ATOM 1823 O O . PRO A 1 244 ? 42.225 72.720 69.951 1.00 32.66 244 PRO A O 1
ATOM 1827 N N . VAL A 1 245 ? 43.353 71.248 71.231 1.00 31.27 245 VAL A N 1
ATOM 1828 C CA . VAL A 1 245 ? 44.223 70.795 70.152 1.00 28.79 245 VAL A CA 1
ATOM 1829 C C . VAL A 1 245 ? 44.135 69.261 70.153 1.00 29.87 245 VAL A C 1
ATOM 1830 O O . VAL A 1 245 ? 44.421 68.614 71.174 1.00 27.07 245 VAL A O 1
ATOM 1834 N N . LYS A 1 246 ? 43.669 68.693 69.038 1.00 27.91 246 LYS A N 1
ATOM 1835 C CA . LYS A 1 246 ? 43.538 67.243 68.905 1.00 26.74 246 LYS A CA 1
ATOM 1836 C C . LYS A 1 246 ? 44.880 66.651 68.528 1.00 25.40 246 LYS A C 1
ATOM 1837 O O . LYS A 1 246 ? 45.632 67.263 67.771 1.00 24.49 246 LYS A O 1
ATOM 1843 N N . VAL A 1 247 ? 45.191 65.472 69.058 1.00 24.04 247 VAL A N 1
ATOM 1844 C CA . VAL A 1 247 ? 46.457 64.827 68.750 1.00 23.46 247 VAL A CA 1
ATOM 1845 C C . VAL A 1 247 ? 46.156 63.703 67.778 1.00 22.32 247 VAL A C 1
ATOM 1846 O O . VAL A 1 247 ? 45.413 62.789 68.105 1.00 22.32 247 VAL A O 1
ATOM 1850 N N . TRP A 1 248 ? 46.704 63.793 66.573 1.00 23.63 248 TRP A N 1
ATOM 1851 C CA . TRP A 1 248 ? 46.484 62.774 65.547 1.00 24.81 248 TRP A CA 1
ATOM 1852 C C . TRP A 1 248 ? 47.484 61.658 65.544 1.00 25.65 248 TRP A C 1
ATOM 1853 O O . TRP A 1 248 ? 47.127 60.521 65.244 1.00 26.33 248 TRP A O 1
ATOM 1864 N N . LYS A 1 249 ? 48.744 61.982 65.835 1.00 26.25 249 LYS A N 1
ATOM 1865 C CA . LYS A 1 249 ? 49.830 61.000 65.864 1.00 28.53 249 LYS A CA 1
ATOM 1866 C C . LYS A 1 249 ? 50.914 61.389 66.851 1.00 25.61 249 LYS A C 1
ATOM 1867 O O . LYS A 1 249 ? 51.247 62.555 66.994 1.00 25.74 249 LYS A O 1
ATOM 1873 N N . ALA A 1 250 ? 51.500 60.389 67.473 1.00 24.31 250 ALA A N 1
ATOM 1874 C CA . ALA A 1 250 ? 52.569 60.584 68.424 1.00 23.24 250 ALA A CA 1
ATOM 1875 C C . ALA A 1 250 ? 53.306 59.268 68.439 1.00 24.74 250 ALA A C 1
ATOM 1876 O O . ALA A 1 250 ? 52.754 58.256 68.036 1.00 26.29 250 ALA A O 1
ATOM 1878 N N . SER A 1 251 ? 54.576 59.281 68.801 1.00 25.46 251 SER A N 1
ATOM 1879 C CA . SER A 1 251 ? 55.320 58.044 68.920 1.00 26.11 251 SER A CA 1
ATOM 1880 C C . SER A 1 251 ? 55.896 58.050 70.333 1.00 26.22 251 SER A C 1
ATOM 1881 O O . SER A 1 251 ? 55.946 59.086 70.992 1.00 24.65 251 SER A O 1
ATOM 1884 N N . VAL A 1 252 ? 56.242 56.883 70.844 1.00 26.93 252 VAL A N 1
ATOM 1885 C CA . VAL A 1 252 ? 56.773 56.818 72.187 1.00 27.04 252 VAL A CA 1
ATOM 1886 C C . VAL A 1 252 ? 58.274 56.726 72.148 1.00 28.20 252 VAL A C 1
ATOM 1887 O O . VAL A 1 252 ? 58.833 56.028 71.305 1.00 30.21 252 VAL A O 1
ATOM 1891 N N . ILE A 1 253 ? 58.924 57.484 73.017 1.00 28.21 253 ILE A N 1
ATOM 1892 C CA . ILE A 1 253 ? 60.367 57.440 73.134 1.00 28.96 253 ILE A CA 1
ATOM 1893 C C . ILE A 1 253 ? 60.595 56.821 74.493 1.00 30.42 253 ILE A C 1
ATOM 1894 O O . ILE A 1 253 ? 60.311 57.429 75.518 1.00 30.59 253 ILE A O 1
ATOM 1899 N N . ASP A 1 254 ? 60.995 55.558 74.481 1.00 35.87 254 ASP A N 1
ATOM 1900 C CA . ASP A 1 254 ? 61.226 54.803 75.700 1.00 42.71 254 ASP A CA 1
ATOM 1901 C C . ASP A 1 254 ? 62.499 55.214 76.407 1.00 42.77 254 ASP A C 1
ATOM 1902 O O . ASP A 1 254 ? 63.458 54.447 76.486 1.00 46.48 254 ASP A O 1
ATOM 1907 N N . THR A 1 255 ? 62.506 56.432 76.916 1.00 39.58 255 THR A N 1
ATOM 1908 C CA . THR A 1 255 ? 63.657 56.947 77.610 1.00 35.57 255 THR A CA 1
ATOM 1909 C C . THR A 1 255 ? 63.059 57.590 78.809 1.00 33.74 255 THR A C 1
ATOM 1910 O O . THR A 1 255 ? 62.065 58.294 78.693 1.00 33.54 255 THR A O 1
ATOM 1914 N N . ALA A 1 256 ? 63.605 57.284 79.971 1.00 31.92 256 ALA A N 1
ATOM 1915 C CA . ALA A 1 256 ? 63.093 57.874 81.191 1.00 32.95 256 ALA A CA 1
ATOM 1916 C C . ALA A 1 256 ? 63.464 59.353 81.237 1.00 32.54 256 ALA A C 1
ATOM 1917 O O . ALA A 1 256 ? 64.493 59.752 80.675 1.00 33.41 256 ALA A O 1
ATOM 1919 N N . THR A 1 257 ? 62.627 60.155 81.899 1.00 31.82 257 THR A N 1
ATOM 1920 C CA . THR A 1 257 ? 62.850 61.590 82.036 1.00 31.83 257 THR A CA 1
ATOM 1921 C C . THR A 1 257 ? 62.625 61.961 83.474 1.00 31.60 257 THR A C 1
ATOM 1922 O O . THR A 1 257 ? 61.720 61.436 84.103 1.00 32.57 257 THR A O 1
ATOM 1926 N N . ASN A 1 258 ? 63.373 62.950 83.939 1.00 31.24 258 ASN A N 1
ATOM 1927 C CA . ASN A 1 258 ? 63.233 63.461 85.291 1.00 30.49 258 ASN A CA 1
ATOM 1928 C C . ASN A 1 258 ? 62.410 64.719 85.185 1.00 27.05 258 ASN A C 1
ATOM 1929 O O . ASN A 1 258 ? 62.089 65.337 86.184 1.00 29.11 258 ASN A O 1
ATOM 1934 N N . ALA A 1 259 ? 62.084 65.111 83.958 1.00 23.01 259 ALA A N 1
ATOM 1935 C CA . ALA A 1 259 ? 61.286 66.299 83.742 1.00 20.74 259 ALA A CA 1
ATOM 1936 C C . ALA A 1 259 ? 59.858 66.040 84.183 1.00 22.20 259 ALA A C 1
ATOM 1937 O O . ALA A 1 259 ? 59.350 64.936 84.029 1.00 24.23 259 ALA A O 1
ATOM 1939 N N . ALA A 1 260 ? 59.227 67.046 84.771 1.00 21.54 260 ALA A N 1
ATOM 1940 C CA . ALA A 1 260 ? 57.839 66.925 85.199 1.00 21.67 260 ALA A CA 1
ATOM 1941 C C . ALA A 1 260 ? 56.933 66.679 83.990 1.00 21.25 260 ALA A C 1
ATOM 1942 O O . ALA A 1 260 ? 57.175 67.207 82.904 1.00 21.13 260 ALA A O 1
ATOM 1944 N N . PRO A 1 261 ? 55.864 65.888 84.174 1.00 22.20 261 PRO A N 1
ATOM 1945 C CA . PRO A 1 261 ? 54.917 65.571 83.103 1.00 20.12 261 PRO A CA 1
ATOM 1946 C C . PRO A 1 261 ? 54.425 66.829 82.414 1.00 20.60 261 PRO A C 1
ATOM 1947 O O . PRO A 1 261 ? 54.044 67.791 83.067 1.00 22.71 261 PRO A O 1
ATOM 1951 N N . GLY A 1 262 ? 54.495 66.853 81.091 1.00 18.83 262 GLY A N 1
ATOM 1952 C CA . GLY A 1 262 ? 54.020 68.016 80.385 1.00 16.25 262 GLY A CA 1
ATOM 1953 C C . GLY A 1 262 ? 55.136 68.888 79.900 1.00 17.10 262 GLY A C 1
ATOM 1954 O O . GLY A 1 262 ? 54.904 69.732 79.062 1.00 20.20 262 GLY A O 1
ATOM 1955 N N . THR A 1 263 ? 56.347 68.691 80.403 1.00 19.71 263 THR A N 1
ATOM 1956 C CA . THR A 1 263 ? 57.495 69.497 79.983 1.00 17.11 263 THR A CA 1
ATOM 1957 C C . THR A 1 263 ? 57.916 69.198 78.568 1.00 17.72 263 THR A C 1
ATOM 1958 O O . THR A 1 263 ? 58.177 68.040 78.228 1.00 17.58 263 THR A O 1
ATOM 1962 N N . ILE A 1 264 ? 58.012 70.247 77.754 1.00 17.07 264 ILE A N 1
ATOM 1963 C CA . ILE A 1 264 ? 58.426 70.117 76.365 1.00 15.69 264 ILE A CA 1
ATOM 1964 C C . ILE A 1 264 ? 59.932 70.002 76.410 1.00 18.99 264 ILE A C 1
ATOM 1965 O O . ILE A 1 264 ? 60.620 70.867 76.964 1.00 18.72 264 ILE A O 1
ATOM 1970 N N . LEU A 1 265 ? 60.444 68.903 75.872 1.00 19.70 265 LEU A N 1
ATOM 1971 C CA . LEU A 1 265 ? 61.873 68.632 75.899 1.00 18.29 265 LEU A CA 1
ATOM 1972 C C . LEU A 1 265 ? 62.567 68.916 74.603 1.00 17.96 265 LEU A C 1
ATOM 1973 O O . LEU A 1 265 ? 63.772 69.124 74.557 1.00 20.91 265 LEU A O 1
ATOM 1978 N N . GLU A 1 266 ? 61.802 69.004 73.546 1.00 17.82 266 GLU A N 1
ATOM 1979 C CA . GLU A 1 266 ? 62.410 69.214 72.262 1.00 20.30 266 GLU A CA 1
ATOM 1980 C C . GLU A 1 266 ? 61.290 69.543 71.314 1.00 20.94 266 GLU A C 1
ATOM 1981 O O . GLU A 1 266 ? 60.186 69.031 71.460 1.00 23.70 266 GLU A O 1
ATOM 1987 N N . ALA A 1 267 ? 61.547 70.414 70.362 1.00 20.60 267 ALA A N 1
ATOM 1988 C CA . ALA A 1 267 ? 60.513 70.793 69.429 1.00 22.65 267 ALA A CA 1
ATOM 1989 C C . ALA A 1 267 ? 61.193 71.097 68.136 1.00 24.50 267 ALA A C 1
ATOM 1990 O O . ALA A 1 267 ? 61.836 72.133 67.984 1.00 26.88 267 ALA A O 1
ATOM 1992 N N . ASN A 1 268 ? 61.089 70.161 67.212 1.00 23.53 268 ASN A N 1
ATOM 1993 C CA . ASN A 1 268 ? 61.701 70.328 65.921 1.00 24.70 268 ASN A CA 1
ATOM 1994 C C . ASN A 1 268 ? 60.934 69.534 64.875 1.00 27.08 268 ASN A C 1
ATOM 1995 O O . ASN A 1 268 ? 59.867 68.988 65.155 1.00 26.50 268 ASN A O 1
ATOM 2000 N N . LYS A 1 269 ? 61.503 69.454 63.682 1.00 27.36 269 LYS A N 1
ATOM 2001 C CA . LYS A 1 269 ? 60.911 68.735 62.567 1.00 30.32 269 LYS A CA 1
ATOM 2002 C C . LYS A 1 269 ? 60.547 67.298 62.964 1.00 29.24 269 LYS A C 1
ATOM 2003 O O . LYS A 1 269 ? 59.559 66.751 62.495 1.00 29.48 269 LYS A O 1
ATOM 2009 N N . GLN A 1 270 ? 61.350 66.710 63.843 1.00 28.70 270 GLN A N 1
ATOM 2010 C CA . GLN A 1 270 ? 61.157 65.335 64.299 1.00 31.25 270 GLN A CA 1
ATOM 2011 C C . GLN A 1 270 ? 59.979 65.101 65.223 1.00 30.02 270 GLN A C 1
ATOM 2012 O O . GLN A 1 270 ? 59.621 63.955 65.475 1.00 31.54 270 GLN A O 1
ATOM 2018 N N . GLY A 1 271 ? 59.444 66.168 65.800 1.00 28.25 271 GLY A N 1
ATOM 2019 C CA . GLY A 1 271 ? 58.310 66.032 66.688 1.00 22.94 271 GLY A CA 1
ATOM 2020 C C . GLY A 1 271 ? 58.513 66.938 67.861 1.00 21.00 271 GLY A C 1
ATOM 2021 O O . GLY A 1 271 ? 59.549 67.576 67.988 1.00 22.28 271 GLY A O 1
ATOM 2022 N N . ILE A 1 272 ? 57.483 67.052 68.676 1.00 19.36 272 ILE A N 1
ATOM 2023 C CA . ILE A 1 272 ? 57.520 67.861 69.876 1.00 18.66 272 ILE A CA 1
ATOM 2024 C C . ILE A 1 272 ? 57.517 66.834 70.996 1.00 19.18 272 ILE A C 1
ATOM 2025 O O . ILE A 1 272 ? 56.540 66.095 71.183 1.00 19.65 272 ILE A O 1
ATOM 2030 N N . GLN A 1 273 ? 58.641 66.721 71.688 1.00 18.23 273 GLN A N 1
ATOM 2031 C CA . GLN A 1 273 ? 58.763 65.742 72.754 1.00 19.03 273 GLN A CA 1
ATOM 2032 C C . GLN A 1 273 ? 58.285 66.260 74.072 1.00 19.58 273 GLN A C 1
ATOM 2033 O O . GLN A 1 273 ? 58.712 67.319 74.518 1.00 20.41 273 GLN A O 1
ATOM 2039 N N . VAL A 1 274 ? 57.410 65.498 74.702 1.00 17.69 274 VAL A N 1
ATOM 2040 C CA . VAL A 1 274 ? 56.852 65.904 75.966 1.00 20.25 274 VAL A CA 1
ATOM 2041 C C . VAL A 1 274 ? 57.109 64.820 77.005 1.00 21.87 274 VAL A C 1
ATOM 2042 O O . VAL A 1 274 ? 56.949 63.630 76.724 1.00 23.09 274 VAL A O 1
ATOM 2046 N N . ALA A 1 275 ? 57.569 65.233 78.182 1.00 20.62 275 ALA A N 1
ATOM 2047 C CA . ALA A 1 275 ? 57.816 64.306 79.268 1.00 20.5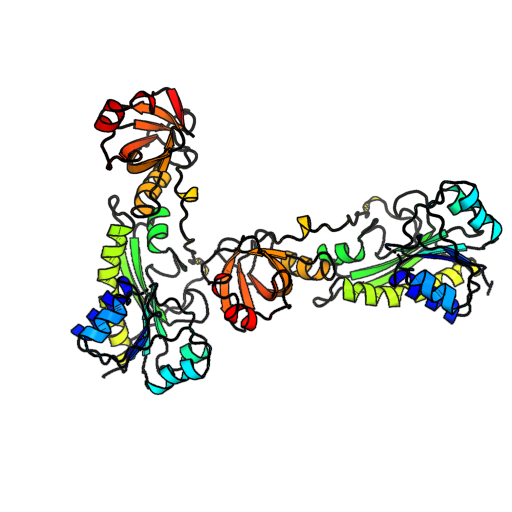9 275 ALA A CA 1
ATOM 2048 C C . ALA A 1 275 ? 56.455 63.830 79.786 1.00 21.84 275 ALA A C 1
ATOM 2049 O O . ALA A 1 275 ? 55.477 64.584 79.807 1.00 19.74 275 ALA A O 1
ATOM 2051 N N . THR A 1 276 ? 56.380 62.566 80.168 1.00 23.41 276 THR A N 1
ATOM 2052 C CA . THR A 1 276 ? 55.142 62.024 80.695 1.00 23.72 276 THR A CA 1
ATOM 2053 C C . THR A 1 276 ? 55.512 61.411 82.031 1.00 23.86 276 THR A C 1
ATOM 2054 O O . THR A 1 276 ? 56.640 61.585 82.504 1.00 24.07 276 THR A O 1
ATOM 2058 N N . GLY A 1 277 ? 54.566 60.691 82.628 1.00 23.18 277 GLY A N 1
ATOM 2059 C CA . GLY A 1 277 ? 54.806 60.047 83.907 1.00 22.90 277 GLY A CA 1
ATOM 2060 C C . GLY A 1 277 ? 55.763 58.884 83.767 1.00 22.66 277 GLY A C 1
ATOM 2061 O O . GLY A 1 277 ? 56.287 58.372 84.751 1.00 25.42 277 GLY A O 1
ATOM 2062 N N . ASP A 1 278 ? 56.011 58.475 82.533 1.00 23.13 278 ASP A N 1
ATOM 2063 C CA . ASP A 1 278 ? 56.904 57.376 82.281 1.00 23.57 278 ASP A CA 1
ATOM 2064 C C . ASP A 1 278 ? 57.252 57.356 80.808 1.00 24.81 278 ASP A C 1
ATOM 2065 O O . ASP A 1 278 ? 56.491 56.832 79.984 1.00 26.91 278 ASP A O 1
ATOM 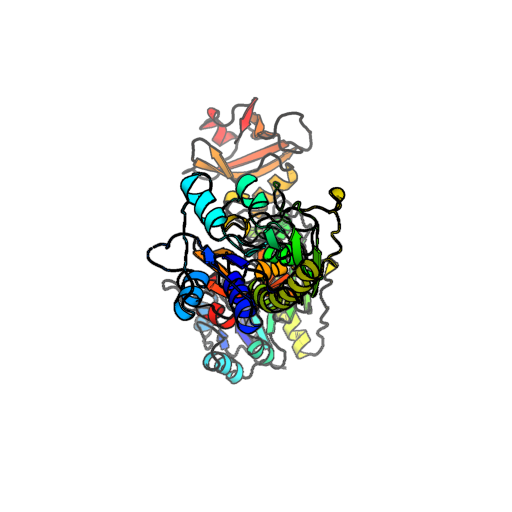2070 N N . GLY A 1 279 ? 58.407 57.920 80.474 1.00 21.41 279 GLY A N 1
ATOM 2071 C CA . GLY A 1 279 ? 58.840 57.930 79.091 1.00 19.29 279 GLY A CA 1
ATOM 2072 C C . GLY A 1 279 ? 58.504 59.247 78.448 1.00 19.56 279 GLY A C 1
ATOM 2073 O O . GLY A 1 279 ? 57.917 60.132 79.081 1.00 20.75 279 GLY A O 1
ATOM 2074 N N . ILE A 1 280 ? 58.843 59.370 77.176 1.00 18.74 280 ILE A N 1
ATOM 2075 C CA . ILE A 1 280 ? 58.608 60.595 76.445 1.00 17.90 280 ILE A CA 1
ATOM 2076 C C . ILE A 1 280 ? 57.634 60.352 75.303 1.00 20.52 280 ILE A C 1
ATOM 2077 O O . ILE A 1 280 ? 57.753 59.368 74.579 1.00 20.52 280 ILE A O 1
ATOM 2082 N N . LEU A 1 281 ? 56.660 61.244 75.152 1.00 20.13 281 LEU A N 1
ATOM 2083 C CA . LEU A 1 281 ? 55.711 61.142 74.056 1.00 19.64 281 LEU A CA 1
ATOM 2084 C C . LEU A 1 281 ? 56.143 62.141 73.003 1.00 18.69 281 LEU A C 1
ATOM 2085 O O . LEU A 1 281 ? 56.304 63.328 73.298 1.00 19.07 281 LEU A O 1
ATOM 2090 N N . ASN A 1 282 ? 56.371 61.658 71.793 1.00 17.66 282 ASN A N 1
ATOM 2091 C CA . ASN A 1 282 ? 56.772 62.514 70.697 1.00 19.77 282 ASN A CA 1
ATOM 2092 C C . ASN A 1 282 ? 55.544 62.832 69.863 1.00 21.06 282 ASN A C 1
ATOM 2093 O O . ASN A 1 282 ? 55.058 61.983 69.125 1.00 22.75 282 ASN A O 1
ATOM 2098 N N . LEU A 1 283 ? 55.022 64.047 70.003 1.00 21.46 283 LEU A N 1
ATOM 2099 C CA . LEU A 1 283 ? 53.834 64.479 69.263 1.00 21.12 283 LEU A CA 1
ATOM 2100 C C . LEU A 1 283 ? 54.203 64.725 67.800 1.00 22.15 283 LEU A C 1
ATOM 2101 O O . LEU A 1 283 ? 55.094 65.527 67.500 1.00 20.93 283 LEU A O 1
ATOM 2106 N N . LEU A 1 284 ? 53.508 64.061 66.883 1.00 21.20 284 LEU A N 1
ATOM 2107 C CA . LEU A 1 284 ? 53.831 64.193 65.468 1.00 22.16 284 LEU A CA 1
ATOM 2108 C C . LEU A 1 284 ? 52.860 64.992 64.618 1.00 22.60 284 LEU A C 1
ATOM 2109 O O . LEU A 1 284 ? 53.276 65.712 63.715 1.00 24.18 284 LEU A O 1
ATOM 2114 N N . SER A 1 285 ? 51.579 64.906 64.934 1.00 21.59 285 SER A N 1
ATOM 2115 C CA . SER A 1 285 ? 50.563 65.618 64.183 1.00 21.92 285 SER A CA 1
ATOM 2116 C C . SER A 1 285 ? 49.512 66.092 65.175 1.00 23.38 285 SER A C 1
ATOM 2117 O O . SER A 1 285 ? 48.954 65.302 65.934 1.00 22.62 285 SER A O 1
ATOM 2120 N N . LEU A 1 286 ? 49.307 67.397 65.223 1.00 23.35 286 LEU A N 1
ATOM 2121 C CA . LEU A 1 286 ? 48.347 67.981 66.134 1.00 24.38 286 LEU A CA 1
ATOM 2122 C C . LEU A 1 286 ? 47.389 68.812 65.310 1.00 25.14 286 LEU A C 1
ATOM 2123 O O . LEU A 1 286 ? 47.747 69.336 64.255 1.00 24.81 286 LEU A O 1
ATOM 2128 N N . GLN A 1 287 ? 46.188 68.998 65.819 1.00 24.72 287 GLN A N 1
ATOM 2129 C CA . GLN A 1 287 ? 45.235 69.775 65.083 1.00 26.33 287 GLN A CA 1
ATOM 2130 C C . GLN A 1 287 ? 44.567 70.798 65.961 1.00 25.80 287 GLN A C 1
ATOM 2131 O O . GLN A 1 287 ? 43.726 70.458 66.802 1.00 25.93 287 GLN A O 1
ATOM 2137 N N . PRO A 1 288 ? 44.978 72.063 65.826 1.00 26.35 288 PRO A N 1
ATOM 2138 C CA . PRO A 1 288 ? 44.390 73.135 66.621 1.00 28.89 288 PRO A CA 1
ATOM 2139 C C . PRO A 1 288 ? 42.936 73.243 66.195 1.00 31.77 288 PRO A C 1
ATOM 2140 O O . PRO A 1 288 ? 42.594 72.941 65.053 1.00 32.17 288 PRO A O 1
ATOM 2144 N N . ALA A 1 289 ? 42.078 73.610 67.130 1.00 35.74 289 ALA A N 1
ATOM 2145 C CA . ALA A 1 289 ? 40.663 73.736 66.846 1.00 38.94 289 ALA A CA 1
ATOM 2146 C C . ALA A 1 289 ? 40.390 74.588 65.603 1.00 41.45 289 ALA A C 1
ATOM 2147 O O . ALA A 1 289 ? 40.989 75.660 65.402 1.00 41.74 289 ALA A O 1
ATOM 2149 N N . GLY A 1 290 ? 39.520 74.057 64.746 1.00 43.08 290 GLY A N 1
ATOM 2150 C CA . GLY A 1 290 ? 39.137 74.732 63.524 1.00 44.35 290 GLY A CA 1
ATOM 2151 C C . GLY A 1 290 ? 40.249 74.868 62.512 1.00 46.81 290 GLY A C 1
ATOM 2152 O O . GLY A 1 290 ? 40.099 75.634 61.561 1.00 49.31 290 GLY A O 1
ATOM 2153 N N . LYS A 1 291 ? 41.360 74.158 62.709 1.00 46.59 291 LYS A N 1
ATOM 2154 C CA . LYS A 1 291 ? 42.482 74.230 61.783 1.00 47.24 291 LYS A CA 1
ATOM 2155 C C . LYS A 1 291 ? 42.784 72.877 61.206 1.00 47.08 291 LYS A C 1
ATOM 2156 O O . LYS A 1 291 ? 42.124 71.885 61.513 1.00 45.53 291 LYS A O 1
ATOM 2162 N N . LYS A 1 292 ? 43.806 72.860 60.364 1.00 49.56 292 LYS A N 1
ATOM 2163 C CA . LYS A 1 292 ? 44.261 71.658 59.693 1.00 50.81 292 LYS A CA 1
ATOM 2164 C C . LYS A 1 292 ? 45.103 70.849 60.661 1.00 46.56 292 LYS A C 1
ATOM 2165 O O . LYS A 1 292 ? 45.545 71.371 61.684 1.00 45.56 292 LYS A O 1
ATOM 2171 N N . ALA A 1 293 ? 45.263 69.565 60.371 1.00 42.22 293 ALA A N 1
ATOM 2172 C CA . ALA A 1 293 ? 46.112 68.716 61.190 1.00 41.32 293 ALA A CA 1
ATOM 2173 C C . ALA A 1 293 ? 47.515 69.053 60.694 1.00 40.88 293 ALA A C 1
ATOM 2174 O O . ALA A 1 293 ? 47.838 68.833 59.528 1.00 42.74 293 ALA A O 1
ATOM 2176 N N . MET A 1 294 ? 48.329 69.608 61.585 1.00 39.75 294 MET A N 1
ATOM 2177 C CA . MET A 1 294 ? 49.682 70.044 61.272 1.00 36.39 294 MET A CA 1
ATOM 2178 C C . MET A 1 294 ? 50.808 69.183 61.817 1.00 33.37 294 MET A C 1
ATOM 2179 O O . MET A 1 294 ? 50.737 68.643 62.915 1.00 29.86 294 MET A O 1
ATOM 2184 N N . SER A 1 295 ? 51.865 69.083 61.033 1.00 32.60 295 SER A N 1
ATOM 2185 C CA . SER A 1 295 ? 53.040 68.335 61.428 1.00 34.17 295 SER A CA 1
ATOM 2186 C C . SER A 1 295 ? 53.765 69.217 62.444 1.00 34.60 295 SER A C 1
ATOM 2187 O O . SER A 1 295 ? 53.513 70.430 62.513 1.00 35.78 295 SER A O 1
ATOM 2190 N N . ALA A 1 296 ? 54.679 68.622 63.204 1.00 32.61 296 ALA A N 1
ATOM 2191 C CA . ALA A 1 296 ? 55.436 69.364 64.194 1.00 32.10 296 ALA A CA 1
ATOM 2192 C C . ALA A 1 296 ? 56.120 70.579 63.550 1.00 32.81 296 ALA A C 1
ATOM 2193 O O . ALA A 1 296 ? 56.130 71.669 64.121 1.00 31.88 296 ALA A O 1
ATOM 2195 N N . GLN A 1 297 ? 56.637 70.420 62.341 1.00 34.18 297 GLN A N 1
ATOM 2196 C CA . GLN A 1 297 ? 57.302 71.530 61.688 1.00 36.60 297 GLN A CA 1
ATOM 2197 C C . GLN A 1 297 ? 56.350 72.668 61.377 1.00 33.66 297 GLN A C 1
ATOM 2198 O O . GLN A 1 297 ? 56.705 73.828 61.558 1.00 32.98 297 GLN A O 1
ATOM 2204 N N . ASP A 1 298 ? 55.148 72.337 60.913 1.00 32.44 298 ASP A N 1
ATOM 2205 C CA . ASP A 1 298 ? 54.136 73.344 60.596 1.00 31.37 298 ASP A CA 1
ATOM 2206 C C . ASP A 1 298 ? 53.738 74.073 61.848 1.00 30.19 298 ASP A C 1
ATOM 2207 O O . ASP A 1 298 ? 53.557 75.282 61.844 1.00 30.49 298 ASP A O 1
ATOM 2212 N N . LEU A 1 299 ? 53.616 73.319 62.928 1.00 28.74 299 LEU A N 1
ATOM 2213 C CA . LEU A 1 299 ? 53.256 73.860 64.224 1.00 29.29 299 LEU A CA 1
ATOM 2214 C C . LEU A 1 299 ? 54.323 74.832 64.721 1.00 29.04 299 LEU A C 1
ATOM 2215 O O . LEU A 1 299 ? 54.026 75.828 65.368 1.00 30.71 299 LEU A O 1
ATOM 2220 N N . LEU A 1 300 ? 55.579 74.538 64.450 1.00 28.74 300 LEU A N 1
ATOM 2221 C CA . LEU A 1 300 ? 56.627 75.424 64.914 1.00 29.03 300 LEU A CA 1
ATOM 2222 C C . LEU A 1 300 ? 56.646 76.729 64.122 1.00 28.82 300 LEU A C 1
ATOM 2223 O O . LEU A 1 300 ? 57.247 77.714 64.537 1.00 28.28 300 LEU A O 1
ATOM 2228 N N . ASN A 1 301 ? 56.010 76.720 62.962 1.00 29.01 301 ASN A N 1
ATOM 2229 C CA . ASN A 1 301 ? 55.961 77.901 62.122 1.00 29.65 301 ASN A CA 1
ATOM 2230 C C . ASN A 1 301 ? 54.764 78.777 62.459 1.00 29.66 301 ASN A C 1
ATOM 2231 O O . ASN A 1 301 ? 54.836 80.012 62.371 1.00 29.27 301 ASN A O 1
ATOM 2236 N N . SER A 1 302 ? 53.667 78.137 62.845 1.00 26.73 302 SER A N 1
ATOM 2237 C CA . SER A 1 302 ? 52.460 78.864 63.152 1.00 26.06 302 SER A CA 1
ATOM 2238 C C . SER A 1 302 ? 52.001 78.914 64.590 1.00 21.69 302 SER A C 1
ATOM 2239 O O . SER A 1 302 ? 51.133 79.708 64.897 1.00 22.16 302 SER A O 1
ATOM 2242 N N . ARG A 1 303 ? 52.571 78.083 65.459 1.00 21.65 303 ARG A N 1
ATOM 2243 C CA . ARG A 1 303 ? 52.199 78.020 66.883 1.00 20.28 303 ARG A CA 1
ATOM 2244 C C . ARG A 1 303 ? 53.432 77.775 67.725 1.00 20.45 303 ARG A C 1
ATOM 2245 O O . ARG A 1 303 ? 53.385 77.086 68.735 1.00 19.83 303 ARG A O 1
ATOM 2253 N N . ARG A 1 304 ? 54.530 78.377 67.300 1.00 21.53 304 ARG A N 1
ATOM 2254 C CA . ARG A 1 304 ? 55.810 78.259 67.976 1.00 22.20 304 ARG A CA 1
ATOM 2255 C C . ARG A 1 304 ? 55.741 78.469 69.490 1.00 23.93 304 ARG A C 1
ATOM 2256 O O . ARG A 1 304 ? 56.269 77.675 70.273 1.00 23.53 304 ARG A O 1
ATOM 2264 N N . GLU A 1 305 ? 55.110 79.563 69.900 1.00 22.84 305 GLU A N 1
ATOM 2265 C CA . GLU A 1 305 ? 54.996 79.920 71.315 1.00 22.54 305 GLU A CA 1
ATOM 2266 C C . GLU A 1 305 ? 54.282 78.910 72.209 1.00 23.49 305 GLU A C 1
ATOM 2267 O O . GLU A 1 305 ? 54.360 78.988 73.446 1.00 24.55 305 GLU A O 1
ATOM 2273 N N . TRP A 1 306 ? 53.569 77.982 71.576 1.00 24.95 306 TRP A N 1
ATOM 2274 C CA . TRP A 1 306 ? 52.822 76.944 72.276 1.00 21.89 306 TRP A CA 1
ATOM 2275 C C . TRP A 1 306 ? 53.724 75.786 72.677 1.00 20.13 306 TRP A C 1
ATOM 2276 O O . TRP A 1 306 ? 53.394 75.029 73.576 1.00 20.13 306 TRP A O 1
ATOM 2287 N N . PHE A 1 307 ? 54.850 75.642 71.990 1.00 20.99 307 PHE A N 1
ATOM 2288 C CA . PHE A 1 307 ? 55.757 74.515 72.216 1.00 20.85 307 PHE A CA 1
ATOM 2289 C C . PHE A 1 307 ? 57.204 74.904 72.382 1.00 19.47 307 PHE A C 1
ATOM 2290 O O . PHE A 1 307 ? 58.071 74.443 71.662 1.00 21.07 307 PHE A O 1
ATOM 2298 N N . VAL A 1 308 ? 57.461 75.752 73.351 1.00 19.64 308 VAL A N 1
ATOM 2299 C CA . VAL A 1 308 ? 58.810 76.177 73.634 1.00 20.79 308 VAL A CA 1
ATOM 2300 C C . VAL A 1 308 ? 59.428 75.173 74.633 1.00 20.08 308 VAL A C 1
ATOM 2301 O O . VAL A 1 308 ? 58.853 74.910 75.703 1.00 19.22 308 VAL A O 1
ATOM 2305 N N . PRO A 1 309 ? 60.565 74.541 74.261 1.00 19.26 309 PRO A N 1
ATOM 2306 C CA . PRO A 1 309 ? 61.203 73.582 75.167 1.00 18.80 309 PRO A CA 1
ATOM 2307 C C . PRO A 1 309 ? 61.438 74.224 76.528 1.00 19.82 309 PRO A C 1
ATOM 2308 O O . PRO A 1 309 ? 61.775 75.412 76.619 1.00 20.46 309 PRO A O 1
ATOM 2312 N N . GLY A 1 310 ? 61.224 73.459 77.587 1.00 18.03 310 GLY A N 1
ATOM 2313 C CA . GLY A 1 310 ? 61.412 74.005 78.905 1.00 18.17 310 GLY A CA 1
ATOM 2314 C C . GLY A 1 310 ? 60.080 74.432 79.466 1.00 20.74 310 GLY A C 1
ATOM 2315 O O . GLY A 1 310 ? 59.949 74.543 80.684 1.00 22.23 310 GLY A O 1
ATOM 2316 N N . ASN A 1 311 ? 59.107 74.721 78.601 1.00 20.61 311 ASN A N 1
ATOM 2317 C CA . ASN A 1 311 ? 57.777 75.095 79.080 1.00 21.32 311 ASN A CA 1
ATOM 2318 C C . ASN A 1 311 ? 57.040 73.816 79.395 1.00 22.88 311 ASN A C 1
ATOM 2319 O O . ASN A 1 311 ? 57.412 72.748 78.921 1.00 23.05 311 ASN A O 1
ATOM 2324 N N . ARG A 1 312 ? 55.990 73.920 80.192 1.00 24.77 312 ARG A N 1
ATOM 2325 C CA . ARG A 1 312 ? 55.202 72.757 80.577 1.00 27.28 312 ARG A CA 1
ATOM 2326 C C . ARG A 1 312 ? 53.772 72.859 80.057 1.00 27.59 312 ARG A C 1
ATOM 2327 O O . ARG A 1 312 ? 53.117 73.880 80.239 1.00 29.06 312 ARG A O 1
ATOM 2335 N N . LEU A 1 313 ? 53.329 71.838 79.333 1.00 28.94 313 LEU A N 1
ATOM 2336 C CA . LEU A 1 313 ? 51.975 71.802 78.807 1.00 31.70 313 LEU A CA 1
ATOM 2337 C C . LEU A 1 313 ? 51.002 71.421 79.919 1.00 36.25 313 LEU A C 1
ATOM 2338 O O . LEU A 1 313 ? 51.366 70.737 80.888 1.00 36.85 313 LEU A O 1
ATOM 2343 N N . VAL A 1 314 ? 49.766 71.879 79.740 1.00 44.37 314 VAL A N 1
ATOM 2344 C CA . VAL A 1 314 ? 48.627 71.652 80.637 1.00 48.50 314 VAL A CA 1
ATOM 2345 C C . VAL A 1 314 ? 48.716 72.347 81.990 1.00 52.04 314 VAL A C 1
ATOM 2346 O O . VAL A 1 314 ? 47.721 73.025 82.335 1.00 53.64 314 VAL A O 1
ATOM 2351 N N . GLU B 1 2 ? 95.391 81.264 68.229 1.00 63.08 2 GLU B N 1
ATOM 2352 C CA . GLU B 1 2 ? 94.602 81.272 66.942 1.00 61.01 2 GLU B CA 1
ATOM 2353 C C . GLU B 1 2 ? 93.409 82.202 67.100 1.00 57.23 2 GLU B C 1
ATOM 2354 O O . GLU B 1 2 ? 92.871 82.315 68.202 1.00 57.98 2 GLU B O 1
ATOM 2360 N N . SER B 1 3 ? 92.997 82.877 66.034 1.00 50.86 3 SER B N 1
ATOM 2361 C CA . SER B 1 3 ? 91.844 83.750 66.143 1.00 44.61 3 SER B CA 1
ATOM 2362 C C . SER B 1 3 ? 90.601 82.982 65.677 1.00 40.03 3 SER B C 1
ATOM 2363 O O . SER B 1 3 ? 90.576 82.467 64.560 1.00 39.64 3 SER B O 1
ATOM 2366 N N . LEU B 1 4 ? 89.609 82.825 66.552 1.00 32.92 4 LEU B N 1
ATOM 2367 C CA . LEU B 1 4 ? 88.393 82.108 66.175 1.00 25.93 4 LEU B CA 1
ATOM 2368 C C . LEU B 1 4 ? 87.372 83.116 65.700 1.00 22.22 4 LEU B C 1
ATOM 2369 O O . LEU B 1 4 ? 87.218 84.162 66.317 1.00 22.54 4 LEU B O 1
ATOM 2374 N N . ARG B 1 5 ? 86.738 82.849 64.565 1.00 20.68 5 ARG B N 1
ATOM 2375 C CA . ARG B 1 5 ? 85.697 83.735 64.064 1.00 22.09 5 ARG B CA 1
ATOM 2376 C C . ARG B 1 5 ? 84.519 83.294 64.921 1.00 21.65 5 ARG B C 1
ATOM 2377 O O . ARG B 1 5 ? 84.134 82.127 64.903 1.00 21.86 5 ARG B O 1
ATOM 2385 N N . ILE B 1 6 ? 83.940 84.218 65.650 1.00 20.71 6 ILE B N 1
ATOM 2386 C CA . ILE B 1 6 ? 82.862 83.876 66.552 1.00 21.67 6 ILE B CA 1
ATOM 2387 C C . ILE B 1 6 ? 81.578 84.567 66.212 1.00 20.47 6 ILE B C 1
ATOM 2388 O O . ILE B 1 6 ? 81.574 85.758 65.960 1.00 23.01 6 ILE B O 1
ATOM 2393 N N . ILE B 1 7 ? 80.489 83.817 66.164 1.00 20.84 7 ILE B N 1
ATOM 2394 C CA . ILE B 1 7 ? 79.191 84.438 65.966 1.00 19.77 7 ILE B CA 1
ATOM 2395 C C . ILE B 1 7 ? 78.618 84.448 67.382 1.00 18.61 7 ILE B C 1
ATOM 2396 O O . ILE B 1 7 ? 78.716 83.447 68.090 1.00 19.24 7 ILE B O 1
ATOM 2401 N N . PHE B 1 8 ? 78.156 85.594 67.855 1.00 17.59 8 PHE B N 1
ATOM 2402 C CA . PHE B 1 8 ? 77.556 85.632 69.175 1.00 18.02 8 PHE B CA 1
ATOM 2403 C C . PHE B 1 8 ? 76.051 85.785 69.008 1.00 18.44 8 PHE B C 1
ATOM 2404 O O . PHE B 1 8 ? 75.594 86.625 68.251 1.00 19.89 8 PHE B O 1
ATOM 2412 N N . ALA B 1 9 ? 75.289 84.950 69.699 1.00 18.62 9 ALA B N 1
ATOM 2413 C CA . ALA B 1 9 ? 73.850 85.001 69.641 1.00 16.22 9 ALA B CA 1
ATOM 2414 C C . ALA B 1 9 ? 73.361 85.098 71.077 1.00 16.55 9 ALA B C 1
ATOM 2415 O O . ALA B 1 9 ? 73.646 84.236 71.893 1.00 17.94 9 ALA B O 1
ATOM 2417 N N . GLY B 1 10 ? 72.622 86.147 71.389 1.00 16.48 10 GLY B N 1
ATOM 2418 C CA . GLY B 1 10 ? 72.115 86.314 72.733 1.00 18.09 10 GLY B CA 1
ATOM 2419 C C . GLY B 1 10 ? 71.340 87.604 72.832 1.00 21.10 10 GLY B C 1
ATOM 2420 O O . GLY B 1 10 ? 71.502 88.502 71.996 1.00 20.18 10 GLY B O 1
ATOM 2421 N N . THR B 1 11 ? 70.485 87.736 73.831 1.00 21.76 11 THR B N 1
ATOM 2422 C CA . THR B 1 11 ? 69.750 88.974 73.882 1.00 21.78 11 THR B CA 1
ATOM 2423 C C . THR B 1 11 ? 69.704 89.823 75.153 1.00 19.78 11 THR B C 1
ATOM 2424 O O . THR B 1 11 ? 69.953 91.016 75.090 1.00 20.26 11 THR B O 1
ATOM 2428 N N . PRO B 1 12 ? 69.487 89.225 76.321 1.00 20.45 12 PRO B N 1
ATOM 2429 C CA . PRO B 1 12 ? 69.432 90.029 77.543 1.00 21.03 12 PRO B CA 1
ATOM 2430 C C . PRO B 1 12 ? 70.778 90.475 78.118 1.00 24.58 12 PRO B C 1
ATOM 2431 O O . PRO B 1 12 ? 71.833 90.266 77.515 1.00 25.51 12 PRO B O 1
ATOM 2435 N N . ASP B 1 13 ? 70.726 91.040 79.329 1.00 26.69 13 ASP B N 1
ATOM 2436 C CA . ASP B 1 13 ? 71.904 91.527 80.051 1.00 28.89 13 ASP B CA 1
ATOM 2437 C C . ASP B 1 13 ? 72.958 90.442 80.261 1.00 28.91 13 ASP B C 1
ATOM 2438 O O . ASP B 1 13 ? 74.163 90.671 80.107 1.00 28.87 13 ASP B O 1
ATOM 2443 N N . PHE B 1 14 ? 72.485 89.266 80.648 1.00 27.12 14 PHE B N 1
ATOM 2444 C CA . PHE B 1 14 ? 73.351 88.132 80.894 1.00 25.71 14 PHE B CA 1
ATOM 2445 C C . PHE B 1 14 ? 74.186 87.881 79.638 1.00 24.26 14 PHE B C 1
ATOM 2446 O O . PHE B 1 14 ? 75.394 87.664 79.731 1.00 24.80 14 PHE B O 1
ATOM 2454 N N . ALA B 1 15 ? 73.541 87.905 78.472 1.00 22.19 15 ALA B N 1
ATOM 2455 C CA . ALA B 1 15 ? 74.234 87.691 77.205 1.00 20.88 15 ALA B CA 1
ATOM 2456 C C . ALA B 1 15 ? 75.177 88.859 76.909 1.00 21.33 15 ALA B C 1
ATOM 2457 O O . ALA B 1 15 ? 76.326 88.653 76.501 1.00 20.84 15 ALA B O 1
ATOM 2459 N N . ALA B 1 16 ? 74.707 90.081 77.159 1.00 22.15 16 ALA B N 1
ATOM 2460 C CA . ALA B 1 16 ? 75.506 91.280 76.908 1.00 21.54 16 ALA B CA 1
ATOM 2461 C C . ALA B 1 16 ? 76.803 91.226 77.684 1.00 23.36 16 ALA B C 1
ATOM 2462 O O . ALA B 1 16 ? 77.850 91.592 77.157 1.00 24.79 16 ALA B O 1
ATOM 2464 N N . ARG B 1 17 ? 76.748 90.735 78.920 1.00 23.44 17 ARG B N 1
ATOM 2465 C CA . ARG B 1 17 ? 77.944 90.626 79.736 1.00 21.37 17 ARG B CA 1
ATOM 2466 C C . ARG B 1 17 ? 78.966 89.689 79.116 1.00 21.56 17 ARG B C 1
ATOM 2467 O O . ARG B 1 17 ? 80.168 89.923 79.247 1.00 25.09 17 ARG B O 1
ATOM 2475 N N . HIS B 1 18 ? 78.513 88.647 78.420 1.00 19.78 18 HIS B N 1
ATOM 2476 C CA . HIS B 1 18 ? 79.439 87.724 77.774 1.00 19.20 18 HIS B CA 1
ATOM 2477 C C . HIS B 1 18 ? 80.039 88.315 76.514 1.00 20.78 18 HIS B C 1
ATOM 2478 O O . HIS B 1 18 ? 81.222 88.120 76.256 1.00 21.73 18 HIS B O 1
ATOM 2485 N N . LEU B 1 19 ? 79.235 89.032 75.729 1.00 19.90 19 LEU B N 1
ATOM 2486 C CA . LEU B 1 19 ? 79.734 89.660 74.494 1.00 19.95 19 LEU B CA 1
ATOM 2487 C C . LEU B 1 19 ? 80.785 90.715 74.834 1.00 17.77 19 LEU B C 1
ATOM 2488 O O . LEU B 1 19 ? 81.809 90.825 74.177 1.00 17.47 19 LEU B O 1
ATOM 2493 N N . ASP B 1 20 ? 80.524 91.487 75.871 1.00 20.85 20 ASP B N 1
ATOM 2494 C CA . ASP B 1 20 ? 81.463 92.511 76.292 1.00 26.93 20 ASP B CA 1
ATOM 2495 C C . ASP B 1 20 ? 82.817 91.873 76.602 1.00 26.90 20 ASP B C 1
ATOM 2496 O O . ASP B 1 20 ? 83.843 92.322 76.103 1.00 28.21 20 ASP B O 1
ATOM 2501 N N . ALA B 1 21 ? 82.798 90.786 77.367 1.00 25.38 21 ALA B N 1
ATOM 2502 C CA . ALA B 1 21 ? 84.007 90.066 77.725 1.00 23.90 21 ALA B CA 1
ATOM 2503 C C . ALA B 1 21 ? 84.746 89.638 76.477 1.00 22.23 21 ALA B C 1
ATOM 2504 O O . ALA B 1 21 ? 85.945 89.791 76.382 1.00 24.47 21 ALA B O 1
ATOM 2506 N N . LEU B 1 22 ? 84.024 89.087 75.516 1.00 23.98 22 LEU B N 1
ATOM 2507 C CA . LEU B 1 22 ? 84.625 88.661 74.263 1.00 24.00 22 LEU B CA 1
ATOM 2508 C C . LEU B 1 22 ? 85.241 89.839 73.511 1.00 25.62 22 LEU B C 1
ATOM 2509 O O . LEU B 1 22 ? 86.283 89.700 72.887 1.00 28.15 22 LEU B O 1
ATOM 2514 N N . LEU B 1 23 ? 84.558 90.977 73.514 1.00 27.08 23 LEU B N 1
ATOM 2515 C CA . LEU B 1 23 ? 85.040 92.156 72.817 1.00 29.19 23 LEU B CA 1
ATOM 2516 C C . LEU B 1 23 ? 86.265 92.687 73.497 1.00 34.46 23 LEU B C 1
ATOM 2517 O O . LEU B 1 23 ? 87.342 92.783 72.892 1.00 35.49 23 LEU B O 1
ATOM 2522 N N . SER B 1 24 ? 86.076 93.028 74.775 1.00 39.52 24 SER B N 1
ATOM 2523 C CA . SER B 1 24 ? 87.113 93.569 75.658 1.00 42.47 24 SER B CA 1
ATOM 2524 C C . SER B 1 24 ? 88.392 92.763 75.597 1.00 42.65 24 SER B C 1
ATOM 2525 O O . SER B 1 24 ? 89.476 93.326 75.515 1.00 46.20 24 SER B O 1
ATOM 2528 N N . SER B 1 25 ? 88.260 91.444 75.631 1.00 42.09 25 SER B N 1
ATOM 2529 C CA . SER B 1 25 ? 89.408 90.584 75.586 1.00 41.38 25 SER B CA 1
ATOM 2530 C C . SER B 1 25 ? 89.762 90.301 74.156 1.00 41.44 25 SER B C 1
ATOM 2531 O O . SER B 1 25 ? 90.213 89.209 73.828 1.00 42.49 25 SER B O 1
ATOM 2534 N N . GLY B 1 26 ? 89.506 91.270 73.287 1.00 42.78 26 GLY B N 1
ATOM 2535 C CA . GLY B 1 26 ? 89.840 91.112 71.885 1.00 43.74 26 GLY B CA 1
ATOM 2536 C C . GLY B 1 26 ? 89.646 89.745 71.269 1.00 42.63 26 GLY B C 1
ATOM 2537 O O . GLY B 1 26 ? 90.596 88.975 71.090 1.00 43.80 26 GLY B O 1
ATOM 2538 N N . HIS B 1 27 ? 88.400 89.439 70.949 1.00 42.35 27 HIS B N 1
ATOM 2539 C CA . HIS B 1 27 ? 88.071 88.179 70.303 1.00 40.61 27 HIS B CA 1
ATOM 2540 C C . HIS B 1 27 ? 87.533 88.552 68.936 1.00 36.38 27 HIS B C 1
ATOM 2541 O O . HIS B 1 27 ? 87.057 89.671 68.753 1.00 37.32 27 HIS B O 1
ATOM 2548 N N . ASN B 1 28 ? 87.621 87.633 67.980 1.00 33.37 28 ASN B N 1
ATOM 2549 C CA . ASN B 1 28 ? 87.107 87.883 66.639 1.00 29.36 28 ASN B CA 1
ATOM 2550 C C . ASN B 1 28 ? 85.587 87.626 66.454 1.00 25.93 28 ASN B C 1
ATOM 2551 O O . ASN B 1 28 ? 85.190 86.589 65.937 1.00 23.94 28 ASN B O 1
ATOM 2556 N N . VAL B 1 29 ? 84.748 88.572 66.881 1.00 24.54 29 VAL B N 1
ATOM 2557 C CA . VAL B 1 29 ? 83.286 88.447 66.770 1.00 23.49 29 VAL B CA 1
ATOM 2558 C C . VAL B 1 29 ? 82.856 88.982 65.410 1.00 24.18 29 VAL B C 1
ATOM 2559 O O . VAL B 1 29 ? 82.854 90.188 65.167 1.00 24.35 29 VAL B O 1
ATOM 2563 N N . VAL B 1 30 ? 82.439 88.065 64.552 1.00 22.11 30 VAL B N 1
ATOM 2564 C CA . VAL B 1 30 ? 82.068 88.385 63.197 1.00 22.08 30 VAL B CA 1
ATOM 2565 C C . VAL B 1 30 ? 80.611 88.748 62.962 1.00 22.19 30 VAL B C 1
ATOM 2566 O O . VAL B 1 30 ? 80.248 89.242 61.899 1.00 24.89 30 VAL B O 1
ATOM 2570 N N . GLY B 1 31 ? 79.765 88.527 63.948 1.00 21.01 31 GLY B N 1
ATOM 2571 C CA . GLY B 1 31 ? 78.373 88.857 63.764 1.00 19.81 31 GLY B CA 1
ATOM 2572 C C . GLY B 1 31 ? 77.666 88.606 65.058 1.00 20.13 31 GLY B C 1
ATOM 2573 O O . GLY B 1 31 ? 78.093 87.753 65.847 1.00 22.34 31 GLY B O 1
ATOM 2574 N N . VAL B 1 32 ? 76.621 89.373 65.305 1.00 19.58 32 VAL B N 1
ATOM 2575 C CA . VAL B 1 32 ? 75.857 89.228 66.525 1.00 20.95 32 VAL B CA 1
ATOM 2576 C C . VAL B 1 32 ? 74.419 89.010 66.137 1.00 22.36 32 VAL B C 1
ATOM 2577 O O . VAL B 1 32 ? 73.877 89.789 65.367 1.00 24.91 32 VAL B O 1
ATOM 2581 N N . PHE B 1 33 ? 73.829 87.915 66.603 1.00 20.22 33 PHE B N 1
ATOM 2582 C CA . PHE B 1 33 ? 72.434 87.624 66.331 1.00 18.48 33 PHE B CA 1
ATOM 2583 C C . PHE B 1 33 ? 71.674 87.944 67.597 1.00 20.06 33 PHE B C 1
ATOM 2584 O O . PHE B 1 33 ? 72.131 87.578 68.672 1.00 20.48 33 PHE B O 1
ATOM 2592 N N . THR B 1 34 ? 70.577 88.691 67.482 1.00 21.13 34 THR B N 1
ATOM 2593 C CA . THR B 1 34 ? 69.723 89.032 68.630 1.00 23.90 34 THR B CA 1
ATOM 2594 C C . THR B 1 34 ? 68.276 88.959 68.231 1.00 24.35 34 THR B C 1
ATOM 2595 O O . THR B 1 34 ? 67.959 88.916 67.056 1.00 26.43 34 THR B O 1
ATOM 2599 N N . GLN B 1 35 ? 67.404 89.071 69.231 1.00 26.88 35 GLN B N 1
ATOM 2600 C CA . GLN B 1 35 ? 65.975 89.050 69.013 1.00 30.78 35 GLN B CA 1
ATOM 2601 C C . GLN B 1 35 ? 65.605 90.345 68.335 1.00 30.74 35 GLN B C 1
ATOM 2602 O O . GLN B 1 35 ? 66.274 91.366 68.535 1.00 29.32 35 GLN B O 1
ATOM 2608 N N . PRO B 1 36 ? 64.539 90.323 67.531 1.00 33.40 36 PRO B N 1
ATOM 2609 C CA . PRO B 1 36 ? 64.049 91.512 66.811 1.00 34.67 36 PRO B CA 1
ATOM 2610 C C . PRO B 1 36 ? 63.695 92.559 67.876 1.00 36.65 36 PRO B C 1
ATOM 2611 O O . PRO B 1 36 ? 63.392 92.195 69.011 1.00 35.76 36 PRO B O 1
ATOM 2615 N N . ASP B 1 37 ? 63.843 93.850 67.558 1.00 40.87 37 ASP B N 1
ATOM 2616 C CA . ASP B 1 37 ? 63.523 94.902 68.524 1.00 44.64 37 ASP B CA 1
ATOM 2617 C C . ASP B 1 37 ? 62.106 94.709 69.054 1.00 47.45 37 ASP B C 1
ATOM 2618 O O . ASP B 1 37 ? 61.174 94.458 68.296 1.00 46.89 37 ASP B O 1
ATOM 2623 N N . ARG B 1 38 ? 61.899 94.880 70.370 1.00 52.16 38 ARG B N 1
ATOM 2624 C CA . ARG B 1 38 ? 60.590 94.505 70.940 1.00 57.82 38 ARG B CA 1
ATOM 2625 C C . ARG B 1 38 ? 59.765 95.694 71.353 1.00 59.44 38 ARG B C 1
ATOM 2626 O O . ARG B 1 38 ? 60.204 96.606 72.032 1.00 58.47 38 ARG B O 1
ATOM 2634 N N . PRO B 1 39 ? 58.487 95.754 71.099 1.00 61.53 39 PRO B N 1
ATOM 2635 C CA . PRO B 1 39 ? 57.783 97.006 71.334 1.00 63.32 39 PRO B CA 1
ATOM 2636 C C . PRO B 1 39 ? 57.986 97.309 72.823 1.00 62.39 39 PRO B C 1
ATOM 2637 O O . PRO B 1 39 ? 57.793 96.401 73.678 1.00 63.16 39 PRO B O 1
ATOM 2641 N N . LEU B 1 46 ? 59.684 100.474 70.273 1.00 54.71 46 LEU B N 1
ATOM 2642 C CA . LEU B 1 46 ? 60.473 99.214 70.117 1.00 55.88 46 LEU B CA 1
ATOM 2643 C C . LEU B 1 46 ? 61.872 99.439 70.638 1.00 54.38 46 LEU B C 1
ATOM 2644 O O . LEU B 1 46 ? 62.638 100.201 70.049 1.00 55.76 46 LEU B O 1
ATOM 2649 N N . MET B 1 47 ? 62.228 98.770 71.717 1.00 52.55 47 MET B N 1
ATOM 2650 C CA . MET B 1 47 ? 63.565 98.934 72.252 1.00 51.10 47 MET B CA 1
ATOM 2651 C C . MET B 1 47 ? 64.534 97.830 71.828 1.00 45.62 47 MET B C 1
ATOM 2652 O O . MET B 1 47 ? 64.136 96.682 71.620 1.00 44.16 47 MET B O 1
ATOM 2657 N N . PRO B 1 48 ? 65.793 98.204 71.551 1.00 41.00 48 PRO B N 1
ATOM 2658 C CA . PRO B 1 48 ? 66.775 97.202 71.153 1.00 37.05 48 PRO B CA 1
ATOM 2659 C C . PRO B 1 48 ? 67.285 96.486 72.416 1.00 34.29 48 PRO B C 1
ATOM 2660 O O . PRO B 1 48 ? 67.244 97.032 73.535 1.00 30.60 48 PRO B O 1
ATOM 2664 N N . SER B 1 49 ? 67.726 95.245 72.234 1.00 31.67 49 SER B N 1
ATOM 2665 C CA . SER B 1 49 ? 68.235 94.431 73.338 1.00 28.30 49 SER B CA 1
ATOM 2666 C C . SER B 1 49 ? 69.596 94.916 73.826 1.00 26.12 49 SER B C 1
ATOM 2667 O O . SER B 1 49 ? 70.363 95.531 73.073 1.00 29.05 49 SER B O 1
ATOM 2670 N N . PRO B 1 50 ? 69.938 94.609 75.083 1.00 24.58 50 PRO B N 1
ATOM 2671 C CA . PRO B 1 50 ? 71.231 95.023 75.634 1.00 23.71 50 PRO B CA 1
ATOM 2672 C C . PRO B 1 50 ? 72.362 94.570 74.718 1.00 23.57 50 PRO B C 1
ATOM 2673 O O . PRO B 1 50 ? 73.348 95.272 74.530 1.00 25.81 50 PRO B O 1
ATOM 2677 N N . VAL B 1 51 ? 72.205 93.387 74.143 1.00 23.89 51 VAL B N 1
ATOM 2678 C CA . VAL B 1 51 ? 73.195 92.840 73.242 1.00 23.36 51 VAL B CA 1
ATOM 2679 C C . VAL B 1 51 ? 73.244 93.691 71.970 1.00 26.84 51 VAL B C 1
ATOM 2680 O O . VAL B 1 51 ? 74.324 94.080 71.540 1.00 28.73 51 VAL B O 1
ATOM 2684 N N . LYS B 1 52 ? 72.091 94.077 71.425 1.00 28.98 52 LYS B N 1
ATOM 2685 C CA . LYS B 1 52 ? 72.082 94.875 70.195 1.00 28.98 52 LYS B CA 1
ATOM 2686 C C . LYS B 1 52 ? 72.774 96.217 70.381 1.00 29.27 52 LYS B C 1
ATOM 2687 O O . LYS B 1 52 ? 73.590 96.643 69.555 1.00 29.19 52 LYS B O 1
ATOM 2693 N N . VAL B 1 53 ? 72.454 96.870 71.484 1.00 28.42 53 VAL B N 1
ATOM 2694 C CA . VAL B 1 53 ? 73.037 98.156 71.794 1.00 29.57 53 VAL B CA 1
ATOM 2695 C C . VAL B 1 53 ? 74.550 98.063 71.868 1.00 29.92 53 VAL B C 1
ATOM 2696 O O . VAL B 1 53 ? 75.266 98.908 71.340 1.00 29.02 53 VAL B O 1
ATOM 2700 N N . LEU B 1 54 ? 75.034 97.022 72.524 1.00 30.97 54 LEU B N 1
ATOM 2701 C CA . LEU B 1 54 ? 76.460 96.826 72.678 1.00 30.30 54 LEU B CA 1
ATOM 2702 C C . LEU B 1 54 ? 77.113 96.552 71.337 1.00 30.58 54 LEU B C 1
ATOM 2703 O O . LEU B 1 54 ? 78.094 97.187 70.980 1.00 32.65 54 LEU B O 1
ATOM 2708 N N . ALA B 1 55 ? 76.542 95.638 70.567 1.00 31.54 55 ALA B N 1
ATOM 2709 C CA . ALA B 1 55 ? 77.110 95.275 69.271 1.00 32.59 55 ALA B CA 1
ATOM 2710 C C . ALA B 1 55 ? 77.247 96.522 68.431 1.00 34.10 55 ALA B C 1
ATOM 2711 O O . ALA B 1 55 ? 78.250 96.723 67.763 1.00 32.20 55 ALA B O 1
ATOM 2713 N N . GLU B 1 56 ? 76.233 97.372 68.504 1.00 37.62 56 GLU B N 1
ATOM 2714 C CA . GLU B 1 56 ? 76.232 98.608 67.757 1.00 41.94 56 GLU B CA 1
ATOM 2715 C C . GLU B 1 56 ? 77.239 99.591 68.302 1.00 42.69 56 GLU B C 1
ATOM 2716 O O . GLU B 1 56 ? 78.037 100.120 67.544 1.00 44.24 56 GLU B O 1
ATOM 2722 N N . GLU B 1 57 ? 77.258 99.796 69.617 1.00 44.35 57 GLU B N 1
ATOM 2723 C CA . GLU B 1 57 ? 78.235 100.721 70.197 1.00 45.95 57 GLU B CA 1
ATOM 2724 C C . GLU B 1 57 ? 79.630 100.270 69.736 1.00 45.16 57 GLU B C 1
ATOM 2725 O O . GLU B 1 57 ? 80.501 101.089 69.480 1.00 47.80 57 GLU B O 1
ATOM 2731 N N . LYS B 1 58 ? 79.776 98.977 69.526 1.00 42.21 58 LYS B N 1
ATOM 2732 C CA . LYS B 1 58 ? 81.042 98.390 69.130 1.00 41.43 58 LYS B CA 1
ATOM 2733 C C . LYS B 1 58 ? 81.213 98.168 67.640 1.00 40.61 58 LYS B C 1
ATOM 2734 O O . LYS B 1 58 ? 82.189 97.546 67.193 1.00 41.57 58 LYS B O 1
ATOM 2740 N N . GLY B 1 59 ? 80.220 98.613 66.879 1.00 38.55 59 GLY B N 1
ATOM 2741 C CA . GLY B 1 59 ? 80.248 98.476 65.435 1.00 36.77 59 GLY B CA 1
ATOM 2742 C C . GLY B 1 59 ? 80.276 97.059 64.880 1.00 37.04 59 GLY B C 1
ATOM 2743 O O . GLY B 1 59 ? 81.003 96.792 63.917 1.00 40.23 59 GLY B O 1
ATOM 2744 N N . LEU B 1 60 ? 79.456 96.164 65.427 1.00 34.25 60 LEU B N 1
ATOM 2745 C CA . LEU B 1 60 ? 79.435 94.776 64.961 1.00 29.99 60 LEU B CA 1
ATOM 2746 C C . LEU B 1 60 ? 78.204 94.549 64.125 1.00 26.55 60 LEU B C 1
ATOM 2747 O O . LEU B 1 60 ? 77.156 95.145 64.399 1.00 27.06 60 LEU B O 1
ATOM 2752 N N . PRO B 1 61 ? 78.307 93.713 63.076 1.00 25.50 61 PRO B N 1
ATOM 2753 C CA . PRO B 1 61 ? 77.114 93.467 62.260 1.00 26.47 61 PRO B CA 1
ATOM 2754 C C . PRO B 1 61 ? 76.100 92.707 63.130 1.00 27.79 61 PRO B C 1
ATOM 2755 O O . PRO B 1 61 ? 76.444 91.696 63.763 1.00 28.77 61 PRO B O 1
ATOM 2759 N N . VAL B 1 62 ? 74.909 93.286 63.263 1.00 26.27 62 VAL B N 1
ATOM 2760 C CA . VAL B 1 62 ? 73.820 92.728 64.054 1.00 24.01 62 VAL B CA 1
ATOM 2761 C C . VAL B 1 62 ? 72.838 92.073 63.094 1.00 25.74 62 VAL B C 1
ATOM 2762 O O . VAL B 1 62 ? 72.619 92.571 61.995 1.00 28.41 62 VAL B O 1
ATOM 2766 N N . PHE B 1 63 ? 72.331 90.908 63.459 1.00 22.92 63 PHE B N 1
ATOM 2767 C CA . PHE B 1 63 ? 71.391 90.190 62.631 1.00 22.88 63 PHE B CA 1
ATOM 2768 C C . PHE B 1 63 ? 70.285 89.874 63.585 1.00 23.19 63 PHE B C 1
ATOM 2769 O O . PHE B 1 63 ? 70.529 89.432 64.691 1.00 24.48 63 PHE B O 1
ATOM 2777 N N . GLN B 1 64 ? 69.064 90.149 63.187 1.00 24.12 64 GLN B N 1
ATOM 2778 C CA . GLN B 1 64 ? 67.952 89.867 64.054 1.00 26.73 64 GLN B CA 1
ATOM 2779 C C . GLN B 1 64 ? 66.901 89.044 63.347 1.00 29.44 64 GLN B C 1
ATOM 2780 O O . GLN B 1 64 ? 65.758 89.495 63.192 1.00 31.45 64 GLN B O 1
ATOM 2786 N N . PRO B 1 65 ? 67.275 87.833 62.868 1.00 30.46 65 PRO B N 1
ATOM 2787 C CA . PRO B 1 65 ? 66.263 87.023 62.185 1.00 30.22 65 PRO B CA 1
ATOM 2788 C C . PRO B 1 65 ? 65.120 86.638 63.147 1.00 29.74 65 PRO B C 1
ATOM 2789 O O . PRO B 1 65 ? 65.340 86.487 64.359 1.00 28.25 65 PRO B O 1
ATOM 2793 N N . VAL B 1 66 ? 63.896 86.549 62.606 1.00 31.36 66 VAL B N 1
ATOM 2794 C CA . VAL B 1 66 ? 62.710 86.186 63.401 1.00 32.72 66 VAL B CA 1
ATOM 2795 C C . VAL B 1 66 ? 62.785 84.702 63.731 1.00 31.32 66 VAL B C 1
ATOM 2796 O O . VAL B 1 66 ? 62.381 84.262 64.803 1.00 32.08 66 VAL B O 1
ATOM 2800 N N . SER B 1 67 ? 63.389 83.958 62.819 1.00 29.01 67 SER B N 1
ATOM 2801 C CA . SER B 1 67 ? 63.528 82.539 62.972 1.00 28.57 67 SER B CA 1
ATOM 2802 C C . SER B 1 67 ? 64.785 82.120 62.230 1.00 28.34 67 SER B C 1
ATOM 2803 O O . SER B 1 67 ? 65.208 82.810 61.306 1.00 28.77 67 SER B O 1
ATOM 2806 N N . LEU B 1 68 ? 65.378 80.999 62.637 1.00 28.57 68 LEU B N 1
ATOM 2807 C CA . LEU B 1 68 ? 66.570 80.463 61.991 1.00 30.00 68 LEU B CA 1
ATOM 2808 C C . LEU B 1 68 ? 66.231 79.221 61.206 1.00 31.15 68 LEU B C 1
ATOM 2809 O O . LEU B 1 68 ? 67.120 78.547 60.710 1.00 32.23 68 LEU B O 1
ATOM 2814 N N . ARG B 1 69 ? 64.936 78.923 61.106 1.00 33.75 69 ARG B N 1
ATOM 2815 C CA . ARG B 1 69 ? 64.447 77.767 60.355 1.00 35.94 69 ARG B CA 1
ATOM 2816 C C . ARG B 1 69 ? 64.539 77.997 58.851 1.00 34.98 69 ARG B C 1
ATOM 2817 O O . ARG B 1 69 ? 64.860 77.076 58.106 1.00 35.86 69 ARG B O 1
ATOM 2825 N N . PRO B 1 70 ? 64.201 79.211 58.376 1.00 34.94 70 PRO B N 1
ATOM 2826 C CA . PRO B 1 70 ? 64.275 79.503 56.936 1.00 37.59 70 PRO B CA 1
ATOM 2827 C C . PRO B 1 70 ? 65.723 79.393 56.433 1.00 41.37 70 PRO B C 1
ATOM 2828 O O . PRO B 1 70 ? 66.622 80.026 57.003 1.00 42.02 70 PRO B O 1
ATOM 2832 N N . GLN B 1 71 ? 65.950 78.622 55.366 1.00 44.71 71 GLN B N 1
ATOM 2833 C CA . GLN B 1 71 ? 67.305 78.437 54.817 1.00 49.46 71 GLN B CA 1
ATOM 2834 C C . GLN B 1 71 ? 68.028 79.753 54.564 1.00 48.85 71 GLN B C 1
ATOM 2835 O O . GLN B 1 71 ? 69.239 79.847 54.718 1.00 47.98 71 GLN B O 1
ATOM 2841 N N . GLU B 1 72 ? 67.254 80.773 54.221 1.00 49.17 72 GLU B N 1
ATOM 2842 C CA . GLU B 1 72 ? 67.760 82.109 53.967 1.00 47.84 72 GLU B CA 1
ATOM 2843 C C . GLU B 1 72 ? 68.432 82.648 55.238 1.00 42.87 72 GLU B C 1
ATOM 2844 O O . GLU B 1 72 ? 69.538 83.181 55.190 1.00 41.20 72 GLU B O 1
ATOM 2850 N N . ASN B 1 73 ? 67.775 82.442 56.376 1.00 39.17 73 ASN B N 1
ATOM 2851 C CA . ASN B 1 73 ? 68.270 82.890 57.672 1.00 36.19 73 ASN B CA 1
ATOM 2852 C C . ASN B 1 73 ? 69.389 82.006 58.133 1.00 34.92 73 ASN B C 1
ATOM 2853 O O . ASN B 1 73 ? 70.234 82.441 58.897 1.00 35.39 73 ASN B O 1
ATOM 2858 N N . GLN B 1 74 ? 69.368 80.749 57.709 1.00 34.53 74 GLN B N 1
ATOM 2859 C CA . GLN B 1 74 ? 70.429 79.816 58.046 1.00 34.01 74 GLN B CA 1
ATOM 2860 C C . GLN B 1 74 ? 71.694 80.171 57.250 1.00 37.09 74 GLN B C 1
ATOM 2861 O O . GLN B 1 74 ? 72.810 80.016 57.753 1.00 39.20 74 GLN B O 1
ATOM 2867 N N . GLN B 1 75 ? 71.522 80.659 56.021 1.00 37.35 75 GLN B N 1
ATOM 2868 C CA . GLN B 1 75 ? 72.644 81.045 55.170 1.00 38.35 75 GLN B CA 1
ATOM 2869 C C . GLN B 1 75 ? 73.460 82.173 55.773 1.00 35.44 75 GLN B C 1
ATOM 2870 O O . GLN B 1 75 ? 74.659 82.241 55.557 1.00 35.63 75 GLN B O 1
ATOM 2876 N N . LEU B 1 76 ? 72.809 83.059 56.519 1.00 33.69 76 LEU B N 1
ATOM 2877 C CA . LEU B 1 76 ? 73.496 84.171 57.174 1.00 33.65 76 LEU B CA 1
ATOM 2878 C C . LEU B 1 76 ? 74.597 83.637 58.085 1.00 32.33 76 LEU B C 1
ATOM 2879 O O . LEU B 1 76 ? 75.640 84.265 58.228 1.00 34.28 76 LEU B O 1
ATOM 2884 N N . VAL B 1 77 ? 74.319 82.525 58.760 1.00 28.11 77 VAL B N 1
ATOM 2885 C CA . VAL B 1 77 ? 75.286 81.925 59.658 1.00 27.11 77 VAL B CA 1
ATOM 2886 C C . VAL B 1 77 ? 76.386 81.292 58.833 1.00 27.36 77 VAL B C 1
ATOM 2887 O O . VAL B 1 77 ? 77.572 81.510 59.084 1.00 27.75 77 VAL B O 1
ATOM 2891 N N . ALA B 1 78 ? 75.986 80.512 57.838 1.00 27.09 78 ALA B N 1
ATOM 2892 C CA . ALA B 1 78 ? 76.944 79.841 56.986 1.00 28.00 78 ALA B CA 1
ATOM 2893 C C . ALA B 1 78 ? 77.921 80.853 56.400 1.00 29.34 78 ALA B C 1
ATOM 2894 O O . ALA B 1 78 ? 79.130 80.638 56.395 1.00 29.58 78 ALA B O 1
ATOM 2896 N N . GLU B 1 79 ? 77.380 81.984 55.971 1.00 31.79 79 GLU B N 1
ATOM 2897 C CA . GLU B 1 79 ? 78.153 83.049 55.370 1.00 34.74 79 GLU B CA 1
ATOM 2898 C C . GLU B 1 79 ? 79.195 83.671 56.270 1.00 34.18 79 GLU B C 1
ATOM 2899 O O . GLU B 1 79 ? 80.238 84.119 55.792 1.00 34.94 79 GLU B O 1
ATOM 2905 N N . LEU B 1 80 ? 78.910 83.735 57.564 1.00 31.01 80 LEU B N 1
ATOM 2906 C CA . LEU B 1 80 ? 79.840 84.332 58.498 1.00 26.12 80 LEU B CA 1
ATOM 2907 C C . LEU B 1 80 ? 81.099 83.513 58.715 1.00 26.11 80 LEU B C 1
ATOM 2908 O O . LEU B 1 80 ? 82.023 83.978 59.358 1.00 27.09 80 LEU B O 1
ATOM 2913 N N . GLN B 1 81 ? 81.141 82.299 58.171 1.00 26.08 81 GLN B N 1
ATOM 2914 C CA . GLN B 1 81 ? 82.320 81.418 58.262 1.00 27.32 81 GLN B CA 1
ATOM 2915 C C . GLN B 1 81 ? 82.866 81.257 59.666 1.00 27.42 81 GLN B C 1
ATOM 2916 O O . GLN B 1 81 ? 84.084 81.272 59.884 1.00 27.05 81 GLN B O 1
ATOM 2922 N N . ALA B 1 82 ? 81.959 81.037 60.604 1.00 25.17 82 ALA B N 1
ATOM 2923 C CA . ALA B 1 82 ? 82.330 80.896 61.986 1.00 24.00 82 ALA B CA 1
ATOM 2924 C C . ALA B 1 82 ? 83.016 79.591 62.367 1.00 22.86 82 ALA B C 1
ATOM 2925 O O . ALA B 1 82 ? 82.748 78.524 61.806 1.00 22.82 82 ALA B O 1
ATOM 2927 N N . ASP B 1 83 ? 83.892 79.699 63.358 1.00 23.31 83 ASP B N 1
ATOM 2928 C CA . ASP B 1 83 ? 84.586 78.552 63.929 1.00 22.98 83 ASP B CA 1
ATOM 2929 C C . ASP B 1 83 ? 83.732 78.068 65.092 1.00 22.15 83 ASP B C 1
ATOM 2930 O O . ASP B 1 83 ? 83.714 76.899 65.409 1.00 22.39 83 ASP B O 1
ATOM 2935 N N . VAL B 1 84 ? 83.009 78.976 65.724 1.00 22.10 84 VAL B N 1
ATOM 2936 C CA . VAL B 1 84 ? 82.172 78.591 66.841 1.00 22.01 84 VAL B CA 1
ATOM 2937 C C . VAL B 1 84 ? 81.069 79.653 66.986 1.00 22.38 84 VAL B C 1
ATOM 2938 O O . VAL B 1 84 ? 81.248 80.805 66.582 1.00 20.42 84 VAL B O 1
ATOM 2942 N N . MET B 1 85 ? 79.888 79.234 67.427 1.00 20.65 85 MET B N 1
ATOM 2943 C CA . MET B 1 85 ? 78.808 80.175 67.668 1.00 19.76 85 MET B CA 1
ATOM 2944 C C . MET B 1 85 ? 78.564 80.087 69.158 1.00 17.92 85 MET B C 1
ATOM 2945 O O . MET B 1 85 ? 78.396 78.997 69.696 1.00 18.16 85 MET B O 1
ATOM 2950 N N . VAL B 1 86 ? 78.684 81.216 69.835 1.00 15.19 86 VAL B N 1
ATOM 2951 C CA . VAL B 1 86 ? 78.460 81.266 71.254 1.00 15.91 86 VAL B CA 1
ATOM 2952 C C . VAL B 1 86 ? 77.010 81.706 71.421 1.00 19.34 86 VAL B C 1
ATOM 2953 O O . VAL B 1 86 ? 76.610 82.740 70.870 1.00 18.05 86 VAL B O 1
ATOM 2957 N N . VAL B 1 87 ? 76.221 80.907 72.140 1.00 18.81 87 VAL B N 1
ATOM 2958 C CA . VAL B 1 87 ? 74.811 81.195 72.372 1.00 16.83 87 VAL B CA 1
ATOM 2959 C C . VAL B 1 87 ? 74.596 81.412 73.855 1.00 17.65 87 VAL B C 1
ATOM 2960 O O . VAL B 1 87 ? 74.921 80.563 74.670 1.00 20.86 87 VAL B O 1
ATOM 2964 N N . VAL B 1 88 ? 74.084 82.572 74.216 1.00 17.17 88 VAL B N 1
ATOM 2965 C CA . VAL B 1 88 ? 73.828 82.872 75.606 1.00 17.82 88 VAL B CA 1
ATOM 2966 C C . VAL B 1 88 ? 72.488 83.606 75.702 1.00 19.76 88 VAL B C 1
ATOM 2967 O O . VAL B 1 88 ? 72.337 84.723 75.218 1.00 20.56 88 VAL B O 1
ATOM 2971 N N . ALA B 1 89 ? 71.494 82.955 76.283 1.00 20.27 89 ALA B N 1
ATOM 2972 C CA . ALA B 1 89 ? 70.195 83.575 76.456 1.00 19.62 89 ALA B CA 1
ATOM 2973 C C . ALA B 1 89 ? 69.660 84.160 75.155 1.00 19.86 89 ALA B C 1
ATOM 2974 O O . ALA B 1 89 ? 69.329 85.329 75.078 1.00 20.33 89 ALA B O 1
ATOM 2976 N N . TYR B 1 90 ? 69.682 83.346 74.112 1.00 19.59 90 TYR B N 1
ATOM 2977 C CA . TYR B 1 90 ? 69.164 83.721 72.806 1.00 23.12 90 TYR B CA 1
ATOM 2978 C C . TYR B 1 90 ? 67.823 83.011 72.794 1.00 27.61 90 TYR B C 1
ATOM 2979 O O . TYR B 1 90 ? 67.780 81.798 73.044 1.00 34.65 90 TYR B O 1
ATOM 2988 N N . GLY B 1 91 ? 66.738 83.707 72.488 1.00 28.73 91 GLY B N 1
ATOM 2989 C CA . GLY B 1 91 ? 65.444 83.034 72.512 1.00 27.56 91 GLY B CA 1
ATOM 2990 C C . GLY B 1 91 ? 64.955 82.225 71.321 1.00 28.59 91 GLY B C 1
ATOM 2991 O O . GLY B 1 91 ? 63.762 81.966 71.213 1.00 32.38 91 GLY B O 1
ATOM 2992 N N . LEU B 1 92 ? 65.836 81.800 70.428 1.00 28.40 92 LEU B N 1
ATOM 2993 C CA . LEU B 1 92 ? 65.393 81.031 69.272 1.00 27.30 92 LEU B CA 1
ATOM 2994 C C . LEU B 1 92 ? 65.984 79.648 69.351 1.00 26.57 92 LEU B C 1
ATOM 2995 O O . LEU B 1 92 ? 67.049 79.479 69.929 1.00 30.00 92 LEU B O 1
ATOM 3000 N N . ILE B 1 93 ? 65.267 78.658 68.830 1.00 25.01 93 ILE B N 1
ATOM 3001 C CA . ILE B 1 93 ? 65.759 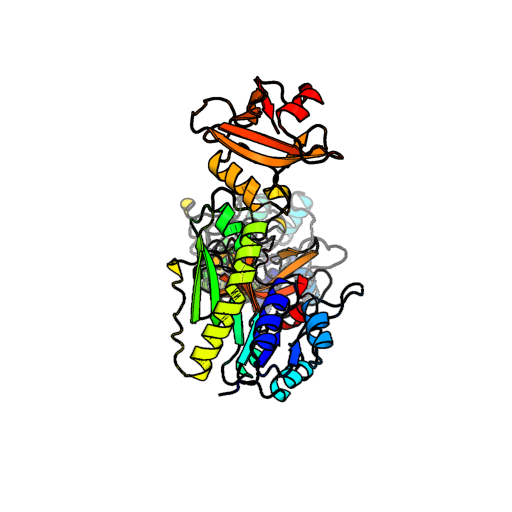77.286 68.797 1.00 25.36 93 ILE B CA 1
ATOM 3002 C C . ILE B 1 93 ? 66.655 77.217 67.570 1.00 22.60 93 ILE B C 1
ATOM 3003 O O . ILE B 1 93 ? 66.276 77.685 66.501 1.00 23.78 93 ILE B O 1
ATOM 3008 N N . LEU B 1 94 ? 67.839 76.641 67.726 1.00 21.64 94 LEU B N 1
ATOM 3009 C CA . LEU B 1 94 ? 68.778 76.524 66.631 1.00 22.31 94 LEU B CA 1
ATOM 3010 C C . LEU B 1 94 ? 68.537 75.209 65.913 1.00 23.88 94 LEU B C 1
ATOM 3011 O O . LEU B 1 94 ? 68.663 74.152 66.526 1.00 26.52 94 LEU B O 1
ATOM 3016 N N . PRO B 1 95 ? 68.095 75.252 64.635 1.00 22.84 95 PRO B N 1
ATOM 3017 C CA . PRO B 1 95 ? 67.878 73.983 63.935 1.00 23.58 95 PRO B CA 1
ATOM 3018 C C . PRO B 1 95 ? 69.211 73.225 63.836 1.00 24.81 95 PRO B C 1
ATOM 3019 O O . PRO B 1 95 ? 70.289 73.832 63.818 1.00 24.34 95 PRO B O 1
ATOM 3023 N N . LYS B 1 96 ? 69.141 71.903 63.790 1.00 24.14 96 LYS B N 1
ATOM 3024 C CA . LYS B 1 96 ? 70.337 71.094 63.711 1.00 27.02 96 LYS B CA 1
ATOM 3025 C C . LYS B 1 96 ? 71.294 71.529 62.612 1.00 27.18 96 LYS B C 1
ATOM 3026 O O . LYS B 1 96 ? 72.500 71.384 62.757 1.00 27.78 96 LYS B O 1
ATOM 3032 N N . ALA B 1 97 ? 70.755 72.057 61.523 1.00 25.21 97 ALA B N 1
ATOM 3033 C CA . ALA B 1 97 ? 71.575 72.505 60.408 1.00 27.07 97 ALA B CA 1
ATOM 3034 C C . ALA B 1 97 ? 72.495 73.634 60.829 1.00 26.32 97 ALA B C 1
ATOM 3035 O O . ALA B 1 97 ? 73.638 73.712 60.394 1.00 27.94 97 ALA B O 1
ATOM 3037 N N . VAL B 1 98 ? 71.959 74.530 61.641 1.00 24.76 98 VAL B N 1
ATOM 3038 C CA . VAL B 1 98 ? 72.708 75.663 62.136 1.00 24.17 98 VAL B CA 1
ATOM 3039 C C . VAL B 1 98 ? 73.723 75.164 63.165 1.00 24.05 98 VAL B C 1
ATOM 3040 O O . VAL B 1 98 ? 74.885 75.553 63.142 1.00 23.40 98 VAL B O 1
ATOM 3044 N N . LEU B 1 99 ? 73.278 74.263 64.028 1.00 23.28 99 LEU B N 1
ATOM 3045 C CA . LEU B 1 99 ? 74.130 73.675 65.050 1.00 26.34 99 LEU B CA 1
ATOM 3046 C C . LEU B 1 99 ? 75.422 73.126 64.477 1.00 27.31 99 LEU B C 1
ATOM 3047 O O . LEU B 1 99 ? 76.434 73.063 65.160 1.00 28.50 99 LEU B O 1
ATOM 3052 N N . GLU B 1 100 ? 75.385 72.678 63.237 1.00 30.64 100 GLU B N 1
ATOM 3053 C CA . GLU B 1 100 ? 76.589 72.130 62.638 1.00 33.52 100 GLU B CA 1
ATOM 3054 C C . GLU B 1 100 ? 77.320 73.033 61.649 1.00 30.93 100 GLU B C 1
ATOM 3055 O O . GLU B 1 100 ? 78.313 72.627 61.066 1.00 32.74 100 GLU B O 1
ATOM 3061 N N . MET B 1 101 ? 76.860 74.266 61.483 1.00 27.57 101 MET B N 1
ATOM 3062 C CA . MET B 1 101 ? 77.538 75.171 60.586 1.00 26.76 101 MET B CA 1
ATOM 3063 C C . MET B 1 101 ? 78.914 75.612 61.073 1.00 27.38 101 MET B C 1
ATOM 3064 O O . MET B 1 101 ? 79.851 75.615 60.274 1.00 30.52 101 MET B O 1
ATOM 3069 N N . PRO B 1 102 ? 79.051 76.065 62.352 1.00 25.40 102 PRO B N 1
ATOM 3070 C CA . PRO B 1 102 ? 80.388 76.476 62.806 1.00 22.83 102 PRO B CA 1
ATOM 3071 C C . PRO B 1 102 ? 81.341 75.276 62.895 1.00 25.01 102 PRO B C 1
ATOM 3072 O O . PRO B 1 102 ? 80.947 74.183 63.318 1.00 24.70 102 PRO B O 1
ATOM 3076 N N . ARG B 1 103 ? 82.598 75.490 62.521 1.00 25.09 103 ARG B N 1
ATOM 3077 C CA . ARG B 1 103 ? 83.612 74.446 62.559 1.00 25.12 103 ARG B CA 1
ATOM 3078 C C . ARG B 1 103 ? 83.550 73.689 63.889 1.00 25.19 103 ARG B C 1
ATOM 3079 O O . ARG B 1 103 ? 83.502 72.468 63.912 1.00 26.65 103 ARG B O 1
ATOM 3087 N N . LEU B 1 104 ? 83.485 74.432 64.987 1.00 22.53 104 LEU B N 1
ATOM 3088 C CA . LEU B 1 104 ? 83.451 73.873 66.334 1.00 22.39 104 LEU B CA 1
ATOM 3089 C C . LEU B 1 104 ? 82.055 73.817 66.955 1.00 22.68 104 LEU B C 1
ATOM 3090 O O . LEU B 1 104 ? 81.917 73.656 68.173 1.00 23.36 104 LEU B O 1
ATOM 3095 N N . GLY B 1 105 ? 81.033 74.014 66.134 1.00 21.15 105 GLY B N 1
ATOM 3096 C CA . GLY B 1 105 ? 79.673 73.951 66.624 1.00 21.76 105 GLY B CA 1
ATOM 3097 C C . GLY B 1 105 ? 79.249 75.157 67.422 1.00 21.20 105 GLY B C 1
ATOM 3098 O O . GLY B 1 105 ? 79.787 76.245 67.239 1.00 21.89 105 GLY B O 1
ATOM 3099 N N . CYS B 1 106 ? 78.217 74.962 68.240 1.00 20.56 106 CYS B N 1
ATOM 3100 C CA . CYS B 1 106 ? 77.644 75.999 69.077 1.00 17.26 106 CYS B CA 1
ATOM 3101 C C . CYS B 1 106 ? 77.833 75.687 70.558 1.00 17.59 106 CYS B C 1
ATOM 3102 O O . CYS B 1 106 ? 77.572 74.591 71.030 1.00 17.61 106 CYS B O 1
ATOM 3105 N N . ILE B 1 107 ? 78.247 76.701 71.287 1.00 16.49 107 ILE B N 1
ATOM 3106 C CA . ILE B 1 107 ? 78.541 76.608 72.693 1.00 18.68 107 ILE B CA 1
ATOM 3107 C C . ILE B 1 107 ? 77.506 77.462 73.415 1.00 19.46 107 ILE B C 1
ATOM 3108 O O . ILE B 1 107 ? 77.161 78.543 72.933 1.00 19.02 107 ILE B O 1
ATOM 3113 N N . ASN B 1 108 ? 77.044 77.008 74.580 1.00 16.99 108 ASN B N 1
ATOM 3114 C CA . ASN B 1 108 ? 76.042 77.748 75.343 1.00 15.43 108 ASN B CA 1
ATOM 3115 C C . ASN B 1 108 ? 76.529 77.962 76.753 1.00 14.77 108 ASN B C 1
ATOM 3116 O O . ASN B 1 108 ? 77.306 77.174 77.240 1.00 16.02 108 ASN B O 1
ATOM 3121 N N . VAL B 1 109 ? 76.147 79.057 77.386 1.00 14.01 109 VAL B N 1
ATOM 3122 C CA . VAL B 1 109 ? 76.541 79.265 78.765 1.00 14.10 109 VAL B CA 1
ATOM 3123 C C . VAL B 1 109 ? 75.266 79.030 79.541 1.00 14.78 109 VAL B C 1
ATOM 3124 O O . VAL B 1 109 ? 74.326 79.806 79.419 1.00 16.81 109 VAL B O 1
ATOM 3128 N N . HIS B 1 110 ? 75.197 77.908 80.247 1.00 14.64 110 HIS B N 1
ATOM 3129 C CA . HIS B 1 110 ? 74.025 77.561 81.025 1.00 11.93 110 HIS B CA 1
ATOM 3130 C C . HIS B 1 110 ? 74.236 77.885 82.492 1.00 12.88 110 HIS B C 1
ATOM 3131 O O . HIS B 1 110 ? 75.233 77.511 83.083 1.00 15.28 110 HIS B O 1
ATOM 3138 N N . GLY B 1 111 ? 73.264 78.567 83.082 1.00 14.23 111 GLY B N 1
ATOM 3139 C CA . GLY B 1 111 ? 73.350 78.972 84.471 1.00 11.63 111 GLY B CA 1
ATOM 3140 C C . GLY B 1 111 ? 73.139 77.951 85.566 1.00 14.69 111 GLY B C 1
ATOM 3141 O O . GLY B 1 111 ? 72.391 78.196 86.495 1.00 15.47 111 GLY B O 1
ATOM 3142 N N . SER B 1 112 ? 73.776 76.798 85.466 1.00 15.54 112 SER B N 1
ATOM 3143 C CA . SER B 1 112 ? 73.684 75.803 86.521 1.00 15.96 112 SER B CA 1
ATOM 3144 C C . SER B 1 112 ? 74.833 74.851 86.300 1.00 15.76 112 SER B C 1
ATOM 3145 O O . SER B 1 112 ? 75.531 74.906 85.281 1.00 15.99 112 SER B O 1
ATOM 3148 N N . LEU B 1 113 ? 75.075 74.011 87.292 1.00 15.93 113 LEU B N 1
ATOM 3149 C CA . LEU B 1 113 ? 76.107 73.012 87.177 1.00 16.03 113 LEU B CA 1
ATOM 3150 C C . LEU B 1 113 ? 75.393 71.809 86.607 1.00 15.63 113 LEU B C 1
ATOM 3151 O O . LEU B 1 113 ? 74.819 71.019 87.335 1.00 15.80 113 LEU B O 1
ATOM 3156 N N . LEU B 1 114 ? 75.346 71.728 85.283 1.00 15.47 114 LEU B N 1
ATOM 3157 C CA . LEU B 1 114 ? 74.700 70.613 84.626 1.00 17.06 114 LEU B CA 1
ATOM 3158 C C . LEU B 1 114 ? 75.372 69.313 85.118 1.00 19.64 114 LEU B C 1
ATOM 3159 O O . LEU B 1 114 ? 76.511 69.323 85.564 1.00 21.80 114 LEU B O 1
ATOM 3164 N N . PRO B 1 115 ? 74.684 68.184 85.052 1.00 19.23 115 PRO B N 1
ATOM 3165 C CA . PRO B 1 115 ? 73.316 67.948 84.533 1.00 17.50 115 PRO B CA 1
ATOM 3166 C C . PRO B 1 115 ? 72.169 68.422 85.425 1.00 16.28 115 PRO B C 1
ATOM 3167 O O . PRO B 1 115 ? 71.003 68.288 85.073 1.00 18.02 115 PRO B O 1
ATOM 3171 N N . ARG B 1 116 ? 72.487 69.040 86.535 1.00 15.63 116 ARG B N 1
ATOM 3172 C CA . ARG B 1 116 ? 71.477 69.543 87.407 1.00 13.68 116 ARG B CA 1
ATOM 3173 C C . ARG B 1 116 ? 70.911 70.836 86.819 1.00 16.77 116 ARG B C 1
ATOM 3174 O O . ARG B 1 116 ? 71.620 71.622 86.190 1.00 18.36 116 ARG B O 1
ATOM 3182 N N . TRP B 1 117 ? 69.603 70.981 86.925 1.00 16.33 117 TRP B N 1
ATOM 3183 C CA . TRP B 1 117 ? 68.865 72.152 86.467 1.00 14.88 117 TRP B CA 1
ATOM 3184 C C . TRP B 1 117 ? 68.857 72.500 84.993 1.00 16.09 117 TRP B C 1
ATOM 3185 O O . TRP B 1 117 ? 69.093 73.645 84.593 1.00 18.37 117 TRP B O 1
ATOM 3196 N N . ARG B 1 118 ? 68.547 71.504 84.183 1.00 14.91 118 ARG B N 1
ATOM 3197 C CA . ARG B 1 118 ? 68.383 71.706 82.771 1.00 14.12 118 ARG B CA 1
ATOM 3198 C C . ARG B 1 118 ? 67.112 72.537 82.693 1.00 16.22 118 ARG B C 1
ATOM 3199 O O . ARG B 1 118 ? 66.338 72.576 83.636 1.00 17.55 118 ARG B O 1
ATOM 3207 N N . GLY B 1 119 ? 66.937 73.317 81.649 1.00 17.20 119 GLY B N 1
ATOM 3208 C CA . GLY B 1 119 ? 65.712 74.075 81.583 1.00 18.18 119 GLY B CA 1
ATOM 3209 C C . GLY B 1 119 ? 65.769 75.560 81.824 1.00 20.82 119 GLY B C 1
ATOM 3210 O O . GLY B 1 119 ? 66.839 76.162 81.954 1.00 21.39 119 GLY B O 1
ATOM 3211 N N . ALA B 1 120 ? 64.567 76.108 81.981 1.00 22.65 120 ALA B N 1
ATOM 3212 C CA . ALA B 1 120 ? 64.302 77.532 82.128 1.00 20.81 120 ALA B CA 1
ATOM 3213 C C . ALA B 1 120 ? 64.635 78.312 83.363 1.00 18.27 120 ALA B C 1
ATOM 3214 O O . ALA B 1 120 ? 64.963 79.468 83.225 1.00 21.40 120 ALA B O 1
ATOM 3216 N N . ALA B 1 121 ? 64.519 77.747 84.553 1.00 17.78 121 ALA B N 1
ATOM 3217 C CA . ALA B 1 121 ? 64.803 78.531 85.759 1.00 17.68 121 ALA B CA 1
ATOM 3218 C C . ALA B 1 121 ? 65.895 77.907 86.629 1.00 16.30 121 ALA B C 1
ATOM 3219 O O . ALA B 1 121 ? 65.715 77.735 87.817 1.00 16.81 121 ALA B O 1
ATOM 3221 N N . PRO B 1 122 ? 67.081 77.662 86.061 1.00 16.61 122 PRO B N 1
ATOM 3222 C CA . PRO B 1 122 ? 68.129 77.047 86.864 1.00 15.90 122 PRO B CA 1
ATOM 3223 C C . PRO B 1 122 ? 68.603 77.792 88.088 1.00 17.54 122 PRO B C 1
ATOM 3224 O O . PRO B 1 122 ? 68.866 77.168 89.118 1.00 17.04 122 PRO B O 1
ATOM 3228 N N . ILE B 1 123 ? 68.651 79.120 88.021 1.00 18.99 123 ILE B N 1
ATOM 3229 C CA . ILE B 1 123 ? 69.140 79.903 89.164 1.00 19.40 123 ILE B CA 1
ATOM 3230 C C . ILE B 1 123 ? 68.193 79.867 90.339 1.00 18.52 123 ILE B C 1
ATOM 3231 O O . ILE B 1 123 ? 68.597 79.621 91.468 1.00 19.01 123 ILE B O 1
ATOM 3236 N N . GLN B 1 124 ? 66.917 80.077 90.053 1.00 18.88 124 GLN B N 1
ATOM 3237 C CA . GLN B 1 124 ? 65.883 80.093 91.072 1.00 16.74 124 GLN B CA 1
ATOM 3238 C C . GLN B 1 124 ? 65.708 78.749 91.710 1.00 15.70 124 GLN B C 1
ATOM 3239 O O . GLN B 1 124 ? 65.543 78.642 92.910 1.00 18.26 124 GLN B O 1
ATOM 3245 N N . ARG B 1 125 ? 65.705 77.715 90.886 1.00 16.47 125 ARG B N 1
ATOM 3246 C CA . ARG B 1 125 ? 65.514 76.363 91.367 1.00 16.27 125 ARG B CA 1
ATOM 3247 C C . ARG B 1 125 ? 66.659 75.803 92.194 1.00 15.86 125 ARG B C 1
ATOM 3248 O O . ARG B 1 125 ? 66.423 75.073 93.148 1.00 18.43 125 ARG B O 1
ATOM 3256 N N . SER B 1 126 ? 67.898 76.146 91.857 1.00 16.88 126 SER B N 1
ATOM 3257 C CA . SER B 1 126 ? 69.030 75.653 92.639 1.00 17.33 126 SER B CA 1
ATOM 3258 C C . SER B 1 126 ? 68.910 76.175 94.070 1.00 17.33 126 SER B C 1
ATOM 3259 O O . SER B 1 126 ? 69.135 75.445 95.018 1.00 21.15 126 SER B O 1
ATOM 3262 N N . LEU B 1 127 ? 68.511 77.434 94.211 1.00 17.88 127 LEU B N 1
ATOM 3263 C CA . LEU B 1 127 ? 68.328 78.072 95.502 1.00 18.81 127 LEU B CA 1
ATOM 3264 C C . LEU B 1 127 ? 67.094 77.487 96.183 1.00 20.21 127 LEU B C 1
ATOM 3265 O O . LEU B 1 127 ? 67.146 77.086 97.340 1.00 20.08 127 LEU B O 1
ATOM 3270 N N . TRP B 1 128 ? 65.985 77.469 95.456 1.00 19.76 128 TRP B N 1
ATOM 3271 C CA . TRP B 1 128 ? 64.720 76.935 95.934 1.00 19.40 128 TRP B CA 1
ATOM 3272 C C . TRP B 1 128 ? 64.900 75.491 96.435 1.00 19.61 128 TRP B C 1
ATOM 3273 O O . TRP B 1 128 ? 64.355 75.115 97.476 1.00 20.64 128 TRP B O 1
ATOM 3284 N N . ALA B 1 129 ? 65.675 74.693 95.704 1.00 19.64 129 ALA B N 1
ATOM 3285 C CA . ALA B 1 129 ? 65.916 73.300 96.082 1.00 19.27 129 ALA B CA 1
ATOM 3286 C C . ALA B 1 129 ? 66.858 73.145 97.274 1.00 21.29 129 ALA B C 1
ATOM 3287 O O . ALA B 1 129 ? 66.933 72.079 97.862 1.00 22.78 129 ALA B O 1
ATOM 3289 N N . GLY B 1 130 ? 67.564 74.206 97.643 1.00 21.00 130 GLY B N 1
ATOM 3290 C CA . GLY B 1 130 ? 68.476 74.111 98.764 1.00 20.66 130 GLY B CA 1
ATOM 3291 C C . GLY B 1 130 ? 69.880 73.677 98.379 1.00 22.22 130 GLY B C 1
ATOM 3292 O O . GLY B 1 130 ? 70.628 73.197 99.220 1.00 23.85 130 GLY B O 1
ATOM 3293 N N . ASP B 1 131 ? 70.246 73.822 97.111 1.00 22.89 131 ASP B N 1
ATOM 3294 C CA . ASP B 1 131 ? 71.592 73.462 96.673 1.00 20.83 131 ASP B CA 1
ATOM 3295 C C . ASP B 1 131 ? 72.580 74.337 97.422 1.00 20.59 131 ASP B C 1
ATOM 3296 O O . ASP B 1 131 ? 72.309 75.498 97.700 1.00 19.93 131 ASP B O 1
ATOM 3301 N N . ALA B 1 132 ? 73.717 73.746 97.767 1.00 22.78 132 ALA B N 1
ATOM 3302 C CA . ALA B 1 132 ? 74.786 74.428 98.482 1.00 22.46 132 ALA B CA 1
ATOM 3303 C C . ALA B 1 132 ? 75.529 75.354 97.539 1.00 20.68 132 ALA B C 1
ATOM 3304 O O . ALA B 1 132 ? 76.140 76.321 97.969 1.00 19.52 132 ALA B O 1
ATOM 3306 N N . GLU B 1 133 ? 75.478 75.050 96.248 1.00 21.08 133 GLU B N 1
ATOM 3307 C CA . GLU B 1 133 ? 76.143 75.876 95.263 1.00 23.51 133 GLU B CA 1
ATOM 3308 C C . GLU B 1 133 ? 75.600 75.625 93.893 1.00 22.00 133 GLU B C 1
ATOM 3309 O O . GLU B 1 133 ? 74.894 74.652 93.671 1.00 22.89 133 GLU B O 1
ATOM 3315 N N . THR B 1 134 ? 75.866 76.576 93.010 1.00 22.31 134 THR B N 1
ATOM 3316 C CA . THR B 1 134 ? 75.515 76.496 91.608 1.00 21.85 134 THR B CA 1
ATOM 3317 C C . THR B 1 134 ? 76.729 76.951 90.840 1.00 20.17 134 THR B C 1
ATOM 3318 O O . THR B 1 134 ? 77.839 76.881 91.350 1.00 21.74 134 THR B O 1
ATOM 3322 N N . GLY B 1 135 ? 76.520 77.405 89.611 1.00 16.28 135 GLY B N 1
ATOM 3323 C CA . GLY B 1 135 ? 77.631 77.862 88.822 1.00 16.31 135 GLY B CA 1
ATOM 3324 C C . GLY B 1 135 ? 77.154 77.895 87.418 1.00 14.42 135 GLY B C 1
ATOM 3325 O O . GLY B 1 135 ? 75.965 77.857 87.196 1.00 15.08 135 GLY B O 1
ATOM 3326 N N . VAL B 1 136 ? 78.075 77.930 86.476 1.00 14.50 136 VAL B N 1
ATOM 3327 C CA . VAL B 1 136 ? 77.719 77.970 85.082 1.00 13.99 136 VAL B CA 1
ATOM 3328 C C . VAL B 1 136 ? 78.404 76.789 84.445 1.00 15.51 136 VAL B C 1
ATOM 3329 O O . VAL B 1 136 ? 79.398 76.275 84.969 1.00 16.76 136 VAL B O 1
ATOM 3333 N N . THR B 1 137 ? 77.828 76.316 83.355 1.00 14.90 137 THR B N 1
ATOM 3334 C CA . THR B 1 137 ? 78.384 75.216 82.608 1.00 14.80 137 THR B CA 1
ATOM 3335 C C . THR B 1 137 ? 78.453 75.694 81.171 1.00 16.10 137 THR B C 1
ATOM 3336 O O . THR B 1 137 ? 77.480 76.254 80.673 1.00 17.74 137 THR B O 1
ATOM 3340 N N . ILE B 1 138 ? 79.627 75.601 80.549 1.00 16.40 138 ILE B N 1
ATOM 3341 C CA . ILE B 1 138 ? 79.776 75.975 79.156 1.00 15.27 138 ILE B CA 1
ATOM 3342 C C . ILE B 1 138 ? 79.577 74.641 78.473 1.00 17.31 138 ILE B C 1
ATOM 3343 O O . ILE B 1 138 ? 80.285 73.671 78.736 1.00 17.90 138 ILE B O 1
ATOM 3348 N N . MET B 1 139 ? 78.562 74.588 77.628 1.00 19.12 139 MET B N 1
ATOM 3349 C CA . MET B 1 139 ? 78.140 73.354 77.005 1.00 18.53 139 MET B CA 1
ATOM 3350 C C . MET B 1 139 ? 78.172 73.342 75.505 1.00 18.26 139 MET B C 1
ATOM 3351 O O . MET B 1 139 ? 78.024 74.379 74.882 1.00 19.52 139 MET B O 1
ATOM 3356 N N . GLN B 1 140 ? 78.427 72.167 74.940 1.00 19.47 140 GLN B N 1
ATOM 3357 C CA . GLN B 1 140 ? 78.405 71.973 73.492 1.00 23.02 140 GLN B CA 1
ATOM 3358 C C . GLN B 1 140 ? 76.929 71.812 73.195 1.00 21.78 140 GLN B C 1
ATOM 3359 O O . GLN B 1 140 ? 76.330 70.818 73.592 1.00 21.08 140 GLN B O 1
ATOM 3365 N N . MET B 1 141 ? 76.333 72.755 72.499 1.00 20.57 141 MET B N 1
ATOM 3366 C CA . MET B 1 141 ? 74.926 72.626 72.218 1.00 23.60 141 MET B CA 1
ATOM 3367 C C . MET B 1 141 ? 74.556 71.413 71.401 1.00 26.63 141 MET B C 1
ATOM 3368 O O . MET B 1 141 ? 75.261 71.026 70.470 1.00 27.23 141 MET B O 1
ATOM 3373 N N . ASP B 1 142 ? 73.384 70.892 71.737 1.00 28.36 142 ASP B N 1
ATOM 3374 C CA . ASP B 1 142 ? 72.764 69.701 71.170 1.00 29.96 142 ASP B CA 1
ATOM 3375 C C . ASP B 1 142 ? 71.355 70.127 70.734 1.00 28.75 142 ASP B C 1
ATOM 3376 O O . ASP B 1 142 ? 70.952 71.265 70.995 1.00 28.76 142 ASP B O 1
ATOM 3381 N N . VAL B 1 143 ? 70.583 69.224 70.127 1.00 25.90 143 VAL B N 1
ATOM 3382 C CA . VAL B 1 143 ? 69.212 69.591 69.759 1.00 25.66 143 VAL B CA 1
ATOM 3383 C C . VAL B 1 143 ? 68.294 69.445 70.959 1.00 24.28 143 VAL B C 1
ATOM 3384 O O . VAL B 1 143 ? 67.199 69.996 70.972 1.00 26.71 143 VAL B O 1
ATOM 3388 N N . GLY B 1 144 ? 68.740 68.703 71.965 1.00 23.56 144 GLY B N 1
ATOM 3389 C CA . GLY B 1 144 ? 67.932 68.520 73.157 1.00 24.15 144 GLY B CA 1
ATOM 3390 C C . GLY B 1 144 ? 68.031 69.708 74.096 1.00 23.83 144 GLY B C 1
ATOM 3391 O O . GLY B 1 144 ? 68.955 70.514 73.996 1.00 27.85 144 GLY B O 1
ATOM 3392 N N . LEU B 1 145 ? 67.101 69.808 75.033 1.00 21.68 145 LEU B N 1
ATOM 3393 C CA . LEU B 1 145 ? 67.099 70.903 75.993 1.00 20.73 145 LEU B CA 1
ATOM 3394 C C . LEU B 1 145 ? 68.194 70.728 77.033 1.00 19.34 145 LEU B C 1
ATOM 3395 O O . LEU B 1 145 ? 68.055 69.921 77.940 1.00 20.26 145 LEU B O 1
ATOM 3400 N N . ASP B 1 146 ? 69.285 71.474 76.885 1.00 17.94 146 ASP B N 1
ATOM 3401 C CA . ASP B 1 146 ? 70.413 71.441 77.831 1.00 15.65 146 ASP B CA 1
ATOM 3402 C C . ASP B 1 146 ? 71.007 70.069 78.060 1.00 15.18 146 ASP B C 1
ATOM 3403 O O . ASP B 1 146 ? 71.417 69.743 79.161 1.00 17.60 146 ASP B O 1
ATOM 3408 N N . THR B 1 147 ? 71.118 69.298 76.989 1.00 17.99 147 THR B N 1
ATOM 3409 C CA . THR B 1 147 ? 71.633 67.938 77.046 1.00 19.14 147 THR B CA 1
ATOM 3410 C C . THR B 1 147 ? 73.063 67.770 76.514 1.00 19.91 147 THR B C 1
ATOM 3411 O O . THR B 1 147 ? 73.649 66.692 76.648 1.00 20.42 147 THR B O 1
ATOM 3415 N N . GLY B 1 148 ? 73.613 68.826 75.911 1.00 20.30 148 GLY B N 1
ATOM 3416 C CA . GLY B 1 148 ? 74.950 68.757 75.348 1.00 17.81 148 GLY B CA 1
ATOM 3417 C C . GLY B 1 148 ? 76.070 68.494 76.335 1.00 18.22 148 GLY B C 1
ATOM 3418 O O . GLY B 1 148 ? 75.920 68.693 77.540 1.00 19.75 148 GLY B O 1
ATOM 3419 N N . ASP B 1 149 ? 77.196 68.020 75.813 1.00 19.88 149 ASP B N 1
ATOM 3420 C CA . ASP B 1 149 ? 78.382 67.720 76.613 1.00 20.74 149 ASP B CA 1
ATOM 3421 C C . ASP B 1 149 ? 78.876 68.957 77.295 1.00 21.25 149 ASP B C 1
ATOM 3422 O O . ASP B 1 149 ? 78.886 70.046 76.709 1.00 22.38 149 ASP B O 1
ATOM 3427 N N . MET B 1 150 ? 79.346 68.761 78.517 1.00 20.34 150 MET B N 1
ATOM 3428 C CA . MET B 1 150 ? 79.844 69.836 79.345 1.00 19.78 150 MET B CA 1
ATOM 3429 C C . MET B 1 150 ? 81.311 70.033 79.089 1.00 19.28 150 MET B C 1
ATOM 3430 O O . MET B 1 150 ? 82.087 69.094 79.178 1.00 21.38 150 MET B O 1
ATOM 3435 N N . LEU B 1 151 ? 81.668 71.242 78.683 1.00 19.51 151 LEU B N 1
ATOM 3436 C CA . LEU B 1 151 ? 83.050 71.584 78.391 1.00 20.73 151 LEU B CA 1
ATOM 3437 C C . LEU B 1 151 ? 83.767 72.193 79.582 1.00 21.00 151 LEU B C 1
ATOM 3438 O O . LEU B 1 151 ? 84.931 71.909 79.802 1.00 24.11 151 LEU B O 1
ATOM 3443 N N . TYR B 1 152 ? 83.067 73.010 80.362 1.00 20.56 152 TYR B N 1
ATOM 3444 C CA . TYR B 1 152 ? 83.682 73.687 81.483 1.00 18.53 152 TYR B CA 1
ATOM 3445 C C . TYR B 1 152 ? 82.613 74.061 82.493 1.00 18.44 152 TYR B C 1
ATOM 3446 O O . TYR B 1 152 ? 81.493 74.347 82.114 1.00 18.17 152 TYR B O 1
ATOM 3455 N N . LYS B 1 153 ? 82.959 74.031 83.773 1.00 17.47 153 LYS B N 1
ATOM 3456 C CA . LYS B 1 153 ? 82.035 74.372 84.847 1.00 20.59 153 LYS B CA 1
ATOM 3457 C C . LYS B 1 153 ? 82.768 75.147 85.914 1.00 20.93 153 LYS B C 1
ATOM 3458 O O . LYS B 1 153 ? 83.922 74.863 86.204 1.00 22.50 153 LYS B O 1
ATOM 3464 N N . LEU B 1 154 ? 82.106 76.139 86.483 1.00 19.16 154 LEU B N 1
ATOM 3465 C CA . LEU B 1 154 ? 82.682 76.941 87.541 1.00 18.98 154 LEU B CA 1
ATOM 3466 C C . LEU B 1 154 ? 81.566 76.972 88.561 1.00 20.14 154 LEU B C 1
ATOM 3467 O O . LEU B 1 154 ? 80.421 77.193 88.196 1.00 19.03 154 LEU B O 1
ATOM 3472 N N . SER B 1 155 ? 81.874 76.711 89.821 1.00 20.75 155 SER B N 1
ATOM 3473 C CA . SER B 1 155 ? 80.851 76.696 90.847 1.00 22.60 155 SER B CA 1
ATOM 3474 C C . SER B 1 155 ? 80.881 77.960 91.679 1.00 24.13 155 SER B C 1
ATOM 3475 O O . SER B 1 155 ? 81.880 78.682 91.730 1.00 25.03 155 SER B O 1
ATOM 3478 N N . CYS B 1 156 ? 79.778 78.199 92.363 1.00 24.57 156 CYS B N 1
ATOM 3479 C CA . CYS B 1 156 ? 79.603 79.372 93.185 1.00 26.65 156 CYS B CA 1
ATOM 3480 C C . CYS B 1 156 ? 78.740 78.926 94.342 1.00 25.30 156 CYS B C 1
ATOM 3481 O O . CYS B 1 156 ? 77.731 78.277 94.140 1.00 26.42 156 CYS B O 1
ATOM 3484 N N . PRO B 1 157 ? 79.168 79.187 95.570 1.00 24.54 157 PRO B N 1
ATOM 3485 C CA . PRO B 1 157 ? 78.350 78.777 96.711 1.00 24.62 157 PRO B CA 1
ATOM 3486 C C . PRO B 1 157 ? 77.099 79.642 96.799 1.00 22.63 157 PRO B C 1
ATOM 3487 O O . PRO B 1 157 ? 77.108 80.819 96.397 1.00 22.48 157 PRO B O 1
ATOM 3491 N N . ILE B 1 158 ? 76.023 79.043 97.292 1.00 21.37 158 ILE B N 1
ATOM 3492 C CA . ILE B 1 158 ? 74.773 79.750 97.490 1.00 20.08 158 ILE B CA 1
ATOM 3493 C C . ILE B 1 158 ? 74.772 80.028 98.979 1.00 22.31 158 ILE B C 1
ATOM 3494 O O . ILE B 1 158 ? 74.849 79.107 99.776 1.00 25.46 158 ILE B O 1
ATOM 3499 N N . THR B 1 159 ? 74.825 81.302 99.331 1.00 23.75 159 THR B N 1
ATOM 3500 C CA . THR B 1 159 ? 74.802 81.774 100.708 1.00 26.34 159 THR B CA 1
ATOM 3501 C C . THR B 1 159 ? 73.367 81.784 101.260 1.00 26.47 159 THR B C 1
ATOM 3502 O O . THR B 1 159 ? 72.397 81.849 100.509 1.00 27.62 159 THR B O 1
ATOM 3506 N N . ALA B 1 160 ? 73.248 81.768 102.579 1.00 25.15 160 ALA B N 1
ATOM 3507 C CA . ALA B 1 160 ? 71.957 81.800 103.243 1.00 25.43 160 ALA B CA 1
ATOM 3508 C C . ALA B 1 160 ? 71.303 83.142 103.010 1.00 26.66 160 ALA B C 1
ATOM 3509 O O . ALA B 1 160 ? 70.139 83.344 103.322 1.00 30.89 160 ALA B O 1
ATOM 3511 N N . GLU B 1 161 ? 72.078 84.088 102.514 1.00 27.63 161 GLU B N 1
ATOM 3512 C CA . GLU B 1 161 ? 71.567 85.408 102.265 1.00 29.26 161 GLU B CA 1
ATOM 3513 C C . GLU B 1 161 ? 71.326 85.597 100.780 1.00 28.23 161 GLU B C 1
ATOM 3514 O O . GLU B 1 161 ? 70.814 86.627 100.355 1.00 31.35 161 GLU B O 1
ATOM 3520 N N . ASP B 1 162 ? 71.704 84.624 99.973 1.00 24.04 162 ASP B N 1
ATOM 3521 C CA . ASP B 1 162 ? 71.505 84.789 98.549 1.00 22.84 162 ASP B CA 1
ATOM 3522 C C . ASP B 1 162 ? 70.033 84.730 98.169 1.00 21.69 162 ASP B C 1
ATOM 3523 O O . ASP B 1 162 ? 69.245 84.045 98.824 1.00 20.10 162 ASP B O 1
ATOM 3528 N N . THR B 1 163 ? 69.675 85.499 97.142 1.00 19.83 163 THR B N 1
ATOM 3529 C CA . THR B 1 163 ? 68.336 85.495 96.570 1.00 17.20 163 THR B CA 1
ATOM 3530 C C . THR B 1 163 ? 68.615 85.168 95.095 1.00 17.71 163 THR B C 1
ATOM 3531 O O . THR B 1 163 ? 69.775 85.046 94.698 1.00 18.21 163 THR B O 1
ATOM 3535 N N . SER B 1 164 ? 67.593 85.016 94.266 1.00 15.78 164 SER B N 1
ATOM 3536 C CA . SER B 1 164 ? 67.871 84.731 92.869 1.00 16.03 164 SER B CA 1
ATOM 3537 C C . SER B 1 164 ? 68.565 85.898 92.179 1.00 14.69 164 SER B C 1
ATOM 3538 O O . SER B 1 164 ? 69.318 85.711 91.243 1.00 17.54 164 SER B O 1
ATOM 3541 N N . GLY B 1 165 ? 68.315 87.104 92.656 1.00 16.59 165 GLY B N 1
ATOM 3542 C CA . GLY B 1 165 ? 68.953 88.276 92.091 1.00 14.89 165 GLY B CA 1
ATOM 3543 C C . GLY B 1 165 ? 70.444 88.329 92.396 1.00 18.08 165 GLY B C 1
ATOM 3544 O O . GLY B 1 165 ? 71.251 88.592 91.492 1.00 19.88 165 GLY B O 1
ATOM 3545 N N . THR B 1 166 ? 70.832 88.095 93.648 1.00 17.17 166 THR B N 1
ATOM 3546 C CA . THR B 1 166 ? 72.246 88.134 93.991 1.00 16.46 166 THR B CA 1
ATOM 3547 C C . THR B 1 166 ? 72.954 86.963 93.364 1.00 18.79 166 THR B C 1
ATOM 3548 O O . THR B 1 166 ? 74.117 87.069 92.987 1.00 21.29 166 THR B O 1
ATOM 3552 N N . LEU B 1 167 ? 72.252 85.846 93.229 1.00 18.17 167 LEU B N 1
ATOM 3553 C CA . LEU B 1 167 ? 72.836 84.665 92.601 1.00 19.89 167 LEU B CA 1
ATOM 3554 C C . LEU B 1 167 ? 73.058 84.946 91.102 1.00 19.55 167 LEU B C 1
ATOM 3555 O O . LEU B 1 167 ? 74.052 84.528 90.506 1.00 18.20 167 LEU B O 1
ATOM 3560 N N . TYR B 1 168 ? 72.123 85.670 90.500 1.00 19.61 168 TYR B N 1
ATOM 3561 C CA . TYR B 1 168 ? 72.224 86.012 89.099 1.00 19.05 168 TYR B CA 1
ATOM 3562 C C . TYR B 1 168 ? 73.449 86.893 88.901 1.00 19.68 168 TYR B C 1
ATOM 3563 O O . TYR B 1 168 ? 74.213 86.723 87.951 1.00 20.05 168 TYR B O 1
ATOM 3572 N N . ASP B 1 169 ? 73.617 87.861 89.786 1.00 19.86 169 ASP B N 1
ATOM 3573 C CA . ASP B 1 169 ? 74.748 88.770 89.684 1.00 22.96 169 ASP B CA 1
ATOM 3574 C C . ASP B 1 169 ? 76.084 88.045 89.733 1.00 20.79 169 ASP B C 1
ATOM 3575 O O . ASP B 1 169 ? 77.023 88.427 89.033 1.00 21.57 169 ASP B O 1
ATOM 3580 N N . LYS B 1 170 ? 76.164 87.026 90.587 1.00 19.10 170 LYS B N 1
ATOM 3581 C CA . LYS B 1 170 ? 77.362 86.202 90.741 1.00 19.30 170 LYS B CA 1
ATOM 3582 C C . LYS B 1 170 ? 77.603 85.371 89.477 1.00 20.18 170 LYS B C 1
ATOM 3583 O O . LYS B 1 170 ? 78.736 85.237 89.019 1.00 21.65 170 LYS B O 1
ATOM 3589 N N . LEU B 1 171 ? 76.548 84.797 88.914 1.00 19.76 171 LEU B N 1
ATOM 3590 C CA . LEU B 1 171 ? 76.718 83.992 87.716 1.00 18.99 171 LEU B CA 1
ATOM 3591 C C . LEU B 1 171 ? 77.022 84.851 86.492 1.00 19.34 171 LEU B C 1
ATOM 3592 O O . LEU B 1 171 ? 77.717 84.403 85.566 1.00 21.32 171 LEU B O 1
ATOM 3597 N N . ALA B 1 172 ? 76.504 86.078 86.480 1.00 20.87 172 ALA B N 1
ATOM 3598 C CA . ALA B 1 172 ? 76.739 86.995 85.370 1.00 19.80 172 ALA B CA 1
ATOM 3599 C C . ALA B 1 172 ? 78.217 87.368 85.341 1.00 22.03 172 ALA B C 1
ATOM 3600 O O . ALA B 1 172 ? 78.722 87.767 84.296 1.00 21.59 172 ALA B O 1
ATOM 3602 N N . GLU B 1 173 ? 78.894 87.213 86.484 1.00 21.18 173 GLU B N 1
ATOM 3603 C CA . GLU B 1 173 ? 80.330 87.501 86.624 1.00 23.99 173 GLU B CA 1
ATOM 3604 C C . GLU B 1 173 ? 81.130 86.302 86.213 1.00 21.38 173 GLU B C 1
ATOM 3605 O O . GLU B 1 173 ? 82.151 86.418 85.545 1.00 23.51 173 GLU B O 1
ATOM 3611 N N . LEU B 1 174 ? 80.690 85.149 86.690 1.00 19.98 174 LEU B N 1
ATOM 3612 C CA . LEU B 1 174 ? 81.360 83.894 86.424 1.00 19.30 174 LEU B CA 1
ATOM 3613 C C . LEU B 1 174 ? 81.368 83.492 84.978 1.00 19.89 174 LEU B C 1
ATOM 3614 O O . LEU B 1 174 ? 82.370 83.018 84.459 1.00 21.00 174 LEU B O 1
ATOM 3619 N N . GLY B 1 175 ? 80.214 83.604 84.343 1.00 20.60 175 GLY B N 1
ATOM 3620 C CA . GLY B 1 175 ? 80.089 83.161 82.972 1.00 19.82 175 GLY B CA 1
ATOM 3621 C C . GLY B 1 175 ? 81.103 83.607 81.953 1.00 19.05 175 GLY B C 1
ATOM 3622 O O . GLY B 1 175 ? 81.718 82.787 81.291 1.00 19.30 175 GLY B O 1
ATOM 3623 N N . PRO B 1 176 ? 81.284 84.915 81.783 1.00 20.12 176 PRO B N 1
ATOM 3624 C CA . PRO B 1 176 ? 82.236 85.430 80.804 1.00 21.41 176 PRO B CA 1
ATOM 3625 C C . PRO B 1 176 ? 83.623 84.819 80.927 1.00 22.66 176 PRO B C 1
ATOM 3626 O O . PRO B 1 176 ? 84.228 84.458 79.933 1.00 25.24 176 PRO B O 1
ATOM 3630 N N . GLN B 1 177 ? 84.094 84.668 82.156 1.00 25.42 177 GLN B N 1
ATOM 3631 C CA . GLN B 1 177 ? 85.407 84.094 82.417 1.00 27.25 177 GLN B CA 1
ATOM 3632 C C . GLN B 1 177 ? 85.461 82.706 81.822 1.00 22.40 177 GLN B C 1
ATOM 3633 O O . GLN B 1 177 ? 86.365 82.379 81.053 1.00 23.66 177 GLN B O 1
ATOM 3639 N N . GLY B 1 178 ? 84.533 81.875 82.287 1.00 19.71 178 GLY B N 1
ATOM 3640 C CA . GLY B 1 178 ? 84.439 80.498 81.849 1.00 19.28 178 GLY B CA 1
ATOM 3641 C C . GLY B 1 178 ? 84.355 80.361 80.348 1.00 19.00 178 GLY B C 1
ATOM 3642 O O . GLY B 1 178 ? 84.981 79.474 79.745 1.00 21.05 178 GLY B O 1
ATOM 3643 N N . LEU B 1 179 ? 83.570 81.240 79.741 1.00 16.81 179 LEU B N 1
ATOM 3644 C CA . LEU B 1 179 ? 83.408 81.232 78.306 1.00 17.09 179 LEU B CA 1
ATOM 3645 C C . LEU B 1 179 ? 84.751 81.508 77.635 1.00 18.14 179 LEU B C 1
ATOM 3646 O O . LEU B 1 179 ? 85.146 80.792 76.722 1.00 20.27 179 LEU B O 1
ATOM 3651 N N . ILE B 1 180 ? 85.470 82.527 78.094 1.00 20.12 180 ILE B N 1
ATOM 3652 C CA . ILE B 1 180 ? 86.748 82.858 77.470 1.00 20.41 180 ILE B CA 1
ATOM 3653 C C . ILE B 1 180 ? 87.710 81.686 77.604 1.00 18.06 180 ILE B C 1
ATOM 3654 O O . ILE B 1 180 ? 88.358 81.297 76.637 1.00 20.84 180 ILE B O 1
ATOM 3659 N N . THR B 1 181 ? 87.736 81.087 78.789 1.00 20.05 181 THR B N 1
ATOM 3660 C CA . THR B 1 181 ? 88.593 79.945 79.088 1.00 19.37 181 THR B CA 1
ATOM 3661 C C . THR B 1 181 ? 88.245 78.780 78.179 1.00 21.05 181 THR B C 1
ATOM 3662 O O . THR B 1 181 ? 89.134 78.113 77.639 1.00 21.95 181 THR B O 1
ATOM 3666 N N . THR B 1 182 ? 86.954 78.543 77.990 1.00 19.96 182 THR B N 1
ATOM 3667 C CA . THR B 1 182 ? 86.537 77.462 77.125 1.00 18.44 182 THR B CA 1
ATOM 3668 C C . THR B 1 182 ? 86.926 77.767 75.693 1.00 18.31 182 THR B C 1
ATOM 3669 O O . THR B 1 182 ? 87.393 76.891 74.986 1.00 20.75 182 THR B O 1
ATOM 3673 N N . LEU B 1 183 ? 86.801 79.019 75.274 1.00 19.88 183 LEU B N 1
ATOM 3674 C CA . LEU B 1 183 ? 87.163 79.365 73.912 1.00 20.05 183 LEU B CA 1
ATOM 3675 C C . LEU B 1 183 ? 88.649 79.115 73.732 1.00 22.14 183 LEU B C 1
ATOM 3676 O O . LEU B 1 183 ? 89.064 78.616 72.700 1.00 23.09 183 LEU B O 1
ATOM 3681 N N . LYS B 1 184 ? 89.431 79.376 74.773 1.00 24.48 184 LYS B N 1
ATOM 3682 C CA . LYS B 1 184 ? 90.880 79.145 74.743 1.00 27.90 184 LYS B CA 1
ATOM 3683 C C . LYS B 1 184 ? 91.141 77.659 74.518 1.00 26.61 184 LYS B C 1
ATOM 3684 O O . LYS B 1 184 ? 91.864 77.273 73.601 1.00 28.84 184 LYS B O 1
ATOM 3690 N N . GLN B 1 185 ? 90.545 76.818 75.348 1.00 23.70 185 GLN B N 1
ATOM 3691 C CA . GLN B 1 185 ? 90.717 75.391 75.193 1.00 23.69 185 GLN B CA 1
ATOM 3692 C C . GLN B 1 185 ? 90.293 74.920 73.799 1.00 24.53 185 GLN B C 1
ATOM 3693 O O . GLN B 1 185 ? 90.934 74.069 73.200 1.00 24.69 185 GLN B O 1
ATOM 3699 N N . LEU B 1 186 ? 89.190 75.446 73.293 1.00 25.41 186 LEU B N 1
ATOM 3700 C CA . LEU B 1 186 ? 88.714 75.046 71.978 1.00 27.23 186 LEU B CA 1
ATOM 3701 C C . LEU B 1 186 ? 89.687 75.456 70.894 1.00 29.15 186 LEU B C 1
ATOM 3702 O O . LEU B 1 186 ? 89.856 74.752 69.917 1.00 32.15 186 LEU B O 1
ATOM 3707 N N . ALA B 1 187 ? 90.299 76.618 71.049 1.00 31.41 187 ALA B N 1
ATOM 3708 C CA . ALA B 1 187 ? 91.272 77.084 70.079 1.00 32.31 187 ALA B CA 1
ATOM 3709 C C . ALA B 1 187 ? 92.469 76.140 70.126 1.00 34.78 187 ALA B C 1
ATOM 3710 O O . ALA B 1 187 ? 92.975 75.740 69.081 1.00 36.88 187 ALA B O 1
ATOM 3712 N N . ASP B 1 188 ? 92.886 75.767 71.339 1.00 35.32 188 ASP B N 1
ATOM 3713 C CA . ASP B 1 188 ? 94.046 74.896 71.549 1.00 37.07 188 ASP B CA 1
ATOM 3714 C C . ASP B 1 188 ? 93.826 73.395 71.394 1.00 38.81 188 ASP B C 1
ATOM 3715 O O . ASP B 1 188 ? 94.788 72.628 71.456 1.00 40.66 188 ASP B O 1
ATOM 3720 N N . GLY B 1 189 ? 92.580 72.958 71.245 1.00 38.86 189 GLY B N 1
ATOM 3721 C CA . GLY B 1 189 ? 92.317 71.530 71.147 1.00 38.07 189 GLY B CA 1
ATOM 3722 C C . GLY B 1 189 ? 92.433 70.870 72.516 1.00 37.64 189 GLY B C 1
ATOM 3723 O O . GLY B 1 189 ? 92.540 69.657 72.623 1.00 40.53 189 GLY B O 1
ATOM 3724 N N . THR B 1 190 ? 92.354 71.689 73.558 1.00 36.74 190 THR B N 1
ATOM 3725 C CA . THR B 1 190 ? 92.457 71.287 74.963 1.00 37.30 190 THR B CA 1
ATOM 3726 C C . THR B 1 190 ? 91.120 70.842 75.596 1.00 36.51 190 THR B C 1
ATOM 3727 O O . THR B 1 190 ? 91.116 70.220 76.649 1.00 36.86 190 THR B O 1
ATOM 3731 N N . ALA B 1 191 ? 89.996 71.264 75.020 1.00 36.32 191 ALA B N 1
ATOM 3732 C CA . ALA B 1 191 ? 88.670 70.978 75.587 1.00 35.05 191 ALA B CA 1
ATOM 3733 C C . ALA B 1 191 ? 88.426 69.525 75.944 1.00 34.52 191 ALA B C 1
ATOM 3734 O O . ALA B 1 191 ? 88.818 68.627 75.204 1.00 35.44 191 ALA B O 1
ATOM 3736 N N . LYS B 1 192 ? 87.782 69.295 77.076 1.00 33.38 192 LYS B N 1
ATOM 3737 C CA . LYS B 1 192 ? 87.493 67.931 77.492 1.00 35.50 192 LYS B CA 1
ATOM 3738 C C . LYS B 1 192 ? 86.002 67.752 77.741 1.00 34.11 192 LYS B C 1
ATOM 3739 O O . LYS B 1 192 ? 85.566 67.728 78.890 1.00 33.18 192 LYS B O 1
ATOM 3745 N N . PRO B 1 193 ? 85.201 67.619 76.665 1.00 32.54 193 PRO B N 1
ATOM 3746 C CA . PRO B 1 193 ? 83.753 67.443 76.790 1.00 33.01 193 PRO B CA 1
ATOM 3747 C C . PRO B 1 193 ? 83.385 66.238 77.632 1.00 33.60 193 PRO B C 1
ATOM 3748 O O . PRO B 1 193 ? 83.881 65.143 77.415 1.00 35.96 193 PRO B O 1
ATOM 3752 N N . GLU B 1 194 ? 82.520 66.455 78.607 1.00 31.15 194 GLU B N 1
ATOM 3753 C CA . GLU B 1 194 ? 82.076 65.390 79.457 1.00 28.53 194 GLU B CA 1
ATOM 3754 C C . GLU B 1 194 ? 80.606 65.192 79.156 1.00 27.72 194 GLU B C 1
ATOM 3755 O O . GLU B 1 194 ? 79.869 66.157 79.061 1.00 28.05 194 GLU B O 1
ATOM 3761 N N . VAL B 1 195 ? 80.190 63.950 78.944 1.00 26.83 195 VAL B N 1
ATOM 3762 C CA . VAL B 1 195 ? 78.788 63.643 78.683 1.00 26.71 195 VAL B CA 1
ATOM 3763 C C . VAL B 1 195 ? 77.999 63.689 79.993 1.00 24.72 195 VAL B C 1
ATOM 3764 O O . VAL B 1 195 ? 78.454 63.214 81.028 1.00 26.03 195 VAL B O 1
ATOM 3768 N N . GLN B 1 196 ? 76.824 64.296 79.950 1.00 24.69 196 GLN B N 1
ATOM 3769 C CA . GLN B 1 196 ? 75.992 64.434 81.131 1.00 23.94 196 GLN B CA 1
ATOM 3770 C C . GLN B 1 196 ? 75.506 63.089 81.646 1.00 25.67 196 GLN B C 1
ATOM 3771 O O . GLN B 1 196 ? 75.075 62.232 80.869 1.00 24.85 196 GLN B O 1
ATOM 3777 N N . ASP B 1 197 ? 75.587 62.912 82.964 1.00 25.85 197 ASP B N 1
ATOM 3778 C CA . ASP B 1 197 ? 75.126 61.697 83.607 1.00 26.19 197 ASP B CA 1
ATOM 3779 C C . ASP B 1 197 ? 73.614 61.877 83.755 1.00 28.03 197 ASP B C 1
ATOM 3780 O O . ASP B 1 197 ? 73.147 62.748 84.503 1.00 26.90 197 ASP B O 1
ATOM 3785 N N . GLU B 1 198 ? 72.851 61.088 83.006 1.00 27.78 198 GLU B N 1
ATOM 3786 C CA . GLU B 1 198 ? 71.398 61.188 83.041 1.00 29.97 198 GLU B CA 1
ATOM 3787 C C . GLU B 1 198 ? 70.806 60.951 84.408 1.00 29.76 198 GLU B C 1
ATOM 3788 O O . GLU B 1 198 ? 69.728 61.447 84.716 1.00 31.63 198 GLU B O 1
ATOM 3794 N N . THR B 1 199 ? 71.512 60.199 85.235 1.00 28.94 199 THR B N 1
ATOM 3795 C CA . THR B 1 199 ? 71.008 59.909 86.555 1.00 30.94 199 THR B CA 1
ATOM 3796 C C . THR B 1 199 ? 70.998 61.149 87.414 1.00 30.61 199 THR B C 1
ATOM 3797 O O . THR B 1 199 ? 70.229 61.233 88.369 1.00 34.07 199 THR B O 1
ATOM 3801 N N . LEU B 1 200 ? 71.852 62.110 87.072 1.00 29.37 200 LEU B N 1
ATOM 3802 C CA . LEU B 1 200 ? 71.965 63.351 87.831 1.00 26.27 200 LEU B CA 1
ATOM 3803 C C . LEU B 1 200 ? 71.078 64.474 87.338 1.00 24.83 200 LEU B C 1
ATOM 3804 O O . LEU B 1 200 ? 70.988 65.516 87.978 1.00 24.89 200 LEU B O 1
ATOM 3809 N N . VAL B 1 201 ? 70.412 64.251 86.214 1.00 22.85 201 VAL B N 1
ATOM 3810 C CA . VAL B 1 201 ? 69.566 65.257 85.617 1.00 20.56 201 VAL B CA 1
ATOM 3811 C C . VAL B 1 201 ? 68.426 65.730 86.500 1.00 22.40 201 VAL B C 1
ATOM 3812 O O . VAL B 1 201 ? 67.834 64.966 87.249 1.00 25.74 201 VAL B O 1
ATOM 3816 N N . THR B 1 202 ? 68.149 67.021 86.401 1.00 21.89 202 THR B N 1
ATOM 3817 C CA . THR B 1 202 ? 67.110 67.681 87.144 1.00 19.58 202 THR B CA 1
ATOM 3818 C C . THR B 1 202 ? 66.617 68.798 86.204 1.00 19.76 202 THR B C 1
ATOM 3819 O O . THR B 1 202 ? 67.399 69.285 85.389 1.00 21.78 202 THR B O 1
ATOM 3823 N N . TYR B 1 203 ? 65.321 69.118 86.224 1.00 17.58 203 TYR B N 1
ATOM 3824 C CA . TYR B 1 203 ? 64.767 70.159 85.363 1.00 15.46 203 TYR B CA 1
ATOM 3825 C C . TYR B 1 203 ? 64.266 71.296 86.201 1.00 15.64 203 TYR B C 1
ATOM 3826 O O . TYR B 1 203 ? 63.617 71.083 87.208 1.00 17.03 203 TYR B O 1
ATOM 3835 N N . ALA B 1 204 ? 64.574 72.509 85.761 1.00 17.00 204 ALA B N 1
ATOM 3836 C CA . ALA B 1 204 ? 64.214 73.723 86.462 1.00 16.54 204 ALA B CA 1
ATOM 3837 C C . ALA B 1 204 ? 62.967 74.344 85.849 1.00 18.19 204 ALA B C 1
ATOM 3838 O O . ALA B 1 204 ? 63.024 75.097 84.876 1.00 18.46 204 ALA B O 1
ATOM 3840 N N . GLU B 1 205 ? 61.837 74.013 86.448 1.00 18.82 205 GLU B N 1
ATOM 3841 C CA . GLU B 1 205 ? 60.546 74.484 85.996 1.00 20.80 205 GLU B CA 1
ATOM 3842 C C . GLU B 1 205 ? 60.394 75.953 86.272 1.00 20.03 205 GLU B C 1
ATOM 3843 O O . GLU B 1 205 ? 60.818 76.439 87.318 1.00 18.91 205 GLU B O 1
ATOM 3849 N N . LYS B 1 206 ? 59.781 76.658 85.331 1.00 21.30 206 LYS B N 1
ATOM 3850 C CA . LYS B 1 206 ? 59.549 78.084 85.476 1.00 24.11 206 LYS B CA 1
ATOM 3851 C C . LYS B 1 206 ? 58.749 78.352 86.736 1.00 24.19 206 LYS B C 1
ATOM 3852 O O . LYS B 1 206 ? 58.016 77.470 87.210 1.00 24.22 206 LYS B O 1
ATOM 3858 N N . LEU B 1 207 ? 58.936 79.544 87.301 1.00 23.62 207 LEU B N 1
ATOM 3859 C CA . LEU B 1 207 ? 58.231 79.945 88.515 1.00 24.31 207 LEU B CA 1
ATOM 3860 C C . LEU B 1 207 ? 56.886 80.513 88.122 1.00 24.87 207 LEU B C 1
ATOM 3861 O O . LEU B 1 207 ? 56.657 80.845 86.956 1.00 23.49 207 LEU B O 1
ATOM 3866 N N . SER B 1 208 ? 56.013 80.678 89.103 1.00 24.95 208 SER B N 1
ATOM 3867 C CA . SER B 1 208 ? 54.712 81.251 88.824 1.00 26.73 208 SER B CA 1
ATOM 3868 C C . SER B 1 208 ? 54.235 81.960 90.066 1.00 26.19 208 SER B C 1
ATOM 3869 O O . SER B 1 208 ? 54.722 81.677 91.153 1.00 26.25 208 SER B O 1
ATOM 3872 N N . LYS B 1 209 ? 53.318 82.907 89.906 1.00 26.57 209 LYS B N 1
ATOM 3873 C CA . LYS B 1 209 ? 52.778 83.636 91.049 1.00 26.94 209 LYS B CA 1
ATOM 3874 C C . LYS B 1 209 ? 52.012 82.729 92.001 1.00 24.02 209 LYS B C 1
ATOM 3875 O O . LYS B 1 209 ? 52.029 82.932 93.214 1.00 23.50 209 LYS B O 1
ATOM 3881 N N . GLU B 1 210 ? 51.314 81.737 91.466 1.00 23.70 210 GLU B N 1
ATOM 3882 C CA . GLU B 1 210 ? 50.571 80.850 92.347 1.00 24.47 210 GLU B CA 1
ATOM 3883 C C . GLU B 1 210 ? 51.495 80.013 93.207 1.00 23.24 210 GLU B C 1
ATOM 3884 O O . GLU B 1 210 ? 51.261 79.871 94.396 1.00 25.91 210 GLU B O 1
ATOM 3890 N N . GLU B 1 211 ? 52.574 79.508 92.614 1.00 21.74 211 GLU B N 1
ATOM 3891 C CA . GLU B 1 211 ? 53.541 78.695 93.343 1.00 19.69 211 GLU B CA 1
ATOM 3892 C C . GLU B 1 211 ? 54.211 79.523 94.418 1.00 18.46 211 GLU B C 1
ATOM 3893 O O . GLU B 1 211 ? 54.613 78.999 95.452 1.00 21.04 211 GLU B O 1
ATOM 3899 N N . ALA B 1 212 ? 54.331 80.820 94.145 1.00 19.22 212 ALA B N 1
ATOM 3900 C CA . ALA B 1 212 ? 54.932 81.791 95.051 1.00 19.29 212 ALA B CA 1
ATOM 3901 C C . ALA B 1 212 ? 54.022 82.059 96.247 1.00 20.33 212 ALA B C 1
ATOM 3902 O O . ALA B 1 212 ? 54.481 82.499 97.290 1.00 22.08 212 ALA B O 1
ATOM 3904 N N . ARG B 1 213 ? 52.721 81.835 96.081 1.00 22.54 213 ARG B N 1
ATOM 3905 C CA . ARG B 1 213 ? 51.778 82.009 97.179 1.00 22.39 213 ARG B CA 1
ATOM 3906 C C . ARG B 1 213 ? 52.220 81.023 98.260 1.00 23.37 213 ARG B C 1
ATOM 3907 O O . ARG B 1 213 ? 52.315 79.825 98.016 1.00 24.74 213 ARG B O 1
ATOM 3915 N N . ILE B 1 214 ? 52.551 81.534 99.434 1.00 25.43 214 ILE B N 1
ATOM 3916 C CA . ILE B 1 214 ? 53.013 80.691 100.516 1.00 26.49 214 ILE B CA 1
ATOM 3917 C C . ILE B 1 214 ? 52.069 79.537 100.845 1.00 29.32 214 ILE B C 1
ATOM 3918 O O . ILE B 1 214 ? 50.860 79.701 100.935 1.00 30.46 214 ILE B O 1
ATOM 3923 N N . ASP B 1 215 ? 52.644 78.347 100.949 1.00 29.71 215 ASP B N 1
ATOM 3924 C CA . ASP B 1 215 ? 51.906 77.141 101.263 1.00 28.38 215 ASP B CA 1
ATOM 3925 C C . ASP B 1 215 ? 52.438 76.764 102.625 1.00 27.90 215 ASP B C 1
ATOM 3926 O O . ASP B 1 215 ? 53.539 76.246 102.743 1.00 28.24 215 ASP B O 1
ATOM 3931 N N . TRP B 1 216 ? 51.655 77.023 103.656 1.00 27.85 216 TRP B N 1
ATOM 3932 C CA . TRP B 1 216 ? 52.096 76.734 105.008 1.00 29.53 216 TRP B CA 1
ATOM 3933 C C . TRP B 1 216 ? 52.341 75.278 105.335 1.00 29.07 216 TRP B C 1
ATOM 3934 O O . TRP B 1 216 ? 52.964 74.987 106.342 1.00 30.95 216 TRP B O 1
ATOM 3945 N N . SER B 1 217 ? 51.875 74.365 104.493 1.00 30.99 217 SER B N 1
ATOM 3946 C CA . SER B 1 217 ? 52.075 72.940 104.747 1.00 33.16 217 SER B CA 1
ATOM 3947 C C . SER B 1 217 ? 53.508 72.484 104.433 1.00 34.08 217 SER B C 1
ATOM 3948 O O . SER B 1 217 ? 53.891 71.342 104.719 1.00 36.06 217 SER B O 1
ATOM 3951 N N . LEU B 1 218 ? 54.290 73.380 103.835 1.00 32.77 218 LEU B N 1
ATOM 3952 C CA . LEU B 1 218 ? 55.674 73.093 103.501 1.00 29.28 218 LEU B CA 1
ATOM 3953 C C . LEU B 1 218 ? 56.505 73.341 104.748 1.00 29.55 218 LEU B C 1
ATOM 3954 O O . LEU B 1 218 ? 56.068 74.035 105.666 1.00 30.50 218 LEU B O 1
ATOM 3959 N N . SER B 1 219 ? 57.700 72.774 104.803 1.00 30.19 219 SER B N 1
ATOM 3960 C CA . SER B 1 219 ? 58.560 72.994 105.951 1.00 30.64 219 SER B CA 1
ATOM 3961 C C . SER B 1 219 ? 58.931 74.484 105.954 1.00 30.98 219 SER B C 1
ATOM 3962 O O . SER B 1 219 ? 58.854 75.154 104.911 1.00 31.57 219 SER B O 1
ATOM 3965 N N . ALA B 1 220 ? 59.332 75.002 107.114 1.00 29.51 220 ALA B N 1
ATOM 3966 C CA . ALA B 1 220 ? 59.717 76.406 107.231 1.00 29.91 220 ALA B CA 1
ATOM 3967 C C . ALA B 1 220 ? 60.998 76.681 106.445 1.00 30.79 220 ALA B C 1
ATOM 3968 O O . ALA B 1 220 ? 61.177 77.766 105.885 1.00 31.74 220 ALA B O 1
ATOM 3970 N N . ALA B 1 221 ? 61.875 75.680 106.388 1.00 29.51 221 ALA B N 1
ATOM 3971 C CA . ALA B 1 221 ? 63.141 75.786 105.672 1.00 26.98 221 ALA B CA 1
ATOM 3972 C C . ALA B 1 221 ? 62.874 76.011 104.198 1.00 26.03 221 ALA B C 1
ATOM 3973 O O . ALA B 1 221 ? 63.428 76.929 103.591 1.00 27.23 221 ALA B O 1
ATOM 3975 N N . GLN B 1 222 ? 62.028 75.152 103.632 1.00 24.26 222 GLN B N 1
ATOM 3976 C CA . GLN B 1 222 ? 61.660 75.237 102.233 1.00 23.08 222 GLN B CA 1
ATOM 3977 C C . GLN B 1 222 ? 60.993 76.571 101.954 1.00 23.22 222 GLN B C 1
ATOM 3978 O O . GLN B 1 222 ? 61.276 77.216 100.948 1.00 23.16 222 GLN B O 1
ATOM 3984 N N . LEU B 1 223 ? 60.115 76.989 102.856 1.00 23.22 223 LEU B N 1
ATOM 3985 C CA . LEU B 1 223 ? 59.417 78.250 102.697 1.00 22.08 223 LEU B CA 1
ATOM 3986 C C . LEU B 1 223 ? 60.410 79.403 102.743 1.00 22.02 223 LEU B C 1
ATOM 3987 O O . LEU B 1 223 ? 60.280 80.381 102.005 1.00 21.63 223 LEU B O 1
ATOM 3992 N N . GLU B 1 224 ? 61.425 79.272 103.582 1.00 20.55 224 GLU B N 1
ATOM 3993 C CA . GLU B 1 224 ? 62.424 80.309 103.691 1.00 19.78 224 GLU B CA 1
ATOM 3994 C C . GLU B 1 224 ? 63.205 80.343 102.376 1.00 19.68 224 GLU B C 1
ATOM 3995 O O . GLU B 1 224 ? 63.550 81.408 101.882 1.00 19.91 224 GLU B O 1
ATOM 4001 N N . ARG B 1 225 ? 63.466 79.178 101.803 1.00 19.40 225 ARG B N 1
ATOM 4002 C CA . ARG B 1 225 ? 64.175 79.098 100.535 1.00 18.75 225 ARG B CA 1
ATOM 4003 C C . ARG B 1 225 ? 63.347 79.684 99.408 1.00 20.29 225 ARG B C 1
ATOM 4004 O O . ARG B 1 225 ? 63.894 80.188 98.431 1.00 21.68 225 ARG B O 1
ATOM 4012 N N . CYS B 1 226 ? 62.028 79.562 99.513 1.00 18.38 226 CYS B N 1
ATOM 4013 C CA . CYS B 1 226 ? 61.127 80.110 98.513 1.00 18.11 226 CYS B CA 1
ATOM 4014 C C . CYS B 1 226 ? 61.192 81.622 98.574 1.00 17.45 226 CYS B C 1
ATOM 4015 O O . CYS B 1 226 ? 61.288 82.290 97.545 1.00 18.09 226 CYS B O 1
ATOM 4018 N N . ILE B 1 227 ? 61.188 82.161 99.787 1.00 16.86 227 ILE B N 1
ATOM 4019 C CA . ILE B 1 227 ? 61.223 83.605 99.991 1.00 17.59 227 ILE B CA 1
ATOM 4020 C C . ILE B 1 227 ? 62.418 84.248 99.312 1.00 17.62 227 ILE B C 1
ATOM 4021 O O . ILE B 1 227 ? 62.316 85.344 98.735 1.00 19.26 227 ILE B O 1
ATOM 4026 N N . ARG B 1 228 ? 63.531 83.523 99.310 1.00 17.10 228 ARG B N 1
ATOM 4027 C CA . ARG B 1 228 ? 64.746 83.997 98.681 1.00 15.53 228 ARG B CA 1
ATOM 4028 C C . ARG B 1 228 ? 64.777 83.625 97.214 1.00 15.41 228 ARG B C 1
ATOM 4029 O O . ARG B 1 228 ? 65.095 84.457 96.374 1.00 18.42 228 ARG B O 1
ATOM 4037 N N . ALA B 1 229 ? 64.409 82.398 96.888 1.00 15.79 229 ALA B N 1
ATOM 4038 C CA . ALA B 1 229 ? 64.422 81.964 95.492 1.00 16.01 229 ALA B CA 1
ATOM 4039 C C . ALA B 1 229 ? 63.464 82.760 94.612 1.00 17.53 229 ALA B C 1
ATOM 4040 O O . ALA B 1 229 ? 63.740 82.982 93.438 1.00 16.52 229 ALA B O 1
ATOM 4042 N N . PHE B 1 230 ? 62.357 83.217 95.193 1.00 17.28 230 PHE B N 1
ATOM 4043 C CA . PHE B 1 230 ? 61.353 83.960 94.451 1.00 16.72 230 PHE B CA 1
ATOM 4044 C C . PHE B 1 230 ? 61.553 85.454 94.499 1.00 18.12 230 PHE B C 1
ATOM 4045 O O . PHE B 1 230 ? 60.690 86.213 94.086 1.00 19.08 230 PHE B O 1
ATOM 4053 N N . ASN B 1 231 ? 62.710 85.878 94.981 1.00 17.65 231 ASN B N 1
ATOM 4054 C CA . ASN B 1 231 ? 63.037 87.284 95.033 1.00 16.41 231 ASN B CA 1
ATOM 4055 C C . ASN B 1 231 ? 64.022 87.405 93.881 1.00 19.08 231 ASN B C 1
ATOM 4056 O O . ASN B 1 231 ? 65.012 86.687 93.849 1.00 22.36 231 ASN B O 1
ATOM 4061 N N . PRO B 1 232 ? 63.853 88.389 92.992 1.00 19.74 232 PRO B N 1
ATOM 4062 C CA . PRO B 1 232 ? 62.872 89.469 92.873 1.00 22.39 232 PRO B CA 1
ATOM 4063 C C . PRO B 1 232 ? 61.482 89.185 92.258 1.00 24.01 232 PRO B C 1
ATOM 4064 O O . PRO B 1 232 ? 60.613 90.056 92.332 1.00 25.59 232 PRO B O 1
ATOM 4068 N N . TRP B 1 233 ? 61.279 88.011 91.644 1.00 25.38 233 TRP B N 1
ATOM 4069 C CA . TRP B 1 233 ? 59.993 87.654 91.008 1.00 26.98 233 TRP B CA 1
ATOM 4070 C C . TRP B 1 233 ? 59.706 86.163 91.196 1.00 25.92 233 TRP B C 1
ATOM 4071 O O . TRP B 1 233 ? 60.582 85.333 90.962 1.00 25.55 233 TRP B O 1
ATOM 4082 N N . PRO B 1 234 ? 58.438 85.794 91.478 1.00 26.28 234 PRO B N 1
ATOM 4083 C CA . PRO B 1 234 ? 57.266 86.655 91.653 1.00 24.93 234 PRO B CA 1
ATOM 4084 C C . PRO B 1 234 ? 57.217 87.316 92.995 1.00 24.78 234 PRO B C 1
ATOM 4085 O O . PRO B 1 234 ? 56.405 88.208 93.195 1.00 24.63 234 PRO B O 1
ATOM 4089 N N . MET B 1 235 ? 58.003 86.777 93.931 1.00 24.89 235 MET B N 1
ATOM 4090 C CA . MET B 1 235 ? 58.103 87.237 95.312 1.00 23.47 235 MET B CA 1
ATOM 4091 C C . MET B 1 235 ? 57.105 86.387 96.101 1.00 24.31 235 MET B C 1
ATOM 4092 O O . MET B 1 235 ? 55.958 86.277 95.686 1.00 26.95 235 MET B O 1
ATOM 4097 N N . SER B 1 236 ? 57.546 85.682 97.139 1.00 21.29 236 SER B N 1
ATOM 4098 C CA . SER B 1 236 ? 56.620 84.888 97.956 1.00 20.96 236 SER B CA 1
ATOM 4099 C C . SER B 1 236 ? 55.576 85.829 98.512 1.00 18.54 236 SER B C 1
ATOM 4100 O O . SER B 1 236 ? 55.887 86.958 98.858 1.00 21.81 236 SER B O 1
ATOM 4103 N N . TRP B 1 237 ? 54.356 85.360 98.689 1.00 18.34 237 TRP B N 1
ATOM 4104 C CA . TRP B 1 237 ? 53.332 86.253 99.170 1.00 17.21 237 TRP B CA 1
ATOM 4105 C C . TRP B 1 237 ? 52.209 85.501 99.802 1.00 18.14 237 TRP B C 1
ATOM 4106 O O . TRP B 1 237 ? 52.077 84.302 99.611 1.00 18.88 237 TRP B O 1
ATOM 4117 N N . LEU B 1 238 ? 51.455 86.202 100.633 1.00 20.82 238 LEU B N 1
ATOM 4118 C CA . LEU B 1 238 ? 50.272 85.653 101.275 1.00 22.85 238 LEU B CA 1
ATOM 4119 C C . LEU B 1 238 ? 49.200 86.720 101.011 1.00 23.60 238 LEU B C 1
ATOM 4120 O O . LEU B 1 238 ? 49.509 87.882 100.786 1.00 24.40 238 LEU B O 1
ATOM 4125 N N . GLU B 1 239 ? 47.944 86.308 100.961 1.00 26.03 239 GLU B N 1
ATOM 4126 C CA . GLU B 1 239 ? 46.852 87.232 100.691 1.00 25.91 239 GLU B CA 1
ATOM 4127 C C . GLU B 1 239 ? 46.075 87.505 101.955 1.00 26.92 239 GLU B C 1
ATOM 4128 O O . GLU B 1 239 ? 45.738 86.575 102.708 1.00 28.85 239 GLU B O 1
ATOM 4134 N N . ILE B 1 240 ? 45.861 88.786 102.216 1.00 27.74 240 ILE B N 1
ATOM 4135 C CA . ILE B 1 240 ? 45.086 89.228 103.362 1.00 28.35 240 ILE B CA 1
ATOM 4136 C C . ILE B 1 240 ? 44.137 90.266 102.773 1.00 28.69 240 ILE B C 1
ATOM 4137 O O . ILE B 1 240 ? 44.534 91.065 101.906 1.00 26.95 240 ILE B O 1
ATOM 4142 N N . GLU B 1 241 ? 42.863 90.158 103.140 1.00 30.67 241 GLU B N 1
ATOM 4143 C CA . GLU B 1 241 ? 41.837 91.080 102.656 1.00 31.43 241 GLU B CA 1
ATOM 4144 C C . GLU B 1 241 ? 41.853 91.229 101.137 1.00 31.28 241 GLU B C 1
ATOM 4145 O O . GLU B 1 241 ? 41.825 92.342 100.599 1.00 30.81 241 GLU B O 1
ATOM 4151 N N . GLY B 1 242 ? 41.969 90.101 100.453 1.00 28.30 242 GLY B N 1
ATOM 4152 C CA . GLY B 1 242 ? 41.946 90.114 99.005 1.00 27.87 242 GLY B CA 1
ATOM 4153 C C . GLY B 1 242 ? 43.150 90.713 98.317 1.00 27.50 242 GLY B C 1
ATOM 4154 O O . GLY B 1 242 ? 43.172 90.822 97.084 1.00 27.17 242 GLY B O 1
ATOM 4155 N N . GLN B 1 243 ? 44.149 91.099 99.106 1.00 29.87 243 GLN B N 1
ATOM 4156 C CA . GLN B 1 243 ? 45.377 91.676 98.564 1.00 31.31 243 GLN B CA 1
ATOM 4157 C C . GLN B 1 243 ? 46.625 90.954 99.065 1.00 29.00 243 GLN B C 1
ATOM 4158 O O . GLN B 1 243 ? 46.677 90.430 100.182 1.00 29.49 243 GLN B O 1
ATOM 4164 N N . PRO B 1 244 ? 47.626 90.861 98.204 1.00 27.37 244 PRO B N 1
ATOM 4165 C CA . PRO B 1 244 ? 48.868 90.198 98.554 1.00 27.35 244 PRO B CA 1
ATOM 4166 C C . PRO B 1 244 ? 49.742 91.000 99.494 1.00 24.20 244 PRO B C 1
ATOM 4167 O O . PRO B 1 244 ? 49.663 92.217 99.556 1.00 24.84 244 PRO B O 1
ATOM 4171 N N . VAL B 1 245 ? 50.509 90.272 100.282 1.00 23.12 245 VAL B N 1
ATOM 4172 C CA . VAL B 1 245 ? 51.487 90.828 101.193 1.00 23.47 245 VAL B CA 1
ATOM 4173 C C . VAL B 1 245 ? 52.723 90.013 100.764 1.00 22.34 245 VAL B C 1
ATOM 4174 O O . VAL B 1 245 ? 52.737 88.786 100.907 1.00 21.64 245 VAL B O 1
ATOM 4178 N N . LYS B 1 246 ? 53.682 90.673 100.121 1.00 20.34 246 LYS B N 1
ATOM 4179 C CA . LYS B 1 246 ? 54.891 90.010 99.660 1.00 19.94 246 LYS B CA 1
ATOM 4180 C C . LYS B 1 246 ? 55.827 89.828 100.822 1.00 20.34 246 LYS B C 1
ATOM 4181 O O . LYS B 1 246 ? 55.943 90.713 101.659 1.00 21.44 246 LYS B O 1
ATOM 4187 N N . VAL B 1 247 ? 56.448 88.661 100.921 1.00 21.73 247 VAL B N 1
ATOM 4188 C CA . VAL B 1 247 ? 57.378 88.401 102.013 1.00 22.12 247 VAL B CA 1
ATOM 4189 C C . VAL B 1 247 ? 58.774 88.565 101.481 1.00 22.15 247 VAL B C 1
ATOM 4190 O O . VAL B 1 247 ? 59.159 87.950 100.479 1.00 21.50 247 VAL B O 1
ATOM 4194 N N . TRP B 1 248 ? 59.517 89.433 102.140 1.00 21.07 248 TRP B N 1
ATOM 4195 C CA . TRP B 1 248 ? 60.871 89.720 101.747 1.00 22.87 248 TRP B CA 1
ATOM 4196 C C . TRP B 1 248 ? 61.919 88.974 102.524 1.00 24.16 248 TRP B C 1
ATOM 4197 O O . TRP B 1 248 ? 62.966 88.664 101.980 1.00 23.29 248 TRP B O 1
ATOM 4208 N N . LYS B 1 249 ? 61.645 88.728 103.804 1.00 28.53 249 LYS B N 1
ATOM 4209 C CA . LYS B 1 249 ? 62.582 88.041 104.696 1.00 30.73 249 LYS B CA 1
ATOM 4210 C C . LYS B 1 249 ? 61.885 87.288 105.825 1.00 29.46 249 LYS B C 1
ATOM 4211 O O . LYS B 1 249 ? 60.905 87.772 106.391 1.00 29.39 249 LYS B O 1
ATOM 4217 N N . ALA B 1 250 ? 62.401 86.103 106.134 1.00 28.68 250 ALA B N 1
ATOM 4218 C CA . ALA B 1 250 ? 61.867 85.251 107.187 1.00 29.88 250 ALA B CA 1
ATOM 4219 C C . ALA B 1 250 ? 63.025 84.422 107.716 1.00 33.14 250 ALA B C 1
ATOM 4220 O O . ALA B 1 250 ? 64.084 84.367 107.096 1.00 35.63 250 ALA B O 1
ATOM 4222 N N . SER B 1 251 ? 62.855 83.829 108.889 1.00 35.79 251 SER B N 1
ATOM 4223 C CA . SER B 1 251 ? 63.880 82.973 109.467 1.00 35.22 251 SER B CA 1
ATOM 4224 C C . SER B 1 251 ? 63.146 81.733 109.893 1.00 35.36 251 SER B C 1
ATOM 4225 O O . SER B 1 251 ? 61.927 81.744 110.025 1.00 34.66 251 SER B O 1
ATOM 4228 N N . VAL B 1 252 ? 63.859 80.629 109.987 1.00 38.35 252 VAL B N 1
ATOM 4229 C CA . VAL B 1 252 ? 63.226 79.391 110.383 1.00 42.11 252 VAL B CA 1
ATOM 4230 C C . VAL B 1 252 ? 63.553 79.131 111.841 1.00 46.14 252 VAL B C 1
ATOM 4231 O O . VAL B 1 252 ? 64.673 79.375 112.297 1.00 45.54 252 VAL B O 1
ATOM 4235 N N . ILE B 1 253 ? 62.543 78.718 112.586 1.00 49.96 253 ILE B N 1
ATOM 4236 C CA . ILE B 1 253 ? 62.716 78.397 113.985 1.00 53.91 253 ILE B CA 1
ATOM 4237 C C . ILE B 1 253 ? 62.454 76.910 113.981 1.00 58.55 253 ILE B C 1
ATOM 4238 O O . ILE B 1 253 ? 61.348 76.478 113.670 1.00 56.94 253 ILE B O 1
ATOM 4243 N N . ASP B 1 254 ? 63.505 76.128 114.210 1.00 66.47 254 ASP B N 1
ATOM 4244 C CA . ASP B 1 254 ? 63.373 74.677 114.197 1.00 74.77 254 ASP B CA 1
ATOM 4245 C C . ASP B 1 254 ? 62.488 74.092 115.283 1.00 77.43 254 ASP B C 1
ATOM 4246 O O . ASP B 1 254 ? 62.021 72.961 115.156 1.00 78.63 254 ASP B O 1
ATOM 4251 N N . THR B 1 255 ? 62.277 74.850 116.354 1.00 80.67 255 THR B N 1
ATOM 4252 C CA . THR B 1 255 ? 61.411 74.412 117.437 1.00 84.12 255 THR B CA 1
ATOM 4253 C C . THR B 1 255 ? 60.139 73.972 116.716 1.00 85.99 255 THR B C 1
ATOM 4254 O O . THR B 1 255 ? 59.740 74.618 115.744 1.00 86.18 255 THR B O 1
ATOM 4258 N N . ALA B 1 256 ? 59.599 72.814 117.066 1.00 88.93 256 ALA B N 1
ATOM 4259 C CA . ALA B 1 256 ? 58.386 72.399 116.365 1.00 91.68 256 ALA B CA 1
ATOM 4260 C C . ALA B 1 256 ? 57.073 72.700 117.076 1.00 92.83 256 ALA B C 1
ATOM 4261 O O . ALA B 1 256 ? 57.056 73.090 118.251 1.00 93.02 256 ALA B O 1
ATOM 4263 N N . THR B 1 257 ? 55.978 72.526 116.345 1.00 93.86 257 THR B N 1
ATOM 4264 C CA . THR B 1 257 ? 54.649 72.807 116.866 1.00 95.10 257 THR B CA 1
ATOM 4265 C C . THR B 1 257 ? 53.562 71.901 116.301 1.00 95.13 257 THR B C 1
ATOM 4266 O O . THR B 1 257 ? 53.634 71.449 115.152 1.00 94.96 257 THR B O 1
ATOM 4270 N N . ASN B 1 258 ? 52.583 71.604 117.153 1.00 95.03 258 ASN B N 1
ATOM 4271 C CA . ASN B 1 258 ? 51.422 70.799 116.781 1.00 93.75 258 ASN B CA 1
ATOM 4272 C C . ASN B 1 258 ? 50.472 71.750 116.073 1.00 90.64 258 ASN B C 1
ATOM 4273 O O . ASN B 1 258 ? 49.525 71.351 115.389 1.00 91.10 258 ASN B O 1
ATOM 4278 N N . ALA B 1 259 ? 50.736 73.039 116.297 1.00 85.97 259 ALA B N 1
ATOM 4279 C CA . ALA B 1 259 ? 49.980 74.134 115.726 1.00 80.89 259 ALA B CA 1
ATOM 4280 C C . ALA B 1 259 ? 49.777 73.959 114.239 1.00 77.95 259 ALA B C 1
ATOM 4281 O O . ALA B 1 259 ? 50.723 73.687 113.494 1.00 78.52 259 ALA B O 1
ATOM 4283 N N . ALA B 1 260 ? 48.526 74.102 113.826 1.00 74.01 260 ALA B N 1
ATOM 4284 C CA . ALA B 1 260 ? 48.153 73.966 112.431 1.00 69.41 260 ALA B CA 1
ATOM 4285 C C . ALA B 1 260 ? 48.930 74.930 111.538 1.00 65.64 260 ALA B C 1
ATOM 4286 O O . ALA B 1 260 ? 49.256 76.049 111.944 1.00 64.84 260 ALA B O 1
ATOM 4288 N N . PRO B 1 261 ? 49.292 74.477 110.330 1.00 61.94 261 PRO B N 1
ATOM 4289 C CA . PRO B 1 261 ? 50.033 75.305 109.378 1.00 57.54 261 PRO B CA 1
ATOM 4290 C C . PRO B 1 261 ? 49.202 76.545 109.062 1.00 53.33 261 PRO B C 1
ATOM 4291 O O . PRO B 1 261 ? 48.074 76.452 108.573 1.00 51.23 261 PRO B O 1
ATOM 4295 N N . GLY B 1 262 ? 49.763 77.703 109.359 1.00 50.33 262 GLY B N 1
ATOM 4296 C CA . GLY B 1 262 ? 49.053 78.939 109.119 1.00 47.79 262 GLY B CA 1
ATOM 4297 C C . GLY B 1 262 ? 48.766 79.603 110.445 1.00 47.54 262 GLY B C 1
ATOM 4298 O O . GLY B 1 262 ? 48.475 80.791 110.497 1.00 49.40 262 GLY B O 1
ATOM 4299 N N . THR B 1 263 ? 48.872 78.840 111.525 1.00 46.53 263 THR B N 1
ATOM 4300 C CA . THR B 1 263 ? 48.618 79.346 112.865 1.00 45.66 263 THR B CA 1
ATOM 4301 C C . THR B 1 263 ? 49.661 80.355 113.297 1.00 44.49 263 THR B C 1
ATOM 4302 O O . THR B 1 263 ? 50.847 80.046 113.347 1.00 45.60 263 THR B O 1
ATOM 4306 N N . ILE B 1 264 ? 49.224 81.553 113.640 1.00 43.46 264 ILE B N 1
ATOM 4307 C CA . ILE B 1 264 ? 50.152 82.570 114.082 1.00 44.83 264 ILE B CA 1
ATOM 4308 C C . ILE B 1 264 ? 50.443 82.229 115.527 1.00 48.06 264 ILE B C 1
ATOM 4309 O O . ILE B 1 264 ? 49.540 82.225 116.355 1.00 50.26 264 ILE B O 1
ATOM 4314 N N . LEU B 1 265 ? 51.676 81.846 115.812 1.00 49.30 265 LEU B N 1
ATOM 4315 C CA . LEU B 1 265 ? 52.062 81.488 117.162 1.00 51.98 265 LEU B CA 1
ATOM 4316 C C . LEU B 1 265 ? 52.402 82.733 117.962 1.00 55.04 265 LEU B C 1
ATOM 4317 O O . LEU B 1 265 ? 52.103 82.815 119.152 1.00 57.12 265 LEU B O 1
ATOM 4322 N N . GLU B 1 266 ? 53.011 83.704 117.294 1.00 57.97 266 GLU B N 1
ATOM 4323 C CA . GLU B 1 266 ? 53.417 84.954 117.910 1.00 61.08 266 GLU B CA 1
ATOM 4324 C C . GLU B 1 266 ? 53.468 86.025 116.839 1.00 61.27 266 GLU B C 1
ATOM 4325 O O . GLU B 1 266 ? 53.526 85.723 115.650 1.00 62.07 266 GLU B O 1
ATOM 4331 N N . ALA B 1 267 ? 53.454 87.276 117.275 1.00 61.17 267 ALA B N 1
ATOM 4332 C CA . ALA B 1 267 ? 53.514 88.431 116.387 1.00 60.99 267 ALA B CA 1
ATOM 4333 C C . ALA B 1 267 ? 54.034 89.584 117.240 1.00 61.26 267 ALA B C 1
ATOM 4334 O O . ALA B 1 267 ? 53.303 90.136 118.063 1.00 61.31 267 ALA B O 1
ATOM 4336 N N . ASN B 1 268 ? 55.323 89.883 117.101 1.00 62.41 268 ASN B N 1
ATOM 4337 C CA . ASN B 1 268 ? 55.955 90.962 117.855 1.00 62.08 268 ASN B CA 1
ATOM 4338 C C . ASN B 1 268 ? 57.193 91.501 117.153 1.00 61.72 268 ASN B C 1
ATOM 4339 O O . ASN B 1 268 ? 57.427 91.215 115.981 1.00 59.86 268 ASN B O 1
ATOM 4344 N N . LYS B 1 269 ? 57.951 92.314 117.878 1.00 63.40 269 LYS B N 1
ATOM 4345 C CA . LYS B 1 269 ? 59.176 92.944 117.397 1.00 64.51 269 LYS B CA 1
ATOM 4346 C C . LYS B 1 269 ? 60.094 91.923 116.738 1.00 63.44 269 LYS B C 1
ATOM 4347 O O . LYS B 1 269 ? 60.705 92.203 115.712 1.00 64.18 269 LYS B O 1
ATOM 4353 N N . GLN B 1 270 ? 60.156 90.733 117.328 1.00 62.76 270 GLN B N 1
ATOM 4354 C CA . GLN B 1 270 ? 60.986 89.631 116.839 1.00 61.79 270 GLN B CA 1
ATOM 4355 C C . GLN B 1 270 ? 60.429 88.918 115.607 1.00 58.54 270 GLN B C 1
ATOM 4356 O O . GLN B 1 270 ? 61.019 87.947 115.137 1.00 59.50 270 GLN B O 1
ATOM 4362 N N . GLY B 1 271 ? 59.290 89.380 115.103 1.00 54.85 271 GLY B N 1
ATOM 4363 C CA . GLY B 1 271 ? 58.711 88.771 113.926 1.00 47.96 271 GLY B CA 1
ATOM 4364 C C . GLY B 1 271 ? 57.420 88.061 114.219 1.00 44.97 271 GLY B C 1
ATOM 4365 O O . GLY B 1 271 ? 57.047 87.864 115.375 1.00 46.52 271 GLY B O 1
ATOM 4366 N N . ILE B 1 272 ? 56.738 87.673 113.153 1.00 41.30 272 ILE B N 1
ATOM 4367 C CA . ILE B 1 272 ? 55.470 86.977 113.249 1.00 38.23 272 ILE B CA 1
ATOM 4368 C C . ILE B 1 272 ? 55.762 85.498 113.035 1.00 39.78 272 ILE B C 1
ATOM 4369 O O . ILE B 1 272 ? 56.207 85.100 111.957 1.00 39.99 272 ILE B O 1
ATOM 4374 N N . GLN B 1 273 ? 55.547 84.688 114.068 1.00 40.91 273 GLN B N 1
ATOM 4375 C CA . GLN B 1 273 ? 55.813 83.254 113.975 1.00 41.90 273 GLN B CA 1
ATOM 4376 C C . GLN B 1 273 ? 54.617 82.523 113.457 1.00 39.43 273 GLN B C 1
ATOM 4377 O O . GLN B 1 273 ? 53.545 82.614 114.023 1.00 42.26 273 GLN B O 1
ATOM 4383 N N . VAL B 1 274 ? 54.797 81.792 112.376 1.00 37.55 274 VAL B N 1
ATOM 4384 C CA . VAL B 1 274 ? 53.694 81.068 111.791 1.00 35.82 274 VAL B CA 1
ATOM 4385 C C . VAL B 1 274 ? 54.101 79.618 111.692 1.00 36.18 274 VAL B C 1
ATOM 4386 O O . VAL B 1 274 ? 55.226 79.301 111.315 1.00 36.66 274 VAL B O 1
ATOM 4390 N N . ALA B 1 275 ? 53.200 78.744 112.114 1.00 37.18 275 ALA B N 1
ATOM 4391 C CA . ALA B 1 275 ? 53.423 77.311 112.071 1.00 37.39 275 ALA B CA 1
ATOM 4392 C C . ALA B 1 275 ? 53.417 76.878 110.624 1.00 38.48 275 ALA B C 1
ATOM 4393 O O . ALA B 1 275 ? 52.602 77.359 109.823 1.00 38.93 275 ALA B O 1
ATOM 4395 N N . THR B 1 276 ? 54.341 75.996 110.275 1.00 39.75 276 THR B N 1
ATOM 4396 C CA . THR B 1 276 ? 54.386 75.479 108.919 1.00 41.38 276 THR B CA 1
ATOM 4397 C C . THR B 1 276 ? 54.211 73.977 109.068 1.00 42.87 276 THR B C 1
ATOM 4398 O O . THR B 1 276 ? 53.943 73.485 110.164 1.00 44.46 276 THR B O 1
ATOM 4402 N N . GLY B 1 277 ? 54.378 73.250 107.972 1.00 44.28 277 GLY B N 1
ATOM 4403 C CA . GLY B 1 277 ? 54.256 71.806 108.013 1.00 44.78 277 GLY B CA 1
ATOM 4404 C C . GLY B 1 277 ? 55.457 71.171 108.696 1.00 45.00 277 GLY B C 1
ATOM 4405 O O . GLY B 1 277 ? 55.522 69.948 108.815 1.00 45.96 277 GLY B O 1
ATOM 4406 N N . ASP B 1 278 ? 56.416 71.997 109.117 1.00 44.24 278 ASP B N 1
ATOM 4407 C CA . ASP B 1 278 ? 57.613 71.524 109.793 1.00 43.30 278 ASP B CA 1
ATOM 4408 C C . ASP B 1 278 ? 58.428 72.717 110.223 1.00 41.67 278 ASP B C 1
ATOM 4409 O O . ASP B 1 278 ? 59.182 73.276 109.423 1.00 42.53 278 ASP B O 1
ATOM 4414 N N . GLY B 1 279 ? 58.313 73.070 111.499 1.00 39.35 279 GLY B N 1
ATOM 4415 C CA . GLY B 1 279 ? 59.052 74.194 112.033 1.00 36.79 279 GLY B CA 1
ATOM 4416 C C . GLY B 1 279 ? 58.218 75.455 112.002 1.00 35.58 279 GLY B C 1
ATOM 4417 O O . GLY B 1 279 ? 57.108 75.458 111.463 1.00 35.13 279 GLY B O 1
ATOM 4418 N N . ILE B 1 280 ? 58.772 76.527 112.561 1.00 35.50 280 ILE B N 1
ATOM 4419 C CA . ILE B 1 280 ? 58.119 77.828 112.636 1.00 35.90 280 ILE B CA 1
ATOM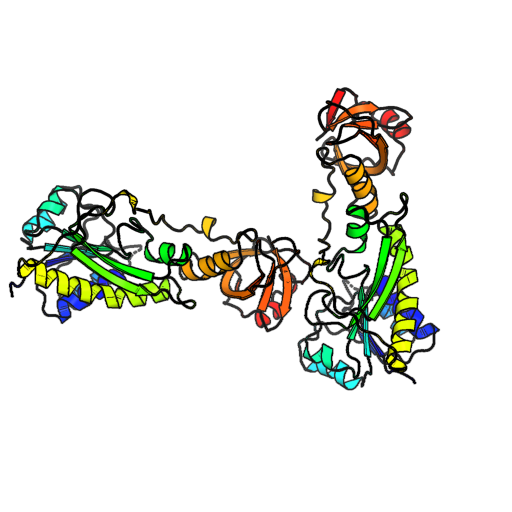 4420 C C . ILE B 1 280 ? 58.815 78.781 111.682 1.00 36.41 280 ILE B C 1
ATOM 4421 O O . ILE B 1 280 ? 60.044 78.827 111.639 1.00 37.97 280 ILE B O 1
ATOM 4426 N N . LEU B 1 281 ? 58.035 79.510 110.891 1.00 34.81 281 LEU B N 1
ATOM 4427 C CA . LEU B 1 281 ? 58.596 80.483 109.974 1.00 33.08 281 LEU B CA 1
ATOM 4428 C C . LEU B 1 281 ? 58.402 81.827 110.631 1.00 33.36 281 LEU B C 1
ATOM 4429 O O . LEU B 1 281 ? 57.290 82.225 110.957 1.00 36.11 281 LEU B O 1
ATOM 4434 N N . ASN B 1 282 ? 59.493 82.534 110.809 1.00 31.44 282 ASN B N 1
ATOM 4435 C CA . ASN B 1 282 ? 59.455 83.808 111.457 1.00 31.99 282 ASN B CA 1
ATOM 4436 C C . ASN B 1 282 ? 59.494 84.886 110.391 1.00 32.59 282 ASN B C 1
ATOM 4437 O O . ASN B 1 282 ? 60.552 85.160 109.832 1.00 33.36 282 ASN B O 1
ATOM 4442 N N . LEU B 1 283 ? 58.328 85.442 110.059 1.00 33.81 283 LEU B N 1
ATOM 4443 C CA . LEU B 1 283 ? 58.220 86.506 109.048 1.00 33.64 283 LEU B CA 1
ATOM 4444 C C . LEU B 1 283 ? 58.853 87.782 109.595 1.00 33.37 283 LEU B C 1
ATOM 4445 O O . LEU B 1 283 ? 58.386 88.359 110.585 1.00 33.65 283 LEU B O 1
ATOM 4450 N N . LEU B 1 284 ? 59.917 88.220 108.934 1.00 31.16 284 LEU B N 1
ATOM 4451 C CA . LEU B 1 284 ? 60.655 89.392 109.359 1.00 28.31 284 LEU B CA 1
ATOM 4452 C C . LEU B 1 284 ? 60.417 90.646 108.559 1.00 27.83 284 LEU B C 1
ATOM 4453 O O . LEU B 1 284 ? 60.417 91.730 109.118 1.00 30.88 284 LEU B O 1
ATOM 4458 N N . SER B 1 285 ? 60.265 90.534 107.250 1.00 27.03 285 SER B N 1
ATOM 4459 C CA . SER B 1 285 ? 60.039 91.723 106.442 1.00 25.47 285 SER B CA 1
ATOM 4460 C C . SER B 1 285 ? 58.889 91.430 105.497 1.00 26.14 285 SER B C 1
ATOM 4461 O O . SER B 1 285 ? 58.901 90.436 104.772 1.00 26.76 285 SER B O 1
ATOM 4464 N N . LEU B 1 286 ? 57.873 92.279 105.548 1.00 28.01 286 LEU B N 1
ATOM 4465 C CA . LEU B 1 286 ? 56.685 92.114 104.730 1.00 28.31 286 LEU B CA 1
ATOM 4466 C C . LEU B 1 286 ? 56.333 93.402 104.015 1.00 28.43 286 LEU B C 1
ATOM 4467 O O . LEU B 1 286 ? 56.598 94.494 104.505 1.00 29.81 286 LEU B O 1
ATOM 4472 N N . GLN B 1 287 ? 55.687 93.272 102.870 1.00 26.82 287 GLN B N 1
ATOM 4473 C CA . GLN B 1 287 ? 55.311 94.431 102.109 1.00 25.53 287 GLN B CA 1
ATOM 4474 C C . GLN B 1 287 ? 53.836 94.394 101.737 1.00 27.87 287 GLN B C 1
ATOM 4475 O O . GLN B 1 287 ? 53.422 93.635 100.858 1.00 24.91 287 GLN B O 1
ATOM 4481 N N . PRO B 1 288 ? 53.013 95.179 102.445 1.00 30.51 288 PRO B N 1
ATOM 4482 C CA . PRO B 1 288 ? 51.571 95.254 102.198 1.00 30.58 288 PRO B CA 1
ATOM 4483 C C . PRO B 1 288 ? 51.342 95.995 100.879 1.00 30.32 288 PRO B C 1
ATOM 4484 O O . PRO B 1 288 ? 52.218 96.729 100.406 1.00 29.38 288 PRO B O 1
ATOM 4488 N N . ALA B 1 289 ? 50.174 95.810 100.281 1.00 31.05 289 ALA B N 1
ATOM 4489 C CA . ALA B 1 289 ? 49.879 96.485 99.030 1.00 30.16 289 ALA B CA 1
ATOM 4490 C C . ALA B 1 289 ? 50.075 97.985 99.213 1.00 32.11 289 ALA B C 1
ATOM 4491 O O . ALA B 1 289 ? 49.668 98.550 100.232 1.00 32.17 289 ALA B O 1
ATOM 4493 N N . GLY B 1 290 ? 50.760 98.611 98.265 1.00 33.55 290 GLY B N 1
ATOM 4494 C CA . GLY B 1 290 ? 50.963 100.046 98.324 1.00 35.96 290 GLY B CA 1
ATOM 4495 C C . GLY B 1 290 ? 52.033 100.589 99.243 1.00 38.54 290 GLY B C 1
ATOM 4496 O O . GLY B 1 290 ? 52.321 101.782 99.186 1.00 39.53 290 GLY B O 1
ATOM 4497 N N . LYS B 1 291 ? 52.612 99.748 100.095 1.00 40.16 291 LYS B N 1
ATOM 4498 C CA . LYS B 1 291 ? 53.663 100.187 101.012 1.00 40.49 291 LYS B CA 1
ATOM 4499 C C . LYS B 1 291 ? 54.968 99.595 100.533 1.00 41.16 291 LYS B C 1
ATOM 4500 O O . LYS B 1 291 ? 54.996 98.799 99.590 1.00 41.16 291 LYS B O 1
ATOM 4506 N N . LYS B 1 292 ? 56.066 99.992 101.157 1.00 41.77 292 LYS B N 1
ATOM 4507 C CA . LYS B 1 292 ? 57.344 99.410 100.779 1.00 40.15 292 LYS B CA 1
ATOM 4508 C C . LYS B 1 292 ? 57.543 98.251 101.751 1.00 36.76 292 LYS B C 1
ATOM 4509 O O . LYS B 1 292 ? 56.699 98.042 102.629 1.00 34.75 292 LYS B O 1
ATOM 4515 N N . ALA B 1 293 ? 58.563 97.426 101.523 1.00 35.03 293 ALA B N 1
ATOM 4516 C CA . ALA B 1 293 ? 58.842 96.307 102.427 1.00 35.80 293 ALA B CA 1
ATOM 4517 C C . ALA B 1 293 ? 59.055 96.930 103.810 1.00 37.28 293 ALA B C 1
ATOM 4518 O O . ALA B 1 293 ? 59.684 97.977 103.922 1.00 39.70 293 ALA B O 1
ATOM 4520 N N . MET B 1 294 ? 58.513 96.330 104.856 1.00 38.45 294 MET B N 1
ATOM 4521 C CA . MET B 1 294 ? 58.664 96.906 106.178 1.00 39.04 294 MET B CA 1
ATOM 4522 C C . MET B 1 294 ? 58.794 95.817 107.210 1.00 38.18 294 MET B C 1
ATOM 4523 O O . MET B 1 294 ? 58.349 94.686 107.008 1.00 36.00 294 MET B O 1
ATOM 4528 N N . SER B 1 295 ? 59.427 96.160 108.319 1.00 37.19 295 SER B N 1
ATOM 4529 C CA . SER B 1 295 ? 59.637 95.200 109.378 1.00 39.23 295 SER B CA 1
ATOM 4530 C C . SER B 1 295 ? 58.338 94.652 109.957 1.00 38.36 295 SER B C 1
ATOM 4531 O O . SER B 1 295 ? 57.278 95.248 109.782 1.00 38.18 295 SER B O 1
ATOM 4534 N N . ALA B 1 296 ? 58.440 93.512 110.640 1.00 38.06 296 ALA B N 1
ATOM 4535 C CA . ALA B 1 296 ? 57.304 92.883 111.296 1.00 40.80 296 ALA B CA 1
ATOM 4536 C C . ALA B 1 296 ? 56.816 93.859 112.345 1.00 43.50 296 ALA B C 1
ATOM 4537 O O . ALA B 1 296 ? 55.617 94.061 112.519 1.00 44.21 296 ALA B O 1
ATOM 4539 N N . GLN B 1 297 ? 57.767 94.462 113.047 1.00 46.22 297 GLN B N 1
ATOM 4540 C CA . GLN B 1 297 ? 57.455 95.438 114.073 1.00 49.44 297 GLN B CA 1
ATOM 4541 C C . GLN B 1 297 ? 56.599 96.550 113.477 1.00 48.93 297 GLN B C 1
ATOM 4542 O O . GLN B 1 297 ? 55.492 96.813 113.936 1.00 47.66 297 GLN B O 1
ATOM 4548 N N . ASP B 1 298 ? 57.112 97.179 112.429 1.00 49.21 298 ASP B N 1
ATOM 4549 C CA . ASP B 1 298 ? 56.403 98.256 111.765 1.00 50.77 298 ASP B CA 1
ATOM 4550 C C . ASP B 1 298 ? 55.032 97.844 111.273 1.00 51.69 298 ASP B C 1
ATOM 4551 O O . ASP B 1 298 ? 54.051 98.538 111.540 1.00 52.05 298 ASP B O 1
ATOM 4556 N N . LEU B 1 299 ? 54.960 96.718 110.563 1.00 53.17 299 LEU B N 1
ATOM 4557 C CA . LEU B 1 299 ? 53.693 96.241 110.017 1.00 53.92 299 LEU B CA 1
ATOM 4558 C C . LEU B 1 299 ? 52.635 95.992 111.081 1.00 54.64 299 LEU B C 1
ATOM 4559 O O . LEU B 1 299 ? 51.492 96.405 110.915 1.00 53.31 299 LEU B O 1
ATOM 4564 N N . LEU B 1 300 ? 53.010 95.327 112.170 1.00 57.17 300 LEU B N 1
ATOM 4565 C CA . LEU B 1 300 ? 52.067 95.043 113.251 1.00 60.63 300 LEU B CA 1
ATOM 4566 C C . LEU B 1 300 ? 51.538 96.339 113.869 1.00 64.14 300 LEU B C 1
ATOM 4567 O O . LEU B 1 300 ? 50.431 96.377 114.417 1.00 64.07 300 LEU B O 1
ATOM 4572 N N . ASN B 1 301 ? 52.349 97.391 113.804 1.00 68.22 301 ASN B N 1
ATOM 4573 C CA . ASN B 1 301 ? 51.949 98.692 114.322 1.00 72.11 301 ASN B CA 1
ATOM 4574 C C . ASN B 1 301 ? 50.856 99.253 113.441 1.00 73.02 301 ASN B C 1
ATOM 4575 O O . ASN B 1 301 ? 49.890 99.816 113.940 1.00 74.11 301 ASN B O 1
ATOM 4580 N N . SER B 1 302 ? 51.020 99.093 112.130 1.00 73.81 302 SER B N 1
ATOM 4581 C CA . SER B 1 302 ? 50.038 99.564 111.164 1.00 74.53 302 SER B CA 1
ATOM 4582 C C . SER B 1 302 ? 48.762 98.722 111.252 1.00 75.72 302 SER B C 1
ATOM 4583 O O . SER B 1 302 ? 47.664 99.260 111.399 1.00 76.43 302 SER B O 1
ATOM 4586 N N . ARG B 1 303 ? 48.909 97.402 111.213 1.00 77.57 303 ARG B N 1
ATOM 4587 C CA . ARG B 1 303 ? 47.758 96.511 111.276 1.00 79.50 303 ARG B CA 1
ATOM 4588 C C . ARG B 1 303 ? 48.050 95.174 111.936 1.00 80.73 303 ARG B C 1
ATOM 4589 O O . ARG B 1 303 ? 48.260 94.161 111.267 1.00 80.75 303 ARG B O 1
ATOM 4597 N N . ARG B 1 304 ? 48.054 95.172 113.261 1.00 82.83 304 ARG B N 1
ATOM 4598 C CA . ARG B 1 304 ? 48.291 93.939 113.995 1.00 84.85 304 ARG B CA 1
ATOM 4599 C C . ARG B 1 304 ? 47.118 93.004 113.745 1.00 82.54 304 ARG B C 1
ATOM 4600 O O . ARG B 1 304 ? 47.288 91.784 113.700 1.00 83.07 304 ARG B O 1
ATOM 4608 N N . GLU B 1 305 ? 45.942 93.594 113.528 1.00 79.44 305 GLU B N 1
ATOM 4609 C CA . GLU B 1 305 ? 44.711 92.838 113.289 1.00 76.02 305 GLU B CA 1
ATOM 4610 C C . GLU B 1 305 ? 44.859 91.726 112.249 1.00 71.60 305 GLU B C 1
ATOM 4611 O O . GLU B 1 305 ? 44.130 90.736 112.292 1.00 71.37 305 GLU B O 1
ATOM 4617 N N . TRP B 1 306 ? 45.807 91.888 111.330 1.00 66.16 306 TRP B N 1
ATOM 4618 C CA . TRP B 1 306 ? 46.053 90.889 110.297 1.00 61.11 306 TRP B CA 1
ATOM 4619 C C . TRP B 1 306 ? 46.727 89.656 110.863 1.00 60.68 306 TRP B C 1
ATOM 4620 O O . TRP B 1 306 ? 46.378 88.525 110.520 1.00 61.74 306 TRP B O 1
ATOM 4631 N N . PHE B 1 307 ? 47.683 89.877 111.753 1.00 60.29 307 PHE B N 1
ATOM 4632 C CA . PHE B 1 307 ? 48.433 88.774 112.330 1.00 59.83 307 PHE B CA 1
ATOM 4633 C C . PHE B 1 307 ? 48.195 88.602 113.827 1.00 59.75 307 PHE B C 1
ATOM 4634 O O . PHE B 1 307 ? 49.105 88.731 114.644 1.00 59.48 307 PHE B O 1
ATOM 4642 N N . VAL B 1 308 ? 46.953 88.343 114.195 1.00 60.89 308 VAL B N 1
ATOM 4643 C CA . VAL B 1 308 ? 46.663 88.130 115.598 1.00 63.08 308 VAL B CA 1
ATOM 4644 C C . VAL B 1 308 ? 46.960 86.658 115.888 1.00 63.83 308 VAL B C 1
ATOM 4645 O O . VAL B 1 308 ? 46.505 85.767 115.161 1.00 64.46 308 VAL B O 1
ATOM 4649 N N . PRO B 1 309 ? 47.824 86.391 116.883 1.00 64.30 309 PRO B N 1
ATOM 4650 C CA . PRO B 1 309 ? 48.198 85.025 117.268 1.00 64.64 309 PRO B CA 1
ATOM 4651 C C . PRO B 1 309 ? 46.973 84.147 117.477 1.00 65.84 309 PRO B C 1
ATOM 4652 O O . PRO B 1 309 ? 45.873 84.647 117.697 1.00 68.13 309 PRO B O 1
ATOM 4656 N N . GLY B 1 310 ? 47.159 82.838 117.419 1.00 66.46 310 GLY B N 1
ATOM 4657 C CA . GLY B 1 310 ? 46.028 81.948 117.560 1.00 68.44 310 GLY B CA 1
ATOM 4658 C C . GLY B 1 310 ? 45.231 81.861 116.263 1.00 69.54 310 GLY B C 1
ATOM 4659 O O . GLY B 1 310 ? 44.383 80.977 116.113 1.00 70.65 310 GLY B O 1
ATOM 4660 N N . ASN B 1 311 ? 45.495 82.758 115.319 1.00 70.21 311 ASN B N 1
ATOM 4661 C CA . ASN B 1 311 ? 44.784 82.732 114.050 1.00 71.99 311 ASN B CA 1
ATOM 4662 C C . ASN B 1 311 ? 45.476 81.929 112.965 1.00 72.01 311 ASN B C 1
ATOM 4663 O O . ASN B 1 311 ? 46.707 81.882 112.901 1.00 72.48 311 ASN B O 1
ATOM 4668 N N . ARG B 1 312 ? 44.671 81.287 112.124 1.00 71.27 312 ARG B N 1
ATOM 4669 C CA . ARG B 1 312 ? 45.164 80.456 111.033 1.00 70.24 312 ARG B CA 1
ATOM 4670 C C . ARG B 1 312 ? 45.143 81.261 109.765 1.00 67.14 312 ARG B C 1
ATOM 4671 O O . ARG B 1 312 ? 44.191 81.989 109.515 1.00 67.41 312 ARG B O 1
ATOM 4679 N N . LEU B 1 313 ? 46.180 81.132 108.962 1.00 63.77 313 LEU B N 1
ATOM 4680 C CA . LEU B 1 313 ? 46.254 81.907 107.745 1.00 61.00 313 LEU B CA 1
ATOM 4681 C C . LEU B 1 313 ? 45.979 81.100 106.492 1.00 61.55 313 LEU B C 1
ATOM 4682 O O . LEU B 1 313 ? 46.368 79.930 106.432 1.00 61.11 313 LEU B O 1
ATOM 4687 N N . VAL B 1 314 ? 45.401 81.781 105.505 1.00 64.23 314 VAL B N 1
ATOM 4688 C CA . VAL B 1 314 ? 45.093 81.249 104.149 1.00 65.28 314 VAL B CA 1
ATOM 4689 C C . VAL B 1 314 ? 44.170 80.043 104.184 1.00 66.22 314 VAL B C 1
ATOM 4690 O O . VAL B 1 314 ? 43.133 79.982 103.496 1.00 67.86 314 VAL B O 1
#

Radius of gyration: 34.03 Å; Cα contacts (8 Å, |Δi|>4): 1442; chains: 2; bounding box: 92×79×71 Å

CATH classification: 3.40.50.170 (+1 more: 3.10.25.10)

B-factor: mean 31.29, std 15.69, range [9.16, 114.02]

Solvent-accessible surface area: 27458 Å² total; per-residue (Å²): 124,78,84,10,98,1,0,0,0,0,22,50,89,22,0,4,100,0,0,38,24,0,37,92,56,65,47,66,10,17,0,0,0,0,58,44,48,187,131,149,123,45,14,56,0,23,71,16,0,95,125,100,68,31,64,39,45,50,12,120,42,2,197,57,149,136,24,18,88,46,2,35,108,29,130,9,19,0,0,0,7,0,45,18,56,29,155,16,35,131,45,0,18,140,65,4,126,43,12,2,0,17,6,13,7,0,39,1,11,92,20,4,11,60,1,13,5,28,12,0,2,74,38,40,25,83,80,2,0,0,0,0,3,48,45,82,80,40,108,26,44,0,46,7,7,67,81,41,61,18,82,24,53,77,142,5,26,2,23,54,0,80,97,60,0,17,132,27,0,14,100,0,0,42,52,0,3,106,18,20,18,63,69,74,27,139,74,103,113,10,68,103,119,107,27,41,115,1,129,141,10,28,97,122,69,2,103,7,66,9,70,70,32,0,49,37,4,27,53,12,3,29,0,1,24,87,134,11,8,1,38,0,67,12,129,56,80,55,0,83,0,87,132,10,45,55,50,140,69,88,32,86,5,32,43,0,8,0,13,26,5,23,131,119,0,0,25,0,0,6,44,95,4,14,0,12,1,63,16,0,38,3,52,83,111,173,53,22,53,3,68,73,0,20,98,55,55,120,98,23,2,39,22,9,38,99,10,126,142,79,11,89,0,0,0,0,0,18,52,62,22,0,12,83,0,0,60,22,0,25,80,56,68,50,58,14,18,0,0,0,0,49,50,42,190,138,146,146,42,16,65,0,31,57,25,0,97,140,104,67,26,67,36,48,51,13,116,30,1,60,53,100,129,20,13,89,48,2,49,127,26,134,10,20,0,0,0,7,0,45,19,50,22,92,9,16,133,42,0,20,114,56,4,134,40,12,1,0,19,7,13,9,0,35,1,9,92,16,5,10,48,5,16,20,51,7,0,2,69,34,42,24,83,74,2,0,0,0,0,5,47,45,70,64,14,30,20,38,4,47,6,12,62,78,38,62,15,87,25,53,75,135,6,25,6,24,59,0,59,72,64,0,1,99,26,0,15,100,0,0,42,52,0,2,141,37,18,25,92,68,61,20,154,72,101,113,10,66,100,112,102,9,26,37,3,69,106,19,48,79,112,71,2,67,8,67,10,74,64,36,0,45,31,3,30,53,11,1,31,0,0,20,94,144,8,6,0,16,0,67,21,133,49,103,35,2,63,0,94,125,7,40,59,46,121,94,77,57,166,29,37,54,0,20,1,46,80,19,51,151,123,0,0,26,0,0,6,44,89,4,7,0,15,0,51,24,0,35,2,58,87,92,174,44,32,47,2,74,64,0,18,119,61,40,132,110,41,0,35,64,65,72,145,16,126

Sequence (615 aa):
SESLRIIFAGTPDFAARHLDALLSSGHNVVGVFTQPDRPLMPSPVKVLAEEKGLPVFQPVSLRPQENQQLVAELQADVMVVVAYGLILPKAVLEMPRLGCINVHGSLLPRWRGAAPIQRSLWAGDAETGVTIMQMDVGLDTGDMLYKLSCPITAEDTSGTLYDKLAELGPQGLITTLKQLADGTAKPEVQDETLVTYAEKLSKEEARIDWSLSAAQLERCIRAFNPWPMSWLEIEGQPVKVWKASVIDTATNAAPGTILEANKQGIQVATGDGILNLLSLQPAGKKAMSAQDLLNSRREWFVPGNRLVESLRIIFAGTPDFAARHLDALLSSGHNVVGVFTQPDRPLMPSPVKVLAEEKGLPVFQPVSLRPQENQQLVAELQADVMVVVAYGLILPKAVLEMPRLGCINVHGSLLPRWRGAAPIQRSLWAGDAETGVTIMQMDVGLDTGDMLYKLSCPITAEDTSGTLYDKLAELGPQGLITTLKQLADGTAKPEVQDETLVTYAEKLSKEEARIDWSLSAAQLERCIRAFNPWPMSWLEIEGQPVKVWKASVIDTATNAAPGTILEANKQGIQVATGDGILNLLSLQPAGKKAMSAQDLLNSRREWFVPGNRLV

Foldseek 3Di:
DFQWAEAEEAFAPLSLLQVVLCVVVPHNDAEYEAAQQDPNHGTSNRVSCVVVPHHYHHDNACPPVVNLVVLLVSQTQEYEYEHHPYADDVSSQVRHNQGYKYKAWFFPPEAQEDQRLLVCLLVPPQKGWIFIFSDDRDRPQGFTQFIDIDGDDLVAASVVSSVVRSVRRNVRVVVSVVCSSVVNTDTHGGDVVNHDHDDDDDQVVLEDDQQDALVSVQSSQRSCVPPPARWYAFPNWTKGQNHKDWAQDADPDDRQAFADQDQQATWTHGSGGIIGGAWMGTPPGDTDGSHVCCVPVVVRRDGRDGGD/DAFQEEEEAFAPLSLLQVCLCVVVPHRDAEYEAADQVVHHGGSNVVSCVVVVHHYHHDNACPPVVNLVVLLVSQGQEYEYEHHPYQHPVSSQVSHVQGYKYKAWFDPPEAFEDQRLLVCLLVPPQKTWIFIFSDDNDGRQGFTFDTDIDGADLPAASVVSSVVRSVRRSVRVVVSVVCVVVVNTDTHGGDVVNHDHDDDDDQVNLADDQLDALVSVQSSQRSCPPPPARWYDDPNFTKGANHKDWAQPADPDDRQAFADQEQQATWGHGSGTTIGGAWIHTPPGGIHGSHVVCVVPVVRRDGRDGGD

Secondary structure (DSSP, 8-state):
-PPPEEEEEE-SHHHHHHHHHHHHTT-EEEEEE-PPPB--BPPHHHHHHHHTT--EE--S-S-SHHHHHHHHHTT-SEEEEES--SPPPHHHHHSSTT-EEEEESSSTTTTBSS-HHHHHHHHT-SEEEEEEEE--SSSS-SPEEEEEEEEPPTT--HHHHHHHHHHHHHHHHHHHHHHHHHT----B---GGG--B-PPP-HHHHB--TTSBHHHHHHHHHHTTTTT-EEEEETTEEEEEEEEEEE-----SPTTBEEEEETTEEEEE-SBSEEEEEEEEETTS--EEHHHHHHHSGGGS-TT-B--/-PPEEEEEE-SHHHHHHHHHHHHTT-EEEEEE-PPPB--BPPHHHHHHHHTT--EE--S-S-SHHHHHHHHHTT-SEEEEES--S---HHHHTSSTT-EEEEESSSTTTTBSS-HHHHHHHTT-SEEEEEEEE--SSTT-SPEEEEEEEE--TT--HHHHHHHHHHHHHHHHHHHHHHHHHT----B---GGG--B-PPP-HHHHB--TTSBHHHHHHHHHHTTTTT--EEEETTEEEEEEEEEEE-----SPTT-EEEEETTEEEEE-SBSEEEEEEEEETTS--EEHHHHHHHHGGGG-TT----